Protein AF-0000000078270809 (afdb_homodimer)

p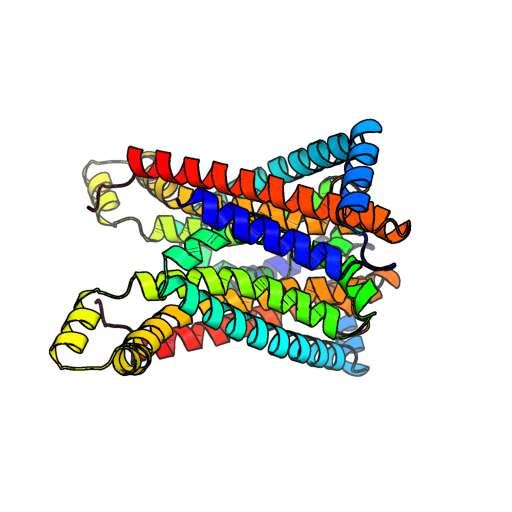LDDT: mean 90.3, std 10.28, range [32.72, 98.69]

InterPro domains:
  IPR000515 ABC transporter type 1, transmembrane domain MetI-like [PF00528] (62-239)
  IPR000515 ABC transporter type 1, transmembrane domain MetI-like [PS50928] (48-228)
  IPR000515 ABC transporter type 1, transmembrane domain MetI-like [cd06261] (48-205)
  IPR035906 MetI-like superfamily [G3DSA:1.10.3720.10] (43-238)
  IPR035906 MetI-like superfamily [SSF161098] (43-226)

Structure (mmCIF, N/CA/C/O backbone):
data_AF-0000000078270809-model_v1
#
loop_
_entity.id
_entity.type
_entity.pdbx_description
1 polymer 'Nitrate/sulfonate/bicarbonate ABC transporter, permease protein'
#
loop_
_atom_site.group_PDB
_atom_site.id
_atom_site.type_symbol
_atom_site.label_atom_id
_atom_site.label_alt_id
_atom_site.label_comp_id
_atom_site.label_asym_id
_atom_site.label_entity_id
_atom_site.label_seq_id
_atom_site.pdbx_PDB_ins_code
_atom_site.Cartn_x
_atom_site.Cartn_y
_atom_site.Cartn_z
_atom_site.occupancy
_atom_site.B_iso_or_equiv
_atom_site.auth_seq_id
_atom_site.auth_comp_id
_atom_site.auth_asym_id
_atom_site.auth_atom_id
_atom_site.pdbx_PDB_model_num
ATOM 1 N N . MET A 1 1 ? 19.297 25 -16.047 1 67 1 MET A N 1
ATOM 2 C CA . MET A 1 1 ? 20.281 24.375 -15.156 1 67 1 MET A CA 1
ATOM 3 C C . MET A 1 1 ? 19.656 23.188 -14.422 1 67 1 MET A C 1
ATOM 5 O O . MET A 1 1 ? 20.25 22.109 -14.375 1 67 1 MET A O 1
ATOM 9 N N . LYS A 1 2 ? 18.453 23.297 -14.055 1 79.31 2 LYS A N 1
ATOM 10 C CA . LYS A 1 2 ? 17.734 22.219 -13.359 1 79.31 2 LYS A CA 1
ATOM 11 C C . LYS A 1 2 ? 17.594 21 -14.25 1 79.31 2 LYS A C 1
ATOM 13 O O . LYS A 1 2 ? 17.875 19.875 -13.82 1 79.31 2 LYS A O 1
ATOM 18 N N . TYR A 1 3 ? 17.516 21.141 -15.5 1 86.69 3 TYR A N 1
ATOM 19 C CA . TYR A 1 3 ? 17.25 20.062 -16.438 1 86.69 3 TYR A CA 1
ATOM 20 C C . TYR A 1 3 ? 18.531 19.328 -16.797 1 86.69 3 TYR A C 1
ATOM 22 O O . TYR A 1 3 ? 18.516 18.125 -17.094 1 86.69 3 TYR A O 1
ATOM 30 N N . ILE A 1 4 ? 19.594 20.031 -16.641 1 88.12 4 ILE A N 1
ATOM 31 C CA . ILE A 1 4 ? 20.875 19.406 -16.969 1 88.12 4 ILE A CA 1
ATOM 32 C C . ILE A 1 4 ? 21.219 18.375 -15.898 1 88.12 4 ILE A C 1
ATOM 34 O O . ILE A 1 4 ? 21.625 17.266 -16.219 1 88.12 4 ILE A O 1
ATOM 38 N N . TYR A 1 5 ? 21.047 18.75 -14.672 1 89.56 5 TYR A N 1
ATOM 39 C CA . TYR A 1 5 ? 21.375 17.828 -13.586 1 89.56 5 TYR A CA 1
ATOM 40 C C . TYR A 1 5 ? 20.438 16.625 -13.594 1 89.56 5 TYR A C 1
ATOM 42 O O . TYR A 1 5 ? 20.875 15.5 -13.312 1 89.56 5 TYR A O 1
ATOM 50 N N . GLN A 1 6 ? 19.266 16.812 -13.914 1 91.69 6 GLN A N 1
ATOM 51 C CA . GLN A 1 6 ? 18.297 15.727 -14 1 91.69 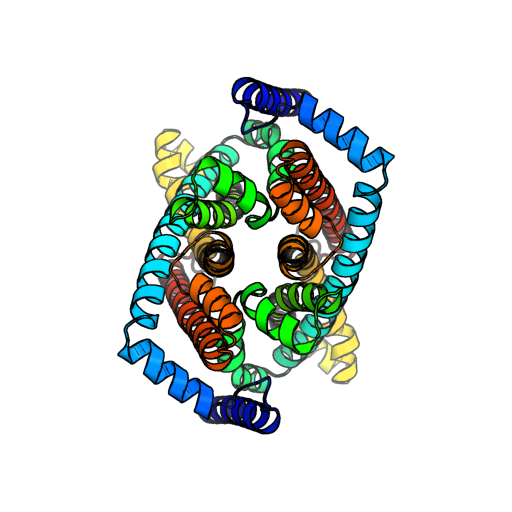6 GLN A CA 1
ATOM 52 C C . GLN A 1 6 ? 18.656 14.758 -15.117 1 91.69 6 GLN A C 1
ATOM 54 O O . GLN A 1 6 ? 18.562 13.539 -14.945 1 91.69 6 GLN A O 1
ATOM 59 N N . SER A 1 7 ? 19.109 15.359 -16.219 1 92.81 7 SER A N 1
ATOM 60 C CA . SER A 1 7 ? 19.516 14.531 -17.344 1 92.81 7 SER A CA 1
ATOM 61 C C . SER A 1 7 ? 20.766 13.727 -17.016 1 92.81 7 SER A C 1
ATOM 63 O O . SER A 1 7 ? 20.906 12.578 -17.438 1 92.81 7 SER A O 1
ATOM 65 N N . ILE A 1 8 ? 21.609 14.281 -16.25 1 91.88 8 ILE A N 1
ATOM 66 C CA . ILE A 1 8 ? 22.844 13.609 -15.867 1 91.88 8 ILE A CA 1
ATOM 67 C C . ILE A 1 8 ? 22.531 12.414 -14.969 1 91.88 8 ILE A C 1
ATOM 69 O O . ILE A 1 8 ? 23.094 11.336 -15.141 1 91.88 8 ILE A O 1
ATOM 73 N N . VAL A 1 9 ? 21.609 12.609 -14.047 1 92 9 VAL A N 1
ATOM 74 C CA . VAL A 1 9 ? 21.25 11.539 -13.125 1 92 9 VAL A CA 1
ATOM 75 C C . VAL A 1 9 ? 20.609 10.383 -13.898 1 92 9 VAL A C 1
ATOM 77 O O . VAL A 1 9 ? 20.938 9.219 -13.664 1 92 9 VAL A O 1
ATOM 80 N N . LEU A 1 10 ? 19.766 10.688 -14.789 1 92.31 10 LEU A N 1
ATOM 81 C CA . LEU A 1 10 ? 19.109 9.656 -15.594 1 92.31 10 LEU A CA 1
ATOM 82 C C . LEU A 1 10 ? 20.125 8.93 -16.469 1 92.31 10 LEU A C 1
ATOM 84 O O . LEU A 1 10 ? 20.062 7.703 -16.594 1 92.31 10 LEU A O 1
ATOM 88 N N . ALA A 1 11 ? 21.031 9.711 -17.047 1 92.81 11 ALA A N 1
ATOM 89 C CA . ALA A 1 11 ? 22.078 9.117 -17.875 1 92.81 11 ALA A CA 1
ATOM 90 C C . ALA A 1 11 ? 22.969 8.195 -17.047 1 92.81 11 ALA A C 1
ATOM 92 O O . ALA A 1 11 ? 23.359 7.117 -17.516 1 92.81 11 ALA A O 1
ATOM 93 N N . PHE A 1 12 ? 23.234 8.648 -15.906 1 92.94 12 PHE A N 1
ATOM 94 C CA . PHE A 1 12 ? 24.062 7.84 -15.016 1 92.94 12 PHE A CA 1
ATOM 95 C C . PHE A 1 12 ? 23.344 6.555 -14.625 1 92.94 12 PHE A C 1
ATOM 97 O O . PHE A 1 12 ? 23.953 5.492 -14.555 1 92.94 12 PHE A O 1
ATOM 104 N N . ALA A 1 13 ? 22.094 6.648 -14.367 1 92.19 13 ALA A N 1
ATOM 105 C CA . ALA A 1 13 ? 21.297 5.473 -14.016 1 92.19 13 ALA A CA 1
ATOM 106 C C . ALA A 1 13 ? 21.266 4.469 -15.164 1 92.19 13 ALA A C 1
ATOM 108 O O . ALA A 1 13 ? 21.406 3.264 -14.945 1 92.19 13 ALA A O 1
ATOM 109 N N . ILE A 1 14 ? 21.172 4.949 -16.344 1 92.31 14 ILE A N 1
ATOM 110 C CA . ILE A 1 14 ? 21.141 4.094 -17.531 1 92.31 14 ILE A CA 1
ATOM 111 C C . ILE A 1 14 ? 22.516 3.461 -17.75 1 92.31 14 ILE A C 1
ATOM 113 O O . ILE A 1 14 ? 22.609 2.289 -18.109 1 92.31 14 ILE A O 1
ATOM 117 N N . LEU A 1 15 ? 23.547 4.258 -17.5 1 92.81 15 LEU A N 1
ATOM 118 C CA . LEU A 1 15 ? 24.906 3.75 -17.641 1 92.81 15 LEU A CA 1
ATOM 119 C C . LEU A 1 15 ? 25.188 2.643 -16.625 1 92.81 15 LEU A C 1
ATOM 121 O O . LEU A 1 15 ? 25.781 1.618 -16.969 1 92.81 15 LEU A O 1
ATOM 125 N N . ILE A 1 16 ? 24.734 2.867 -15.461 1 92.81 16 ILE A N 1
ATOM 126 C CA . ILE A 1 16 ? 24.906 1.854 -14.43 1 92.81 16 ILE A CA 1
ATOM 127 C C . ILE A 1 16 ? 24.141 0.591 -14.805 1 92.81 16 ILE A C 1
ATOM 129 O O . ILE A 1 16 ? 24.641 -0.522 -14.648 1 92.81 16 ILE A O 1
ATOM 133 N N . TRP A 1 17 ? 22.953 0.775 -15.312 1 91.94 17 TRP A N 1
ATOM 134 C CA . TRP A 1 17 ? 22.125 -0.334 -15.781 1 91.94 17 TRP A CA 1
ATOM 135 C C . TRP A 1 17 ? 22.844 -1.102 -16.891 1 91.94 17 TRP A C 1
ATOM 137 O O . TRP A 1 17 ? 22.891 -2.334 -16.875 1 91.94 17 TRP A O 1
ATOM 147 N N . HIS A 1 18 ? 23.469 -0.4 -17.75 1 92.12 18 HIS A N 1
ATOM 148 C CA . HIS A 1 18 ? 24.172 -1.021 -18.875 1 92.12 18 HIS A CA 1
ATOM 149 C C . HIS A 1 18 ? 25.375 -1.825 -18.391 1 92.12 18 HIS A C 1
ATOM 151 O O . HIS A 1 18 ? 25.609 -2.934 -18.875 1 92.12 18 HIS A O 1
ATOM 157 N N . ILE A 1 19 ? 26.047 -1.328 -17.422 1 92.12 19 ILE A N 1
ATOM 158 C CA . ILE A 1 19 ? 27.266 -1.957 -16.906 1 92.12 19 ILE A CA 1
ATOM 159 C C . ILE A 1 19 ? 26.906 -3.236 -16.156 1 92.12 19 ILE A C 1
ATOM 161 O O . ILE A 1 19 ? 27.625 -4.23 -16.219 1 92.12 19 ILE A O 1
ATOM 165 N N . PHE A 1 20 ? 25.766 -3.242 -15.508 1 89.56 20 PHE A N 1
ATOM 166 C CA . PHE A 1 20 ? 25.406 -4.379 -14.672 1 89.56 20 PHE A CA 1
ATOM 167 C C . PHE A 1 20 ? 24.516 -5.348 -15.445 1 89.56 20 PHE A C 1
ATOM 169 O O . PHE A 1 20 ? 24.016 -6.32 -14.883 1 89.56 20 PHE A O 1
ATOM 176 N N . SER A 1 21 ? 24.359 -5.043 -16.703 1 90 21 SER A N 1
ATOM 177 C CA . SER A 1 21 ? 23.562 -5.953 -17.531 1 90 21 SER A CA 1
ATOM 178 C C . SER A 1 21 ? 24.266 -7.297 -17.688 1 90 21 SER A C 1
ATOM 180 O O . SER A 1 21 ? 25.5 -7.371 -17.641 1 90 21 SER A O 1
ATOM 182 N N . SER A 1 22 ? 23.438 -8.359 -17.609 1 90.19 22 SER A N 1
ATOM 183 C CA . SER A 1 22 ? 23.891 -9.742 -17.75 1 90.19 22 SER A CA 1
ATOM 184 C C . SER A 1 22 ? 22.844 -10.602 -18.453 1 90.19 22 SER A C 1
ATOM 186 O O . SER A 1 22 ? 21.922 -10.078 -19.078 1 90.19 22 SER A O 1
ATOM 188 N N . GLU A 1 23 ? 23.094 -11.812 -18.344 1 83.75 23 GLU A N 1
ATOM 189 C CA . GLU A 1 23 ? 22.125 -12.742 -18.922 1 83.75 23 GLU A CA 1
ATOM 190 C C . GLU A 1 23 ? 20.797 -12.703 -18.141 1 83.75 23 GLU A C 1
ATOM 192 O O . GLU A 1 23 ? 19.734 -12.898 -18.719 1 83.75 23 GLU A O 1
ATOM 197 N N . LEU A 1 24 ? 20.953 -12.328 -16.953 1 86.38 24 LEU A N 1
ATOM 198 C CA . LEU A 1 24 ? 19.766 -12.305 -16.094 1 86.38 24 LEU A CA 1
ATOM 199 C C . LEU A 1 24 ? 19.094 -10.938 -16.141 1 86.38 24 LEU A C 1
ATOM 201 O O . LEU A 1 24 ? 17.875 -10.844 -15.953 1 86.38 24 LEU A O 1
ATOM 205 N N . ILE A 1 25 ? 19.922 -9.938 -16.406 1 91.19 25 ILE A N 1
ATOM 206 C CA . ILE A 1 25 ? 19.406 -8.578 -16.469 1 91.19 25 ILE A CA 1
ATOM 207 C C . ILE A 1 25 ? 19.625 -8.008 -17.875 1 91.19 25 ILE A C 1
ATOM 209 O O . ILE A 1 25 ? 20.734 -7.578 -18.203 1 91.19 25 ILE A O 1
ATOM 213 N N . PRO A 1 26 ? 18.562 -7.922 -18.578 1 94.88 26 PRO A N 1
ATOM 214 C CA . PRO A 1 26 ? 18.703 -7.426 -19.953 1 94.88 26 PRO A CA 1
ATOM 215 C C . PRO A 1 26 ? 19.234 -5.996 -20.016 1 94.88 26 PRO A C 1
ATOM 217 O O . PRO A 1 26 ? 18.984 -5.207 -19.094 1 94.88 26 PRO A O 1
ATOM 220 N N . SER A 1 27 ? 19.922 -5.727 -21.062 1 95.38 27 SER A N 1
ATOM 221 C CA . SER A 1 27 ? 20.469 -4.395 -21.281 1 95.38 27 SER A CA 1
ATOM 222 C C . SER A 1 27 ? 19.375 -3.398 -21.656 1 95.38 27 SER A C 1
ATOM 224 O O . SER A 1 27 ? 18.266 -3.795 -22.016 1 95.38 27 SER A O 1
ATOM 226 N N . PRO A 1 28 ? 19.75 -2.135 -21.484 1 96.12 28 PRO A N 1
ATOM 227 C CA . PRO A 1 28 ? 18.781 -1.116 -21.891 1 96.12 28 PRO A CA 1
ATOM 228 C C . PRO A 1 28 ? 18.328 -1.267 -23.344 1 96.12 28 PRO A C 1
ATOM 230 O O . PRO A 1 28 ? 17.172 -1.05 -23.672 1 96.12 28 PRO A O 1
ATOM 233 N N . MET A 1 29 ? 19.203 -1.693 -24.156 1 95.19 29 MET A N 1
ATOM 234 C CA . MET A 1 29 ? 18.875 -1.858 -25.562 1 95.19 29 MET A CA 1
ATOM 235 C C . MET A 1 29 ? 17.922 -3.025 -25.766 1 95.19 29 MET A C 1
ATOM 237 O O . MET A 1 29 ? 17 -2.943 -26.594 1 95.19 29 MET A O 1
ATOM 241 N N . GLN A 1 30 ? 18.156 -4.07 -25.078 1 96.56 30 GLN A N 1
ATOM 242 C CA . GLN A 1 30 ? 17.25 -5.211 -25.141 1 96.56 30 GLN A CA 1
ATOM 243 C C . GLN A 1 30 ? 15.844 -4.832 -24.656 1 96.56 30 GLN A C 1
ATOM 245 O O . GLN A 1 30 ? 14.844 -5.301 -25.203 1 96.56 30 GLN A O 1
ATOM 250 N N . VAL A 1 31 ? 15.797 -4.039 -23.672 1 97.44 31 VAL A N 1
ATOM 251 C CA . VAL A 1 31 ? 14.516 -3.586 -23.141 1 97.44 31 VAL A CA 1
ATOM 252 C C . VAL A 1 31 ? 13.836 -2.662 -24.141 1 97.44 31 VAL A C 1
ATOM 254 O O . VAL A 1 31 ? 12.617 -2.715 -24.312 1 97.44 31 VAL A O 1
ATOM 257 N N . LEU A 1 32 ? 14.617 -1.832 -24.797 1 96.88 32 LEU A N 1
ATOM 258 C CA . LEU A 1 32 ? 14.062 -0.958 -25.828 1 96.88 32 LEU A CA 1
ATOM 259 C C . LEU A 1 32 ? 13.477 -1.771 -26.984 1 96.88 32 LEU A C 1
ATOM 261 O O . LEU A 1 32 ? 12.414 -1.428 -27.516 1 96.88 32 LEU A O 1
ATOM 265 N N . ASN A 1 33 ? 14.148 -2.799 -27.344 1 97.44 33 ASN A N 1
ATOM 266 C CA . ASN A 1 33 ? 13.641 -3.689 -28.375 1 97.44 33 ASN A CA 1
ATOM 267 C C . ASN A 1 33 ? 12.375 -4.406 -27.922 1 97.44 33 ASN A C 1
ATOM 269 O O . ASN A 1 33 ? 11.461 -4.621 -28.734 1 97.44 33 ASN A O 1
ATOM 273 N N . ALA A 1 34 ? 12.383 -4.766 -26.688 1 97.81 34 ALA A N 1
ATOM 274 C CA . ALA A 1 34 ? 11.188 -5.391 -26.125 1 97.81 34 ALA A CA 1
ATOM 275 C C . ALA A 1 34 ? 10 -4.43 -26.156 1 97.81 34 ALA A C 1
ATOM 277 O O . ALA A 1 34 ? 8.867 -4.84 -26.422 1 97.81 34 ALA A O 1
ATOM 278 N N . PHE A 1 35 ? 10.297 -3.213 -25.938 1 97.94 35 PHE A N 1
ATOM 279 C CA . PHE A 1 35 ? 9.266 -2.189 -26.031 1 97.94 35 PHE A CA 1
ATOM 280 C C . PHE A 1 35 ? 8.672 -2.15 -27.438 1 97.94 35 PHE A C 1
ATOM 282 O O . PHE A 1 35 ? 7.453 -2.129 -27.609 1 97.94 35 PHE A O 1
ATOM 289 N N . ARG A 1 36 ? 9.531 -2.119 -28.328 1 97.62 36 ARG A N 1
ATOM 290 C CA . ARG A 1 36 ? 9.086 -2.08 -29.719 1 97.62 36 ARG A CA 1
ATOM 291 C C . ARG A 1 36 ? 8.227 -3.293 -30.062 1 97.62 36 ARG A C 1
ATOM 293 O O . ARG A 1 36 ? 7.191 -3.166 -30.719 1 97.62 36 ARG A O 1
ATOM 300 N N . LEU A 1 37 ? 8.633 -4.367 -29.578 1 97.69 37 LEU A N 1
ATOM 301 C CA . LEU A 1 37 ? 7.918 -5.613 -29.844 1 97.69 37 LEU A CA 1
ATOM 302 C C . LEU A 1 37 ? 6.512 -5.57 -29.25 1 97.69 37 LEU A C 1
ATOM 304 O O . LEU A 1 37 ? 5.535 -5.859 -29.938 1 97.69 37 LEU A O 1
ATOM 308 N N . ILE A 1 38 ? 6.375 -5.156 -27.984 1 97.75 38 ILE A N 1
ATOM 309 C CA . ILE A 1 38 ? 5.086 -5.246 -27.297 1 97.75 38 ILE A CA 1
ATOM 310 C C . ILE A 1 38 ? 4.191 -4.09 -27.734 1 97.75 38 ILE A C 1
ATOM 312 O O . ILE A 1 38 ? 2.969 -4.156 -27.609 1 97.75 38 ILE A O 1
ATOM 316 N N . ILE A 1 39 ? 4.754 -3.033 -28.297 1 97.88 39 ILE A N 1
ATOM 317 C CA . ILE A 1 39 ? 3.967 -1.96 -28.891 1 97.88 39 ILE A CA 1
ATOM 318 C C . ILE A 1 39 ? 3.434 -2.408 -30.25 1 97.88 39 ILE A C 1
ATOM 320 O O . ILE A 1 39 ? 2.254 -2.217 -30.547 1 97.88 39 ILE A O 1
ATOM 324 N N . ASP A 1 40 ? 4.289 -3.049 -31.016 1 97.69 40 ASP A N 1
ATOM 325 C CA . ASP A 1 40 ? 3.947 -3.479 -32.375 1 97.69 40 ASP A CA 1
ATOM 326 C C . ASP A 1 40 ? 2.861 -4.551 -32.344 1 97.69 40 ASP A C 1
ATOM 328 O O . ASP A 1 40 ? 1.98 -4.57 -33.219 1 97.69 40 ASP A O 1
ATOM 332 N N . ASN A 1 41 ? 2.9 -5.438 -31.422 1 97.31 41 ASN A N 1
ATOM 333 C CA . ASN A 1 41 ? 1.909 -6.504 -31.375 1 97.31 41 ASN A CA 1
ATOM 334 C C . ASN A 1 41 ? 0.694 -6.113 -30.531 1 97.31 41 ASN A C 1
ATOM 336 O O . ASN A 1 41 ? -0.16 -6.949 -30.25 1 97.31 41 ASN A O 1
ATOM 340 N N . ASN A 1 42 ? 0.649 -4.871 -29.984 1 97.56 42 ASN A N 1
ATOM 341 C CA . ASN A 1 42 ? -0.478 -4.238 -29.312 1 97.56 42 ASN A CA 1
ATOM 342 C C . ASN A 1 42 ? -0.673 -4.793 -27.906 1 97.56 42 ASN A C 1
ATOM 344 O O . ASN A 1 42 ? -1.646 -4.453 -27.234 1 97.56 42 ASN A O 1
ATOM 348 N N . SER A 1 43 ? 0.237 -5.609 -27.438 1 97.56 43 SER A N 1
ATOM 349 C CA . SER A 1 43 ? 0.103 -6.184 -26.109 1 97.56 43 SER A CA 1
ATOM 350 C C . SER A 1 43 ? 0.217 -5.109 -25.031 1 97.56 43 SER A C 1
ATOM 352 O O . SER A 1 43 ? -0.503 -5.148 -24.031 1 97.56 43 SER A O 1
ATOM 354 N N . LEU A 1 44 ? 1.086 -4.188 -25.25 1 98.31 44 LEU A N 1
ATOM 355 C CA . LEU A 1 44 ? 1.262 -3.115 -24.281 1 98.31 44 LEU A CA 1
ATOM 356 C C . LEU A 1 44 ? 0.015 -2.24 -24.203 1 98.31 44 LEU A C 1
ATOM 358 O O . LEU A 1 44 ? -0.457 -1.917 -23.109 1 98.31 44 LEU A O 1
ATOM 362 N N . GLN A 1 45 ? -0.532 -1.875 -25.328 1 98.19 45 GLN A N 1
ATOM 363 C CA . GLN A 1 45 ? -1.71 -1.018 -25.406 1 98.19 45 GLN A CA 1
ATOM 364 C C . GLN A 1 45 ? -2.91 -1.676 -24.734 1 98.19 45 GLN A C 1
ATOM 366 O O . GLN A 1 45 ? -3.629 -1.031 -23.969 1 98.19 45 GLN A O 1
ATOM 371 N N . ILE A 1 46 ? -3.057 -2.908 -25.031 1 97.69 46 ILE A N 1
ATOM 372 C CA . ILE A 1 46 ? -4.152 -3.66 -24.422 1 97.69 46 ILE A CA 1
ATOM 373 C C . ILE A 1 46 ? -3.963 -3.719 -22.906 1 97.69 46 ILE A C 1
ATOM 375 O O . ILE A 1 46 ? -4.91 -3.494 -22.156 1 97.69 46 ILE A O 1
ATOM 379 N N . GLY A 1 47 ? -2.719 -3.984 -22.469 1 98.25 47 GLY A N 1
ATOM 380 C CA . GLY A 1 47 ? -2.41 -4.008 -21.047 1 98.25 47 GLY A CA 1
ATOM 381 C C . GLY A 1 47 ? -2.699 -2.689 -20.344 1 98.25 47 GLY A C 1
ATOM 382 O O . GLY A 1 47 ? -3.281 -2.67 -19.266 1 98.25 47 GLY A O 1
ATOM 383 N N . ILE A 1 48 ? -2.363 -1.634 -21.016 1 98.56 48 ILE A N 1
ATOM 384 C CA . ILE A 1 48 ? -2.555 -0.303 -20.453 1 98.56 48 ILE A CA 1
ATOM 385 C C . ILE A 1 48 ? -4.047 0.001 -20.344 1 98.56 48 ILE A C 1
ATOM 387 O O . ILE A 1 48 ? -4.52 0.455 -19.297 1 98.56 48 ILE A O 1
ATOM 391 N N . ILE A 1 49 ? -4.781 -0.253 -21.344 1 98.38 49 ILE A N 1
ATOM 392 C CA . ILE A 1 49 ? -6.207 0.052 -21.391 1 98.38 49 ILE A CA 1
ATOM 393 C C . ILE A 1 49 ? -6.945 -0.752 -20.328 1 98.38 49 ILE A C 1
ATOM 395 O O . ILE A 1 49 ? -7.758 -0.204 -19.578 1 98.38 49 ILE A O 1
ATOM 399 N N . ASP A 1 50 ? -6.637 -2.029 -20.25 1 98.38 50 ASP A N 1
ATOM 400 C CA . ASP A 1 50 ? -7.293 -2.895 -19.281 1 98.38 50 ASP A CA 1
ATOM 401 C C . ASP A 1 50 ? -6.949 -2.471 -17.859 1 98.38 50 ASP A C 1
ATOM 403 O O . ASP A 1 50 ? -7.82 -2.459 -16.984 1 98.38 50 ASP A O 1
ATOM 407 N N . SER A 1 51 ? -5.684 -2.178 -17.625 1 98.62 51 SER A N 1
ATOM 408 C CA . SER A 1 51 ? -5.25 -1.717 -16.297 1 98.62 51 SER A CA 1
ATOM 409 C C . SER A 1 51 ? -5.953 -0.419 -15.914 1 98.62 51 SER A C 1
ATOM 411 O O . SER A 1 51 ? -6.441 -0.285 -14.789 1 98.62 51 SER A O 1
ATOM 413 N N . LEU A 1 52 ? -6.039 0.539 -16.875 1 98.69 52 LEU A N 1
ATOM 414 C CA . LEU A 1 52 ? -6.652 1.83 -16.578 1 98.69 52 LEU A CA 1
ATOM 415 C C . LEU A 1 52 ? -8.148 1.678 -16.344 1 98.69 52 LEU A C 1
ATOM 417 O O . LEU A 1 52 ? -8.727 2.404 -15.523 1 98.69 52 LEU A O 1
ATOM 421 N N . TYR A 1 53 ? -8.758 0.791 -17.016 1 98.38 53 TYR A N 1
ATOM 422 C CA . TYR A 1 53 ? -10.172 0.5 -16.812 1 98.38 53 TYR A CA 1
ATOM 423 C C . TYR A 1 53 ? -10.43 0.009 -15.391 1 98.38 53 TYR A C 1
ATOM 425 O O . TYR A 1 53 ? -11.281 0.558 -14.68 1 98.38 53 TYR A O 1
ATOM 433 N N . ARG A 1 54 ? -9.734 -0.991 -14.984 1 98.5 54 ARG A N 1
ATOM 434 C CA . ARG A 1 54 ? -9.875 -1.546 -13.641 1 98.5 54 ARG A CA 1
ATOM 435 C C . ARG A 1 54 ? -9.5 -0.518 -12.578 1 98.5 54 ARG A C 1
ATOM 437 O O . ARG A 1 54 ? -10.172 -0.404 -11.555 1 98.5 54 ARG A O 1
ATOM 444 N N . TYR A 1 55 ? -8.391 0.194 -12.875 1 98.5 55 TYR A N 1
ATOM 445 C CA . TYR A 1 55 ? -7.93 1.254 -11.984 1 98.5 55 TYR A CA 1
ATOM 446 C C . TYR A 1 55 ? -9.023 2.283 -11.742 1 98.5 55 TYR A C 1
ATOM 448 O O . TYR A 1 55 ? -9.312 2.629 -10.594 1 98.5 55 TYR A O 1
ATOM 456 N N . GLY A 1 56 ? -9.602 2.742 -12.828 1 98.56 56 GLY A N 1
ATOM 457 C CA . GLY A 1 56 ? -10.641 3.754 -12.727 1 98.56 56 GLY A CA 1
ATOM 458 C C . GLY A 1 56 ? -11.844 3.295 -11.93 1 98.56 56 GLY A C 1
ATOM 459 O O . GLY A 1 56 ? -12.297 4 -11.031 1 98.56 56 GLY A O 1
ATOM 460 N N . ILE A 1 57 ? -12.344 2.156 -12.195 1 98.5 57 ILE A N 1
ATOM 461 C CA . ILE A 1 57 ? -13.531 1.63 -11.531 1 98.5 57 ILE A CA 1
ATOM 462 C C . ILE A 1 57 ? -13.234 1.388 -10.055 1 98.5 57 ILE A C 1
ATOM 464 O O . ILE A 1 57 ? -14.016 1.775 -9.18 1 98.5 57 ILE A O 1
ATOM 468 N N . GLY A 1 58 ? -12.117 0.747 -9.789 1 98.5 58 GLY A N 1
ATOM 469 C CA . GLY A 1 58 ? -11.734 0.483 -8.406 1 98.5 58 GLY A CA 1
ATOM 470 C C . GLY A 1 58 ? -11.555 1.746 -7.59 1 98.5 58 GLY A C 1
ATOM 471 O O . GLY A 1 58 ? -12 1.817 -6.441 1 98.5 58 GLY A O 1
ATOM 472 N N . LEU A 1 59 ? -10.875 2.695 -8.219 1 98.5 59 LEU A N 1
ATOM 473 C CA . LEU A 1 59 ? -10.656 3.973 -7.551 1 98.5 59 LEU A CA 1
ATOM 474 C C . LEU A 1 59 ? -11.984 4.652 -7.234 1 98.5 59 LEU A C 1
ATOM 476 O O . LEU A 1 59 ? -12.211 5.086 -6.105 1 98.5 59 LEU A O 1
ATOM 480 N N . ILE A 1 60 ? -12.867 4.703 -8.188 1 98.19 60 ILE A N 1
ATOM 481 C CA . ILE A 1 60 ? -14.148 5.379 -8.039 1 98.19 60 ILE A CA 1
ATOM 482 C C . ILE A 1 60 ? -14.977 4.688 -6.957 1 98.19 60 ILE A C 1
ATOM 484 O O . ILE A 1 60 ? -15.516 5.344 -6.066 1 98.19 60 ILE A O 1
ATOM 488 N N . LEU A 1 61 ? -15.047 3.402 -6.969 1 98.38 61 LEU A N 1
ATOM 489 C CA . LEU A 1 61 ? -15.82 2.656 -5.984 1 98.38 61 LEU A CA 1
ATOM 490 C C . LEU A 1 61 ? -15.234 2.826 -4.586 1 98.38 61 LEU A C 1
ATOM 492 O O . LEU A 1 61 ? -15.977 3.057 -3.623 1 98.38 61 LEU A O 1
ATOM 496 N N . GLY A 1 62 ? -13.922 2.68 -4.484 1 98.31 62 GLY A N 1
ATOM 497 C CA . GLY A 1 62 ? -13.273 2.861 -3.193 1 98.31 62 GLY A CA 1
ATOM 498 C C . GLY A 1 62 ? -13.508 4.238 -2.598 1 98.31 62 GLY A C 1
ATOM 499 O O . GLY A 1 62 ? -13.781 4.363 -1.402 1 98.31 62 GLY A O 1
ATOM 500 N N . VAL A 1 63 ? -13.414 5.207 -3.459 1 96.88 63 VAL A N 1
ATOM 501 C CA . VAL A 1 63 ? -13.586 6.586 -3.012 1 96.88 63 VAL A CA 1
ATOM 502 C C . VAL A 1 63 ? -15.039 6.824 -2.617 1 96.88 63 VAL A C 1
ATOM 504 O O . VAL A 1 63 ? -15.32 7.355 -1.538 1 96.88 63 VAL A O 1
ATOM 507 N N . ILE A 1 64 ? -15.977 6.41 -3.414 1 96.75 64 ILE A N 1
ATOM 508 C CA . ILE A 1 64 ? -17.391 6.66 -3.176 1 96.75 64 ILE A CA 1
ATOM 509 C C . ILE A 1 64 ? -17.828 5.977 -1.88 1 96.75 64 ILE A C 1
ATOM 511 O O . ILE A 1 64 ? -18.375 6.621 -0.987 1 96.75 64 ILE A O 1
ATOM 515 N N . PHE A 1 65 ? -17.547 4.727 -1.721 1 97.62 65 PHE A N 1
ATOM 516 C CA . PHE A 1 65 ? -17.969 4 -0.527 1 97.62 65 PHE A CA 1
ATOM 517 C C . PHE A 1 65 ? -17.203 4.484 0.697 1 97.62 65 PHE A C 1
ATOM 519 O O . PHE A 1 65 ? -17.75 4.574 1.792 1 97.62 65 PHE A O 1
ATOM 526 N N . GLY A 1 66 ? -15.898 4.785 0.55 1 96.88 66 GLY A N 1
ATOM 527 C CA . GLY A 1 66 ? -15.109 5.316 1.649 1 96.88 66 GLY A CA 1
ATOM 528 C C . GLY A 1 66 ? -15.617 6.648 2.162 1 96.88 66 GLY A C 1
ATOM 529 O O . GLY A 1 66 ? -15.727 6.855 3.373 1 96.88 66 GLY A O 1
ATOM 530 N N . VAL A 1 67 ? -15.961 7.492 1.242 1 93.5 67 VAL A N 1
ATOM 531 C CA . VAL A 1 67 ? -16.453 8.82 1.598 1 93.5 67 VAL A CA 1
ATOM 532 C C . VAL A 1 67 ? -17.828 8.711 2.252 1 93.5 67 VAL A C 1
ATOM 534 O O . VAL A 1 67 ? -18.094 9.359 3.271 1 93.5 67 VAL A O 1
ATOM 537 N N . ILE A 1 68 ? -18.703 7.891 1.717 1 94 68 ILE A N 1
ATOM 538 C CA . ILE A 1 68 ? -20.047 7.715 2.266 1 94 68 ILE A CA 1
ATOM 539 C C . ILE A 1 68 ? -19.953 7.219 3.707 1 94 68 ILE A C 1
ATOM 541 O O . ILE A 1 68 ? -20.547 7.812 4.613 1 94 68 ILE A O 1
ATOM 545 N N . ILE A 1 69 ? -19.188 6.203 3.979 1 96 69 ILE A N 1
ATOM 546 C CA . ILE A 1 69 ? -19.062 5.633 5.316 1 96 69 ILE A CA 1
ATOM 547 C C . ILE A 1 69 ? -18.328 6.617 6.227 1 96 69 ILE A C 1
ATOM 549 O O . ILE A 1 69 ? -18.688 6.777 7.395 1 96 69 ILE A O 1
ATOM 553 N N . GLY A 1 70 ? -17.297 7.25 5.68 1 93.81 70 GLY A N 1
ATOM 554 C CA . GLY A 1 70 ? -16.578 8.258 6.449 1 93.81 70 GLY A CA 1
ATOM 555 C C . GLY A 1 70 ? -17.469 9.391 6.914 1 93.81 70 GLY A C 1
ATOM 556 O O . GLY A 1 70 ? -17.359 9.859 8.055 1 93.81 70 GLY A O 1
ATOM 557 N N . PHE A 1 71 ? -18.312 9.773 6.07 1 89.31 71 PHE A N 1
ATOM 558 C CA . PHE A 1 71 ? -19.25 10.836 6.426 1 89.31 71 PHE A CA 1
ATOM 559 C C . PHE A 1 71 ? -20.234 10.359 7.496 1 89.31 71 PHE A C 1
ATOM 561 O O . PHE A 1 71 ? -20.531 11.094 8.438 1 89.31 71 PHE A O 1
ATOM 568 N N . ILE A 1 72 ? -20.719 9.18 7.34 1 91.81 72 ILE A N 1
ATOM 569 C CA . ILE A 1 72 ? -21.609 8.609 8.336 1 91.81 72 ILE A CA 1
ATOM 570 C C . ILE A 1 72 ? -20.906 8.547 9.688 1 91.81 72 ILE A C 1
ATOM 572 O O . ILE A 1 72 ? -21.484 8.93 10.711 1 91.81 72 ILE A O 1
ATOM 576 N N . PHE A 1 73 ? -19.703 8.125 9.734 1 92.75 73 PHE A N 1
ATOM 577 C CA . PHE A 1 73 ? -18.922 8.008 10.961 1 92.75 73 PHE A CA 1
ATOM 578 C C . PHE A 1 73 ? -18.625 9.391 11.539 1 92.75 73 PHE A C 1
ATOM 580 O O . PHE A 1 73 ? -18.656 9.578 12.758 1 92.75 73 PHE A O 1
ATOM 587 N N . GLY A 1 74 ? -18.297 10.305 10.68 1 87.62 74 GLY A N 1
ATOM 588 C CA . GLY A 1 74 ? -18.016 11.656 11.141 1 87.62 74 GLY A CA 1
ATOM 589 C C . GLY A 1 74 ? -19.219 12.336 11.766 1 87.62 74 GLY A C 1
ATOM 590 O O . GLY A 1 74 ? -19.078 13.062 12.75 1 87.62 74 GLY A O 1
ATOM 591 N N . TYR A 1 75 ? -20.328 12.102 11.273 1 84.88 75 TYR A N 1
ATOM 592 C CA . TYR A 1 75 ? -21.547 12.734 11.75 1 84.88 75 TYR A CA 1
ATOM 593 C C . TYR A 1 75 ? -22.078 12.023 12.992 1 84.88 75 TYR A C 1
ATOM 595 O O . TYR A 1 75 ? -22.828 12.617 13.781 1 84.88 75 TYR A O 1
ATOM 603 N N . ASN A 1 76 ? -21.766 10.805 13.133 1 89.12 76 ASN A N 1
ATOM 604 C CA . ASN A 1 76 ? -22.234 10.008 14.266 1 89.12 76 ASN A CA 1
ATOM 605 C C . ASN A 1 76 ? -21.078 9.328 14.992 1 89.12 76 ASN A C 1
ATOM 607 O O . ASN A 1 76 ? -20.875 8.125 14.852 1 89.12 76 ASN A O 1
ATOM 611 N N . PRO A 1 77 ? -20.484 9.984 15.891 1 87.94 77 PRO A N 1
ATOM 612 C CA . PRO A 1 77 ? -19.297 9.445 16.562 1 87.94 77 PRO A CA 1
ATOM 613 C C . PRO A 1 77 ? -19.594 8.18 17.359 1 87.94 77 PRO A C 1
ATOM 615 O O . PRO A 1 77 ? -18.75 7.301 17.469 1 87.94 77 PRO A O 1
ATOM 618 N N . LYS A 1 78 ? -20.766 8.062 17.906 1 89.5 78 LYS A N 1
ATOM 619 C CA . LYS A 1 78 ? -21.125 6.867 18.672 1 89.5 78 LYS A CA 1
ATOM 620 C C . LYS A 1 78 ? -21.203 5.648 17.75 1 89.5 78 LYS A C 1
ATOM 622 O O . LYS A 1 78 ? -20.75 4.562 18.109 1 89.5 78 LYS A O 1
ATOM 627 N N . PHE A 1 79 ? -21.797 5.898 16.641 1 90.62 79 PHE A N 1
ATOM 628 C CA . PHE A 1 79 ? -21.891 4.836 15.641 1 90.62 79 PHE A CA 1
ATOM 629 C C . PHE A 1 79 ? -20.5 4.426 15.156 1 90.62 79 PHE A C 1
ATOM 631 O O . PHE A 1 79 ? -20.219 3.232 15.023 1 90.62 79 PHE A O 1
ATOM 638 N N . ALA A 1 80 ? -19.719 5.41 14.969 1 91.88 80 ALA A N 1
ATOM 639 C CA . ALA A 1 80 ? -18.344 5.156 14.539 1 91.88 80 ALA A CA 1
ATOM 640 C C . ALA A 1 80 ? -17.594 4.316 15.562 1 91.88 80 ALA A C 1
ATOM 642 O O . ALA A 1 80 ? -16.875 3.385 15.211 1 91.88 80 ALA A O 1
ATOM 643 N N . GLN A 1 81 ? -17.797 4.598 16.766 1 92.38 81 GLN A N 1
ATOM 644 C CA . GLN A 1 81 ? -17.109 3.9 17.859 1 92.38 81 GLN A CA 1
ATOM 645 C C . GLN A 1 81 ? -17.531 2.438 17.922 1 92.38 81 GLN A C 1
ATOM 647 O O . GLN A 1 81 ? -16.734 1.567 18.266 1 92.38 81 GLN A O 1
ATOM 652 N N . ALA A 1 82 ? -18.766 2.229 17.641 1 92.81 82 ALA A N 1
ATOM 653 C CA . ALA A 1 82 ? -19.281 0.862 17.656 1 92.81 82 ALA A CA 1
ATOM 654 C C . ALA A 1 82 ? -18.578 -0.005 16.625 1 92.81 82 ALA A C 1
ATOM 656 O O . ALA A 1 82 ? -18.391 -1.208 16.828 1 92.81 82 ALA A O 1
ATOM 657 N N . PHE A 1 83 ? -18.094 0.578 15.547 1 94.69 83 PHE A N 1
ATOM 658 C CA . PHE A 1 83 ? -17.484 -0.163 14.445 1 94.69 83 PHE A CA 1
ATOM 659 C C . PHE A 1 83 ? -15.969 -0.175 14.562 1 94.69 83 PHE A C 1
ATOM 661 O O . PHE A 1 83 ? -15.289 -0.824 13.766 1 94.69 83 PHE A O 1
ATOM 668 N N . ASP A 1 84 ? -15.406 0.418 15.508 1 92.88 84 ASP A N 1
ATOM 669 C CA . ASP A 1 84 ? -13.961 0.59 15.664 1 92.88 84 ASP A CA 1
ATOM 670 C C . ASP A 1 84 ? -13.25 -0.759 15.688 1 92.88 84 ASP A C 1
ATOM 672 O O . ASP A 1 84 ? -12.258 -0.952 14.977 1 92.88 84 ASP A O 1
ATOM 676 N N . PRO A 1 85 ? -13.758 -1.686 16.438 1 92.06 85 PRO A N 1
ATOM 677 C CA . PRO A 1 85 ? -13.039 -2.959 16.484 1 92.06 85 PRO A CA 1
ATOM 678 C C . PRO A 1 85 ? -12.984 -3.658 15.125 1 92.06 85 PRO A C 1
ATOM 680 O O . PRO A 1 85 ? -11.961 -4.238 14.758 1 92.06 85 PRO A O 1
ATOM 683 N N . LEU A 1 86 ? -14.086 -3.633 14.461 1 93.56 86 LEU A N 1
ATOM 684 C CA . LEU A 1 86 ? -14.148 -4.254 13.141 1 93.56 86 LEU A CA 1
ATOM 685 C C . LEU A 1 86 ? -13.195 -3.562 12.172 1 93.56 86 LEU A C 1
ATOM 687 O O . LEU A 1 86 ? -12.461 -4.223 11.438 1 93.56 86 LEU A O 1
ATOM 691 N N . PHE A 1 87 ? -13.172 -2.268 12.188 1 94 87 PHE A N 1
ATOM 692 C CA . PHE A 1 87 ? -12.297 -1.485 11.32 1 94 87 PHE A CA 1
ATOM 693 C C . PHE A 1 87 ? -10.836 -1.711 11.68 1 94 87 PHE A C 1
ATOM 695 O O . PHE A 1 87 ? -9.984 -1.805 10.789 1 94 87 PHE A O 1
ATOM 702 N N . ASN A 1 88 ? -10.586 -1.848 12.93 1 92.94 88 ASN A N 1
ATOM 703 C CA . ASN A 1 88 ? -9.219 -1.991 13.398 1 92.94 88 ASN A CA 1
ATOM 704 C C . ASN A 1 88 ? -8.633 -3.352 13.023 1 92.94 88 ASN A C 1
ATOM 706 O O . ASN A 1 88 ? -7.422 -3.488 12.859 1 92.94 88 ASN A O 1
ATOM 710 N N . IL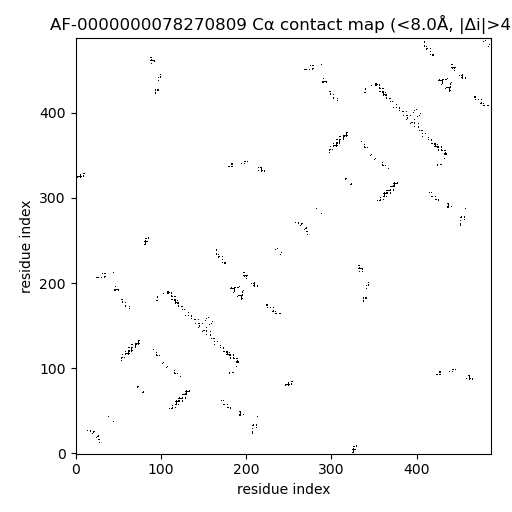E A 1 89 ? -9.461 -4.293 12.844 1 93.69 89 ILE A N 1
ATOM 711 C CA . ILE A 1 89 ? -8.984 -5.621 12.477 1 93.69 89 ILE A CA 1
ATOM 712 C C . ILE A 1 89 ? -8.883 -5.727 10.953 1 93.69 89 ILE A C 1
ATOM 714 O O . ILE A 1 89 ? -7.953 -6.348 10.43 1 93.69 89 ILE A O 1
ATOM 718 N N . LEU A 1 90 ? -9.789 -5.141 10.242 1 95.25 90 LEU A N 1
ATOM 719 C CA . LEU A 1 90 ? -9.883 -5.305 8.797 1 95.25 90 LEU A CA 1
ATOM 720 C C . LEU A 1 90 ? -8.867 -4.418 8.086 1 95.25 90 LEU A C 1
ATOM 722 O O . LEU A 1 90 ? -8.281 -4.824 7.078 1 95.25 90 LEU A O 1
ATOM 726 N N . ARG A 1 91 ? -8.641 -3.285 8.609 1 94.12 91 ARG A N 1
ATOM 727 C CA . ARG A 1 91 ? -7.836 -2.262 7.949 1 94.12 91 ARG A CA 1
ATOM 728 C C . ARG A 1 91 ? -6.402 -2.738 7.742 1 94.12 91 ARG A C 1
ATOM 730 O O . ARG A 1 91 ? -5.82 -2.52 6.68 1 94.12 91 ARG A O 1
ATOM 737 N N . PRO A 1 92 ? -5.871 -3.428 8.719 1 94.94 92 PRO A N 1
ATOM 738 C CA . PRO A 1 92 ? -4.473 -3.83 8.555 1 94.94 92 PRO A CA 1
ATOM 739 C C . PRO A 1 92 ? -4.309 -5.043 7.645 1 94.94 92 PRO A C 1
ATOM 741 O O . PRO A 1 92 ? -3.191 -5.371 7.242 1 94.94 92 PRO A O 1
ATOM 744 N N . ILE A 1 93 ? -5.34 -5.691 7.34 1 96.44 93 ILE A N 1
ATOM 745 C CA . ILE A 1 93 ? -5.254 -6.836 6.438 1 96.44 93 ILE A CA 1
ATOM 746 C C . ILE A 1 93 ? -4.898 -6.359 5.031 1 96.44 93 ILE A C 1
ATOM 748 O O . ILE A 1 93 ? -5.598 -5.523 4.457 1 96.44 93 ILE A O 1
ATOM 752 N N . SER A 1 94 ? -3.832 -6.859 4.582 1 95.38 94 SER A N 1
ATOM 753 C CA . SER A 1 94 ? -3.418 -6.535 3.221 1 95.38 94 SER A CA 1
ATOM 754 C C . SER A 1 94 ? -4.527 -6.832 2.219 1 95.38 94 SER A C 1
ATOM 756 O O . SER A 1 94 ? -5.152 -7.895 2.275 1 95.38 94 SER A O 1
ATOM 758 N N . PRO A 1 95 ? -4.746 -5.918 1.287 1 94.62 95 PRO A N 1
ATOM 759 C CA . PRO A 1 95 ? -5.762 -6.188 0.266 1 94.62 95 PRO A CA 1
ATOM 760 C C . PRO A 1 95 ? -5.496 -7.477 -0.508 1 94.62 95 PRO A C 1
ATOM 762 O O . PRO A 1 95 ? -6.434 -8.203 -0.84 1 94.62 95 PRO A O 1
ATOM 765 N N . ILE A 1 96 ? -4.352 -7.781 -0.698 1 92.62 96 ILE A N 1
ATOM 766 C CA . ILE A 1 96 ? -3.994 -8.922 -1.534 1 92.62 96 ILE A CA 1
ATOM 767 C C . ILE A 1 96 ? -4.309 -10.219 -0.795 1 92.62 96 ILE A C 1
ATOM 769 O O . ILE A 1 96 ? -4.477 -11.273 -1.418 1 92.62 96 ILE A O 1
ATOM 773 N N . ALA A 1 97 ? -4.289 -10.203 0.502 1 95.06 97 ALA A N 1
ATOM 774 C CA . ALA A 1 97 ? -4.582 -11.398 1.292 1 95.06 97 ALA A CA 1
ATOM 775 C C . ALA A 1 97 ? -5.965 -11.945 0.962 1 95.06 97 ALA A C 1
ATOM 777 O O . ALA A 1 97 ? -6.23 -13.133 1.155 1 95.06 97 ALA A O 1
ATOM 778 N N . TRP A 1 98 ? -6.793 -11.109 0.403 1 94.81 98 TRP A N 1
ATOM 779 C CA . TRP A 1 98 ? -8.172 -11.484 0.096 1 94.81 98 TRP A CA 1
ATOM 780 C C . TRP A 1 98 ? -8.266 -12.125 -1.284 1 94.81 98 TRP A C 1
ATOM 782 O O . TRP A 1 98 ? -9.289 -12.727 -1.628 1 94.81 98 TRP A O 1
ATOM 792 N N . VAL A 1 99 ? -7.25 -12.086 -2.072 1 92.19 99 VAL A N 1
ATOM 793 C CA . VAL A 1 99 ? -7.297 -12.438 -3.488 1 92.19 99 VAL A CA 1
ATOM 794 C C . VAL A 1 99 ? -7.73 -13.891 -3.65 1 92.19 99 VAL A C 1
ATOM 796 O O . VAL A 1 99 ? -8.625 -14.188 -4.441 1 92.19 99 VAL A O 1
ATOM 799 N N . PRO A 1 100 ? -7.145 -14.773 -2.896 1 93.25 100 PRO A N 1
ATOM 800 C CA . PRO A 1 100 ? -7.539 -16.172 -3.096 1 93.25 100 PRO A CA 1
ATOM 801 C C . PRO A 1 100 ? -9.031 -16.406 -2.854 1 93.25 100 PRO A C 1
ATOM 803 O O . PRO A 1 100 ? -9.68 -17.125 -3.619 1 93.25 100 PRO A O 1
ATOM 806 N N . ILE A 1 101 ? -9.539 -15.766 -1.825 1 92.75 101 ILE A N 1
ATOM 807 C CA . ILE A 1 101 ? -10.953 -15.93 -1.507 1 92.75 101 ILE A CA 1
ATOM 808 C C . ILE A 1 101 ? -11.805 -15.297 -2.602 1 92.75 101 ILE A C 1
ATOM 810 O O . ILE A 1 101 ? -12.797 -15.883 -3.039 1 92.75 101 ILE A O 1
ATOM 814 N N . ILE A 1 102 ? -11.43 -14.164 -3.049 1 93.38 102 ILE A N 1
ATOM 815 C CA . ILE A 1 102 ? -12.188 -13.445 -4.062 1 93.38 102 ILE A CA 1
ATOM 816 C C . ILE A 1 102 ? -12.156 -14.211 -5.383 1 93.38 102 ILE A C 1
ATOM 818 O O . ILE A 1 102 ? -13.148 -14.25 -6.117 1 93.38 102 ILE A O 1
ATOM 822 N N . LEU A 1 103 ? -11.047 -14.805 -5.602 1 92.5 103 LEU A N 1
ATOM 823 C CA . LEU A 1 103 ? -10.914 -15.609 -6.812 1 92.5 103 LEU A CA 1
ATOM 824 C C . LEU A 1 103 ? -11.812 -16.844 -6.746 1 92.5 103 LEU A C 1
ATOM 826 O O . LEU A 1 103 ? -12.367 -17.266 -7.762 1 92.5 103 LEU A O 1
ATOM 830 N N . ILE A 1 104 ? -11.883 -17.359 -5.613 1 88.19 104 ILE A N 1
ATOM 831 C CA . ILE A 1 104 ? -12.719 -18.531 -5.422 1 88.19 104 ILE A CA 1
ATOM 832 C C . ILE A 1 104 ? -14.188 -18.156 -5.605 1 88.19 104 ILE A C 1
ATOM 834 O O . ILE A 1 104 ? -14.953 -18.906 -6.219 1 88.19 104 ILE A O 1
ATOM 838 N N . ILE A 1 105 ? -14.594 -16.969 -5.188 1 87.69 105 ILE A N 1
ATOM 839 C CA . ILE A 1 105 ? -15.984 -16.531 -5.219 1 87.69 105 ILE A CA 1
ATOM 840 C C . ILE A 1 105 ? -16.344 -16.031 -6.613 1 87.69 105 ILE A C 1
ATOM 842 O O . ILE A 1 105 ? -17.375 -16.406 -7.172 1 87.69 105 ILE A O 1
ATOM 846 N N . PHE A 1 106 ? -15.453 -15.266 -7.27 1 91.12 106 PHE A N 1
ATOM 847 C CA . PHE A 1 106 ? -15.828 -14.539 -8.477 1 91.12 106 PHE A CA 1
ATOM 848 C C . PHE A 1 106 ? -15.102 -15.102 -9.695 1 91.12 106 PHE A C 1
ATOM 850 O O . PHE A 1 106 ? -15.461 -14.805 -10.836 1 91.12 106 PHE A O 1
ATOM 857 N N . GLY A 1 107 ? -14.117 -15.961 -9.461 1 90.38 107 GLY A N 1
ATOM 858 C CA . GLY A 1 107 ? -13.305 -16.453 -10.562 1 90.38 107 GLY A CA 1
ATOM 859 C C . GLY A 1 107 ? -12.297 -15.43 -11.055 1 90.38 107 GLY A C 1
ATOM 860 O O . GLY A 1 107 ? -12.234 -14.312 -10.539 1 90.38 107 GLY A O 1
ATOM 861 N N . ILE A 1 108 ? -11.539 -15.797 -11.984 1 90.69 108 ILE A N 1
ATOM 862 C CA . ILE A 1 108 ? -10.523 -14.953 -12.594 1 90.69 108 ILE A CA 1
ATOM 863 C C . ILE A 1 108 ? -11.188 -13.891 -13.469 1 90.69 108 ILE A C 1
ATOM 865 O O . ILE A 1 108 ? -12.203 -14.164 -14.117 1 90.69 108 ILE A O 1
ATOM 869 N N . GLY A 1 109 ? -10.734 -12.664 -13.453 1 90.75 109 GLY A N 1
ATOM 870 C CA . GLY A 1 109 ? -11.312 -11.617 -14.273 1 90.75 109 GLY A CA 1
ATOM 871 C C . GLY A 1 109 ? -11.125 -10.227 -13.688 1 90.75 109 GLY A C 1
ATOM 872 O O . GLY A 1 109 ? -10.164 -9.984 -12.953 1 90.75 109 GLY A O 1
ATOM 873 N N . ASP A 1 110 ? -12.016 -9.328 -14.008 1 94.81 110 ASP A N 1
ATOM 874 C CA . ASP A 1 110 ? -11.914 -7.926 -13.617 1 94.81 110 ASP A CA 1
ATOM 875 C C . ASP A 1 110 ? -12.273 -7.742 -12.148 1 94.81 110 ASP A C 1
ATOM 877 O O . ASP A 1 110 ? -11.664 -6.93 -11.445 1 94.81 110 ASP A O 1
ATOM 881 N N . LEU A 1 111 ? -13.141 -8.531 -11.695 1 94.75 111 LEU A N 1
ATOM 882 C CA . LEU A 1 111 ? -13.805 -8.273 -10.422 1 94.75 111 LEU A CA 1
ATOM 883 C C . LEU A 1 111 ? -12.82 -8.406 -9.258 1 94.75 111 LEU A C 1
ATOM 885 O O . LEU A 1 111 ? -12.781 -7.555 -8.375 1 94.75 111 LEU A O 1
ATOM 889 N N . PRO A 1 112 ? -11.984 -9.469 -9.25 1 94.94 112 PRO A N 1
ATOM 890 C CA . PRO A 1 112 ? -11.047 -9.57 -8.133 1 94.94 112 PRO A CA 1
ATOM 891 C C . PRO A 1 112 ? -10.109 -8.367 -8.039 1 94.94 112 PRO A C 1
ATOM 893 O O . PRO A 1 112 ? -9.891 -7.832 -6.949 1 94.94 112 PRO A O 1
ATOM 896 N N . THR A 1 113 ? -9.609 -7.93 -9.188 1 96.62 113 THR A N 1
ATOM 897 C CA . THR A 1 113 ? -8.695 -6.797 -9.211 1 96.62 113 THR A CA 1
ATOM 898 C C . THR A 1 113 ? -9.406 -5.516 -8.789 1 96.62 113 THR A C 1
ATOM 900 O O . THR A 1 113 ? -8.875 -4.734 -7.992 1 96.62 113 THR A O 1
ATOM 903 N N . ILE A 1 114 ? -10.578 -5.316 -9.25 1 97.75 114 ILE A N 1
ATOM 904 C CA . ILE A 1 114 ? -11.359 -4.133 -8.906 1 97.75 114 ILE A CA 1
ATOM 905 C C . ILE A 1 114 ? -11.648 -4.121 -7.406 1 97.75 114 ILE A C 1
ATOM 907 O O . ILE A 1 114 ? -11.555 -3.078 -6.758 1 97.75 114 ILE A O 1
ATOM 911 N N . PHE A 1 115 ? -11.969 -5.246 -6.875 1 96.81 115 PHE A N 1
ATOM 912 C CA . PHE A 1 115 ? -12.227 -5.367 -5.445 1 96.81 115 PHE A CA 1
ATOM 913 C C . PHE A 1 115 ? -11 -4.961 -4.637 1 96.81 115 PHE A C 1
ATOM 915 O O . PHE A 1 115 ? -11.109 -4.195 -3.676 1 96.81 115 PHE A O 1
ATOM 922 N N . ILE A 1 116 ? -9.859 -5.477 -4.984 1 95.62 116 ILE A N 1
ATOM 923 C CA . ILE A 1 116 ? -8.617 -5.23 -4.262 1 95.62 116 ILE A CA 1
ATOM 924 C C . ILE A 1 116 ? -8.289 -3.738 -4.293 1 95.62 116 ILE A C 1
ATOM 926 O O . ILE A 1 116 ? -7.895 -3.16 -3.277 1 95.62 116 ILE A O 1
ATOM 930 N N . ILE A 1 117 ? -8.445 -3.145 -5.461 1 97.88 117 ILE A N 1
ATOM 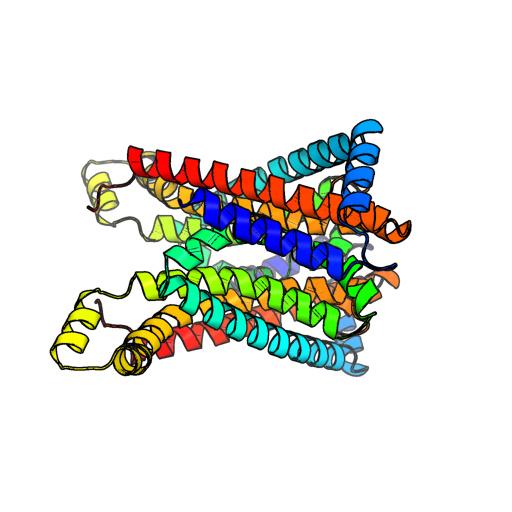931 C CA . ILE A 1 117 ? -8.203 -1.714 -5.605 1 97.88 117 ILE A CA 1
ATOM 932 C C . ILE A 1 117 ? -9.164 -0.934 -4.711 1 97.88 117 ILE A C 1
ATOM 934 O O . ILE A 1 117 ? -8.734 -0.072 -3.936 1 97.88 117 ILE A O 1
ATOM 938 N N . ALA A 1 118 ? -10.445 -1.264 -4.801 1 98.12 118 ALA A N 1
ATOM 939 C CA . ALA A 1 118 ? -11.461 -0.561 -4.02 1 98.12 118 ALA A CA 1
ATOM 940 C C . ALA A 1 118 ? -11.203 -0.715 -2.521 1 98.12 118 ALA A C 1
ATOM 942 O O . ALA A 1 118 ? -11.328 0.248 -1.763 1 98.12 118 ALA A O 1
ATOM 943 N N . TYR A 1 119 ? -10.844 -1.894 -2.135 1 97.44 119 TYR A N 1
ATOM 944 C CA . TYR A 1 119 ? -10.547 -2.188 -0.737 1 97.44 119 TYR A CA 1
ATOM 945 C C . TYR A 1 119 ? -9.391 -1.329 -0.23 1 97.44 119 TYR A C 1
ATOM 947 O O . TYR A 1 119 ? -9.453 -0.79 0.878 1 97.44 119 TYR A O 1
ATOM 955 N N . SER A 1 120 ? -8.383 -1.232 -1.002 1 96.56 120 SER A N 1
ATOM 956 C CA . SER A 1 120 ? -7.172 -0.511 -0.607 1 96.56 120 SER A CA 1
ATOM 957 C C . SER A 1 120 ? -7.453 0.979 -0.438 1 96.56 120 SER A C 1
ATOM 959 O O . SER A 1 120 ? -6.812 1.646 0.379 1 96.56 120 SER A O 1
ATOM 961 N N . VAL A 1 121 ? -8.375 1.475 -1.175 1 97.5 121 VAL A N 1
ATOM 962 C CA . VAL A 1 121 ? -8.719 2.893 -1.171 1 97.5 121 VAL A CA 1
ATOM 963 C C . VAL A 1 121 ? -9.781 3.164 -0.111 1 97.5 121 VAL A C 1
ATOM 965 O O . VAL A 1 121 ? -9.797 4.234 0.5 1 97.5 121 VAL A O 1
ATOM 968 N N . PHE A 1 122 ? -10.617 2.219 0.201 1 98 122 PHE A N 1
ATOM 969 C CA . PHE A 1 122 ? -11.789 2.344 1.058 1 98 122 PHE A CA 1
ATOM 970 C C . PHE A 1 122 ? -11.398 2.795 2.457 1 98 122 PHE A C 1
ATOM 972 O O . PHE A 1 122 ? -11.898 3.805 2.955 1 98 122 PHE A O 1
ATOM 979 N N . PHE A 1 123 ? -10.508 2.203 3.062 1 96.06 123 PHE A N 1
ATOM 980 C CA . PHE A 1 123 ? -10.234 2.426 4.477 1 96.06 123 PHE A CA 1
ATOM 981 C C . PHE A 1 123 ? -9.578 3.783 4.695 1 96.06 123 PHE A C 1
ATOM 983 O O . PHE A 1 123 ? -10.016 4.566 5.539 1 96.06 123 PHE A O 1
ATOM 990 N N . PRO A 1 124 ? -8.555 4.094 3.908 1 94.31 124 PRO A N 1
ATOM 991 C CA . PRO A 1 124 ? -8.008 5.445 4.051 1 94.31 124 PRO A CA 1
ATOM 992 C C . PRO A 1 124 ? -9.047 6.531 3.785 1 94.31 124 PRO A C 1
ATOM 994 O O . PRO A 1 124 ? -9.062 7.555 4.473 1 94.31 124 PRO A O 1
ATOM 997 N N . MET A 1 125 ? -9.859 6.277 2.846 1 95.69 125 MET A N 1
ATOM 998 C CA . MET A 1 125 ? -10.867 7.277 2.523 1 95.69 125 MET A CA 1
ATOM 999 C C . MET A 1 125 ? -11.883 7.406 3.654 1 95.69 125 MET A C 1
ATOM 1001 O O . MET A 1 125 ? -12.398 8.5 3.912 1 95.69 125 MET A O 1
ATOM 1005 N N . VAL A 1 126 ? -12.242 6.328 4.309 1 95.81 126 VAL A N 1
ATOM 1006 C CA . VAL A 1 126 ? -13.125 6.391 5.469 1 95.81 126 VAL A CA 1
ATOM 1007 C C . VAL A 1 126 ? -12.484 7.246 6.562 1 95.81 126 VAL A C 1
ATOM 1009 O O . VAL A 1 126 ? -13.125 8.148 7.109 1 95.81 126 VAL A O 1
ATOM 1012 N N . LEU A 1 127 ? -11.242 6.984 6.812 1 92.75 127 LEU A N 1
ATOM 1013 C CA . LEU A 1 127 ? -10.539 7.66 7.891 1 92.75 127 LEU A CA 1
ATOM 1014 C C . LEU A 1 127 ? -10.398 9.148 7.602 1 92.75 127 LEU A C 1
ATOM 1016 O O . LEU A 1 127 ? -10.68 9.984 8.461 1 92.75 127 LEU A O 1
ATOM 1020 N N . LEU A 1 128 ? -10.039 9.453 6.418 1 91.62 128 LEU A N 1
ATOM 1021 C CA . LEU A 1 128 ? -9.789 10.844 6.062 1 91.62 128 LEU A CA 1
ATOM 1022 C C . LEU A 1 128 ? -11.094 11.617 5.949 1 91.62 128 LEU A C 1
ATOM 1024 O O . LEU A 1 128 ? -11.156 12.797 6.309 1 91.62 128 LEU A O 1
ATOM 1028 N N . SER A 1 129 ? -12.086 10.969 5.473 1 92.12 129 SER A N 1
ATOM 1029 C CA . SER A 1 129 ? -13.398 11.609 5.395 1 92.12 129 SER A CA 1
ATOM 1030 C C . SER A 1 129 ? -13.984 11.844 6.785 1 92.12 129 SER A C 1
ATOM 1032 O O . SER A 1 129 ? -14.578 12.891 7.043 1 92.12 129 SER A O 1
ATOM 1034 N N . THR A 1 130 ? -13.859 10.875 7.645 1 92.25 130 THR A N 1
ATOM 1035 C CA . THR A 1 130 ? -14.32 11.031 9.023 1 92.25 130 THR A CA 1
ATOM 1036 C C . THR A 1 130 ? -13.617 12.203 9.703 1 92.25 130 THR A C 1
ATOM 1038 O O . THR A 1 130 ? -14.266 13.023 10.352 1 92.25 130 THR A O 1
ATOM 1041 N N . LYS A 1 131 ? -12.352 12.266 9.5 1 89 131 LYS A N 1
ATOM 1042 C CA . LYS A 1 131 ? -11.562 13.344 10.094 1 89 131 LYS A CA 1
ATOM 1043 C C . LYS A 1 131 ? -11.969 14.695 9.516 1 89 131 LYS A C 1
ATOM 1045 O O . LYS A 1 131 ? -12.016 15.695 10.242 1 89 131 LYS A O 1
ATOM 1050 N N . ALA A 1 132 ? -12.203 14.75 8.234 1 85.94 132 ALA A N 1
ATOM 1051 C CA . ALA A 1 132 ? -12.586 15.992 7.57 1 85.94 132 ALA A CA 1
ATOM 1052 C C . ALA A 1 132 ? -13.875 16.562 8.164 1 85.94 132 ALA A C 1
ATOM 1054 O O . ALA A 1 132 ? -14.008 17.781 8.32 1 85.94 132 ALA A O 1
ATOM 1055 N N . ILE A 1 133 ? -14.727 15.742 8.547 1 84.31 133 ILE A N 1
ATOM 1056 C CA . ILE A 1 133 ? -15.992 16.172 9.133 1 84.31 133 ILE A CA 1
ATOM 1057 C C . ILE A 1 133 ? -15.773 16.609 10.578 1 84.31 133 ILE A C 1
ATOM 1059 O O . ILE A 1 133 ? -16.297 17.641 11.008 1 84.31 133 ILE A O 1
ATOM 1063 N N . LYS A 1 134 ? -14.992 15.891 11.211 1 84.44 134 LYS A N 1
ATOM 1064 C CA . LYS A 1 134 ? -14.75 16.172 12.625 1 84.44 134 LYS A CA 1
ATOM 1065 C C . LYS A 1 134 ? -13.977 17.484 12.797 1 84.44 134 LYS A C 1
ATOM 1067 O O . LYS A 1 134 ? -14.125 18.172 13.812 1 84.44 134 LYS A O 1
ATOM 1072 N N . ASP A 1 135 ? -13.234 17.781 11.867 1 81.5 135 ASP A N 1
ATOM 1073 C CA . ASP A 1 135 ? -12.383 18.969 11.953 1 81.5 135 ASP A CA 1
ATOM 1074 C C . ASP A 1 135 ? -13.141 20.219 11.547 1 81.5 135 ASP A C 1
ATOM 1076 O O . ASP A 1 135 ? -12.625 21.344 11.672 1 81.5 135 ASP A O 1
ATOM 1080 N N . LEU A 1 136 ? -14.242 20.062 11.055 1 76.88 136 LEU A N 1
ATOM 1081 C CA . LEU A 1 136 ? -15.023 21.234 10.695 1 76.88 136 LEU A CA 1
ATOM 1082 C C . LEU A 1 136 ? -15.312 22.094 11.922 1 76.88 136 LEU A C 1
ATOM 1084 O O . LEU A 1 136 ? -15.672 21.578 12.977 1 76.88 136 LEU A O 1
ATOM 1088 N N . PRO A 1 137 ? -14.922 23.359 11.75 1 70.94 137 PRO A N 1
ATOM 1089 C CA . PRO A 1 137 ? -15.164 24.266 12.875 1 70.94 137 PRO A CA 1
ATOM 1090 C C . PRO A 1 137 ? -16.625 24.266 13.336 1 70.94 137 PRO A C 1
ATOM 1092 O O . PRO A 1 137 ? -17.531 24.344 12.508 1 70.94 137 PRO A O 1
ATOM 1095 N N . SER A 1 138 ? -16.703 24.016 14.547 1 71.06 138 SER A N 1
ATOM 1096 C CA . SER A 1 138 ? -18.031 24.016 15.18 1 71.06 138 SER A CA 1
ATOM 1097 C C . SER A 1 138 ? -18.75 25.328 14.93 1 71.06 138 SER A C 1
ATOM 1099 O O . SER A 1 138 ? -19.984 25.359 14.891 1 71.06 138 SER A O 1
ATOM 1101 N N . GLN A 1 139 ? -17.875 26.234 14.633 1 71.12 139 GLN A N 1
ATOM 1102 C CA . GLN A 1 139 ? -18.438 27.562 14.445 1 71.12 139 GLN A CA 1
ATOM 1103 C C . GLN A 1 139 ? -19.297 27.625 13.188 1 71.12 139 GLN A C 1
ATOM 1105 O O . GLN A 1 139 ? -20.344 28.297 13.172 1 71.12 139 GLN A O 1
ATOM 1110 N N . LEU A 1 140 ? -18.859 26.984 12.18 1 69.25 140 LEU A N 1
ATOM 1111 C CA . LEU A 1 140 ? -19.625 26.984 10.93 1 69.25 140 LEU A CA 1
ATOM 1112 C C . LEU A 1 140 ? -20.984 26.328 11.117 1 69.25 140 LEU A C 1
ATOM 1114 O O . LEU A 1 140 ? -21.984 26.797 10.57 1 69.25 140 LEU A O 1
ATOM 1118 N N . ILE A 1 141 ? -20.969 25.438 12 1 72.19 141 ILE A N 1
ATOM 1119 C CA . ILE A 1 141 ? -22.203 24.703 12.266 1 72.19 141 ILE A CA 1
ATOM 1120 C C . ILE A 1 141 ? -23.125 25.547 13.141 1 72.19 141 ILE A C 1
ATOM 1122 O O . ILE A 1 141 ? -24.328 25.625 12.891 1 72.19 141 ILE A O 1
ATOM 1126 N N . VAL A 1 142 ? -22.469 26.172 14 1 73.81 142 VAL A N 1
ATOM 1127 C CA . VAL A 1 142 ? -23.219 27.016 14.914 1 73.81 142 VAL A CA 1
ATOM 1128 C C . VAL A 1 142 ? -23.844 28.172 14.148 1 73.81 142 VAL A C 1
ATOM 1130 O O . VAL A 1 142 ? -25.016 28.5 14.352 1 73.81 142 VAL A O 1
ATOM 1133 N N . VAL A 1 143 ? -23.047 28.688 13.289 1 72.19 143 VAL A N 1
ATOM 1134 C CA . VAL A 1 143 ? -23.531 29.828 12.508 1 72.19 143 VAL A CA 1
ATOM 1135 C C . VAL A 1 143 ? -24.688 29.391 11.609 1 72.19 143 VAL A C 1
ATOM 1137 O O . VAL A 1 143 ? -25.703 30.094 11.516 1 72.19 143 VAL A O 1
ATOM 1140 N N . ALA A 1 144 ? -24.578 28.297 11.062 1 73.06 144 ALA A N 1
ATOM 1141 C CA . ALA A 1 144 ? -25.609 27.797 10.172 1 73.06 144 ALA A CA 1
ATOM 1142 C C . ALA A 1 144 ? -26.906 27.5 10.938 1 73.06 144 ALA A C 1
ATOM 1144 O O . ALA A 1 144 ? -28 27.812 10.461 1 73.06 144 ALA A O 1
ATOM 1145 N N . LYS A 1 145 ? -26.672 27 12.117 1 75.44 145 LYS A N 1
ATOM 1146 C CA . LYS A 1 145 ? -27.828 26.719 12.969 1 75.44 145 LYS A CA 1
ATOM 1147 C C . LYS A 1 145 ? -28.516 28.016 13.398 1 75.44 145 LYS A C 1
ATOM 1149 O O . LYS A 1 145 ? -29.75 28.078 13.453 1 75.44 145 LYS A O 1
ATOM 1154 N N . ASN A 1 146 ? -27.672 28.953 13.586 1 80.75 146 ASN A N 1
ATOM 1155 C CA . ASN A 1 146 ? -28.219 30.234 14.031 1 80.75 146 ASN A CA 1
ATOM 1156 C C . ASN A 1 146 ? -28.984 30.922 12.914 1 80.75 146 ASN A C 1
ATOM 1158 O O . ASN A 1 146 ? -29.891 31.719 13.18 1 80.75 146 ASN A O 1
ATOM 1162 N N . PHE A 1 147 ? -28.625 30.625 11.727 1 82.88 147 PHE A N 1
ATOM 1163 C CA . PHE A 1 147 ? -29.328 31.219 10.586 1 82.88 147 PHE A CA 1
ATOM 1164 C C . PHE A 1 147 ? -30.547 30.391 10.211 1 82.88 147 PHE A C 1
ATOM 1166 O O . PHE A 1 147 ? -31.188 30.641 9.188 1 82.88 147 PHE A O 1
ATOM 1173 N N . GLY A 1 148 ? -30.797 29.406 11.031 1 80 148 GLY A N 1
ATOM 1174 C CA . GLY A 1 148 ? -32.031 28.625 10.867 1 80 148 GLY A CA 1
ATOM 1175 C C . GLY A 1 148 ? -31.859 27.469 9.898 1 80 148 GLY A C 1
ATOM 1176 O O . GLY A 1 1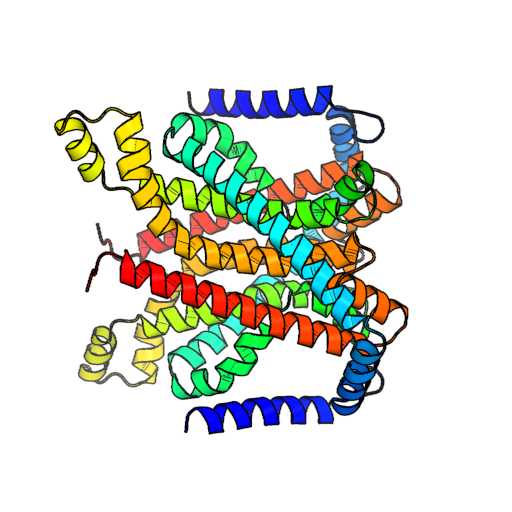48 ? -32.844 26.938 9.391 1 80 148 GLY A O 1
ATOM 1177 N N . ALA A 1 149 ? -30.734 27.219 9.516 1 77.69 149 ALA A N 1
ATOM 1178 C CA . ALA A 1 149 ? -30.516 26.125 8.57 1 77.69 149 ALA A CA 1
ATOM 1179 C C . ALA A 1 149 ? -30.859 24.766 9.203 1 77.69 149 ALA A C 1
ATOM 1181 O O . ALA A 1 149 ? -30.609 24.562 10.391 1 77.69 149 ALA A O 1
ATOM 1182 N N . SER A 1 150 ? -31.594 24.047 8.352 1 82.56 150 SER A N 1
ATOM 1183 C CA . SER A 1 150 ? -31.891 22.703 8.805 1 82.56 150 SER A CA 1
ATOM 1184 C C . SER A 1 150 ? -30.641 21.828 8.828 1 82.56 150 SER A C 1
ATOM 1186 O O . SER A 1 150 ? -29.609 22.203 8.281 1 82.56 150 SER A O 1
ATOM 1188 N N . LYS A 1 151 ? -30.656 20.719 9.547 1 78.69 151 LYS A N 1
ATOM 1189 C CA . LYS A 1 151 ? -29.531 19.781 9.633 1 78.69 151 LYS A CA 1
ATOM 1190 C C . LYS A 1 151 ? -29.078 19.359 8.242 1 78.69 151 LYS A C 1
ATOM 1192 O O . LYS A 1 151 ? -27.875 19.25 7.98 1 78.69 151 LYS A O 1
ATOM 1197 N N . LEU A 1 152 ? -30.062 19.172 7.41 1 80.69 152 LEU A N 1
ATOM 1198 C CA . LEU A 1 152 ? -29.766 18.75 6.051 1 80.69 152 LEU A CA 1
ATOM 1199 C C . LEU A 1 152 ? -29.109 19.875 5.258 1 80.69 152 LEU A C 1
ATOM 1201 O O . LEU A 1 152 ? -28.203 19.641 4.461 1 80.69 152 LEU A O 1
ATOM 1205 N N . GLN A 1 153 ? -29.594 21.078 5.512 1 79.56 153 GLN A N 1
ATOM 1206 C CA . GLN A 1 153 ? -29.016 22.234 4.836 1 79.56 153 GLN A CA 1
ATOM 1207 C C . GLN A 1 153 ? -27.578 22.469 5.27 1 79.56 153 GLN A C 1
ATOM 1209 O O . GLN A 1 153 ? -26.719 22.797 4.445 1 79.56 153 GLN A O 1
ATOM 1214 N N . ILE A 1 154 ? -27.391 22.297 6.504 1 77.56 154 ILE A N 1
ATOM 1215 C CA . ILE A 1 154 ? -26.047 22.453 7.031 1 77.56 154 ILE A CA 1
ATOM 1216 C C . ILE A 1 154 ? -25.141 21.375 6.465 1 77.56 154 ILE A C 1
ATOM 1218 O O . ILE A 1 154 ? -24.016 21.656 6.043 1 77.56 154 ILE A O 1
ATOM 1222 N N . PHE A 1 155 ? -25.703 20.234 6.387 1 75.69 155 PHE A N 1
ATOM 1223 C CA . PHE A 1 155 ? -24.938 19.078 5.906 1 75.69 155 PHE A CA 1
ATOM 1224 C C . PHE A 1 155 ? -24.562 19.25 4.438 1 75.69 155 PHE A C 1
ATOM 1226 O O . PHE A 1 155 ? -23.391 19.125 4.066 1 75.69 155 PHE A O 1
ATOM 1233 N N . THR A 1 156 ? -25.438 19.547 3.645 1 78.06 156 THR A N 1
ATOM 1234 C CA . THR A 1 156 ? -25.219 19.609 2.201 1 78.06 156 THR A CA 1
ATOM 1235 C C . THR A 1 156 ? -24.594 20.938 1.799 1 78.06 156 THR A C 1
ATOM 1237 O O . THR A 1 156 ? -23.875 21.016 0.805 1 78.06 156 THR A O 1
ATOM 1240 N N . GLY A 1 157 ? -24.891 21.938 2.646 1 75.19 157 GLY A N 1
ATOM 1241 C CA . GLY A 1 157 ? -24.453 23.266 2.26 1 75.19 157 GLY A CA 1
ATOM 1242 C C . GLY A 1 157 ? -23.141 23.672 2.881 1 75.19 157 GLY A C 1
ATOM 1243 O O . GLY A 1 157 ? -22.438 24.547 2.359 1 75.19 157 GLY A O 1
ATOM 1244 N N . VAL A 1 158 ? -22.875 23.141 3.961 1 73.62 158 VAL A N 1
ATOM 1245 C CA . VAL A 1 158 ? -21.688 23.609 4.664 1 73.62 158 VAL A CA 1
ATOM 1246 C C . VAL A 1 158 ? -20.703 22.453 4.836 1 73.62 158 VAL A C 1
ATOM 1248 O O . VAL A 1 158 ? -19.578 22.516 4.344 1 73.62 158 VAL A O 1
ATOM 1251 N N . ILE A 1 159 ? -21.219 21.438 5.332 1 74.44 159 ILE A N 1
ATOM 1252 C CA . ILE A 1 159 ? -20.328 20.359 5.758 1 74.44 159 ILE A CA 1
ATOM 1253 C C . ILE A 1 159 ? -19.734 19.656 4.531 1 74.44 159 ILE A C 1
ATOM 1255 O O . ILE A 1 159 ? -18.516 19.531 4.414 1 74.44 159 ILE A O 1
ATOM 1259 N N . ILE A 1 160 ? -20.594 19.375 3.596 1 74.62 160 ILE A N 1
ATOM 1260 C CA . ILE A 1 160 ? -20.156 18.609 2.43 1 74.62 160 ILE A CA 1
ATOM 1261 C C . ILE A 1 160 ? -19.188 19.453 1.599 1 74.62 160 ILE A C 1
ATOM 1263 O O . ILE A 1 160 ? -18.078 19.016 1.301 1 74.62 160 ILE A O 1
ATOM 1267 N N . PRO A 1 161 ? -19.547 20.641 1.36 1 75.06 161 PRO A N 1
ATOM 1268 C CA . PRO A 1 161 ? -18.625 21.438 0.55 1 75.06 161 PRO A CA 1
ATOM 1269 C C . PRO A 1 161 ? -17.281 21.688 1.251 1 75.06 161 PRO A C 1
ATOM 1271 O O . PRO A 1 161 ? -16.234 21.641 0.613 1 75.06 161 PRO A O 1
ATOM 1274 N N . SER A 1 162 ? -17.344 21.906 2.529 1 74.62 162 SER A N 1
ATOM 1275 C CA . SER A 1 162 ? -16.125 22.172 3.275 1 74.62 162 SER A CA 1
ATOM 1276 C C . SER A 1 162 ? -15.273 20.922 3.418 1 74.62 162 SER A C 1
ATOM 1278 O O . SER A 1 162 ? -14.047 20.969 3.322 1 74.62 162 SER A O 1
ATOM 1280 N N . SER A 1 163 ? -15.945 19.875 3.574 1 76.88 163 SER A N 1
ATOM 1281 C CA . SER A 1 163 ? -15.234 18.594 3.73 1 76.88 163 SER A CA 1
ATOM 1282 C C . SER A 1 163 ? -14.656 18.125 2.404 1 76.88 163 SER A C 1
ATOM 1284 O O . SER A 1 163 ? -13.578 17.516 2.373 1 76.88 163 SER A O 1
ATOM 1286 N N . PHE A 1 164 ? -15.32 18.484 1.362 1 75.62 164 PHE A N 1
ATOM 1287 C CA . PHE A 1 164 ? -14.875 18.062 0.042 1 75.62 164 PHE A CA 1
ATOM 1288 C C . PHE A 1 164 ? -13.539 18.703 -0.313 1 75.62 164 PHE A C 1
ATOM 1290 O O . PHE A 1 164 ? -12.672 18.047 -0.909 1 75.62 164 PHE A O 1
ATOM 1297 N N . LEU A 1 165 ? -13.383 19.938 0.099 1 75 165 LEU A N 1
ATOM 1298 C CA . LEU A 1 165 ? -12.141 20.641 -0.185 1 75 165 LEU A CA 1
ATOM 1299 C C . LEU A 1 165 ? -10.969 20 0.564 1 75 165 LEU A C 1
ATOM 1301 O O . LEU A 1 165 ? -9.883 19.859 0.012 1 75 165 LEU A O 1
ATOM 1305 N N . SER A 1 166 ? -11.383 19.562 1.755 1 76.75 166 SER A N 1
ATOM 1306 C CA . SER A 1 166 ? -10.344 18.906 2.553 1 76.75 166 SER A CA 1
ATOM 1307 C C . SER A 1 166 ? -10.039 17.516 2.027 1 76.75 166 SER A C 1
ATOM 1309 O O . SER A 1 166 ? -8.914 17.016 2.178 1 76.75 166 SER A O 1
ATOM 1311 N N . LEU A 1 167 ? -10.93 16.969 1.334 1 85.69 167 LEU A N 1
ATOM 1312 C CA . LEU A 1 167 ? -10.805 15.586 0.877 1 85.69 167 LEU A CA 1
ATOM 1313 C C . LEU A 1 167 ? -10.016 15.508 -0.425 1 85.69 167 LEU A C 1
ATOM 1315 O O . LEU A 1 167 ? -9.555 14.438 -0.815 1 85.69 167 LEU A O 1
ATOM 1319 N N . ILE A 1 168 ? -9.727 16.594 -1.051 1 83.62 168 ILE A N 1
ATOM 1320 C CA . ILE A 1 168 ? -9.039 16.609 -2.336 1 83.62 168 ILE A CA 1
ATOM 1321 C C . ILE A 1 168 ? -7.617 16.062 -2.162 1 83.62 168 ILE A C 1
ATOM 1323 O O . ILE A 1 168 ? -7.109 15.352 -3.029 1 83.62 168 ILE A O 1
ATOM 1327 N N . SER A 1 169 ? -6.941 16.453 -1.063 1 82.06 169 SER A N 1
ATOM 1328 C CA . SER A 1 169 ? -5.609 15.914 -0.79 1 82.06 169 SER A CA 1
ATOM 1329 C C . SER A 1 169 ? -5.652 14.406 -0.56 1 82.06 169 SER A C 1
ATOM 1331 O O . SER A 1 169 ? -4.684 13.703 -0.848 1 82.06 169 SER A O 1
ATOM 1333 N N . SER A 1 170 ? -6.828 13.961 -0.132 1 89.44 170 SER A N 1
ATOM 1334 C CA . SER A 1 170 ? -6.996 12.531 0.113 1 89.44 170 SER A CA 1
ATOM 1335 C C . SER A 1 170 ? -7.113 11.758 -1.195 1 89.44 170 SER A C 1
ATOM 1337 O O . SER A 1 170 ? -6.812 10.562 -1.244 1 89.44 170 SER A O 1
ATOM 1339 N N . LEU A 1 171 ? -7.492 12.508 -2.221 1 92.38 171 LEU A N 1
ATOM 1340 C CA . LEU A 1 171 ? -7.672 11.852 -3.514 1 92.38 171 LEU A CA 1
ATOM 1341 C C . LEU A 1 171 ? -6.324 11.484 -4.125 1 92.38 171 LEU A C 1
ATOM 1343 O O . LEU A 1 171 ? -6.207 10.469 -4.812 1 92.38 171 LEU A O 1
ATOM 1347 N N . LYS A 1 172 ? -5.375 12.312 -3.895 1 92.94 172 LYS A N 1
ATOM 1348 C CA . LYS A 1 172 ? -4.035 12 -4.379 1 92.94 172 LYS A CA 1
ATOM 1349 C C . LYS A 1 172 ? -3.508 10.711 -3.752 1 92.94 172 LYS A C 1
ATOM 1351 O O . LYS A 1 172 ? -2.963 9.852 -4.449 1 92.94 172 LYS A O 1
ATOM 1356 N N . LEU A 1 173 ? -3.711 10.594 -2.492 1 92 173 LEU A N 1
ATOM 1357 C CA . LEU A 1 173 ? -3.316 9.383 -1.789 1 92 173 LEU A CA 1
ATOM 1358 C C . LEU A 1 173 ? -4.09 8.172 -2.312 1 92 173 LEU A C 1
ATOM 1360 O O . LEU A 1 173 ? -3.506 7.117 -2.564 1 92 173 LEU A O 1
ATOM 1364 N N . ALA A 1 174 ? -5.375 8.383 -2.48 1 96.69 174 ALA A N 1
ATOM 1365 C CA . ALA A 1 174 ? -6.23 7.309 -2.982 1 96.69 174 ALA A CA 1
ATOM 1366 C C . ALA A 1 174 ? -5.773 6.84 -4.363 1 96.69 174 ALA A C 1
ATOM 1368 O O . ALA A 1 174 ? -5.73 5.641 -4.633 1 96.69 174 ALA A O 1
ATOM 1369 N N . ALA A 1 175 ? -5.457 7.816 -5.152 1 97.31 175 ALA A N 1
ATOM 1370 C CA . ALA A 1 175 ? -5.016 7.512 -6.512 1 97.31 175 ALA A CA 1
ATOM 1371 C C . ALA A 1 175 ? -3.73 6.691 -6.504 1 97.31 175 ALA A C 1
ATOM 1373 O O . ALA A 1 175 ? -3.59 5.738 -7.27 1 97.31 175 ALA A O 1
ATOM 1374 N N . ALA A 1 176 ? -2.83 7.051 -5.676 1 95.62 176 ALA A N 1
ATOM 1375 C CA . ALA A 1 176 ? -1.558 6.344 -5.574 1 95.62 176 ALA A CA 1
ATOM 1376 C C . ALA A 1 176 ? -1.761 4.922 -5.055 1 95.62 176 ALA A C 1
ATOM 1378 O O . ALA A 1 176 ? -1.195 3.969 -5.594 1 95.62 176 ALA A O 1
ATOM 1379 N N . LEU A 1 177 ? -2.572 4.758 -4.051 1 95.5 177 LEU A N 1
ATOM 1380 C CA . LEU A 1 177 ? -2.855 3.445 -3.477 1 95.5 177 LEU A CA 1
ATOM 1381 C C . LEU A 1 177 ? -3.525 2.537 -4.5 1 95.5 177 LEU A C 1
ATOM 1383 O O . LEU A 1 177 ? -3.188 1.355 -4.605 1 95.5 177 LEU A O 1
ATOM 1387 N N . ALA A 1 178 ? -4.438 3.154 -5.195 1 98.19 178 ALA A N 1
ATOM 1388 C CA . ALA A 1 178 ? -5.152 2.398 -6.223 1 98.19 178 ALA A CA 1
ATOM 1389 C C . ALA A 1 178 ? -4.188 1.858 -7.273 1 98.19 178 ALA A C 1
ATOM 1391 O O . ALA A 1 178 ? -4.285 0.695 -7.672 1 98.19 178 ALA A O 1
ATOM 1392 N N . TRP A 1 179 ? -3.289 2.658 -7.723 1 98.06 179 TRP A N 1
ATOM 1393 C CA . TRP A 1 179 ? -2.354 2.268 -8.773 1 98.06 179 TRP A CA 1
ATOM 1394 C C . TRP A 1 179 ? -1.427 1.157 -8.289 1 98.06 179 TRP A C 1
ATOM 1396 O O . TRP A 1 179 ? -1.218 0.165 -8.992 1 98.06 179 TRP A O 1
ATOM 1406 N N . ILE A 1 180 ? -0.949 1.304 -7.086 1 96.06 180 ILE A N 1
ATOM 1407 C CA . ILE A 1 180 ? -0.022 0.333 -6.516 1 96.06 180 ILE A CA 1
ATOM 1408 C C . ILE A 1 180 ? -0.721 -1.015 -6.352 1 96.06 180 ILE A C 1
ATOM 1410 O O . ILE A 1 180 ? -0.168 -2.055 -6.715 1 96.06 180 ILE A O 1
ATOM 1414 N N . ASN A 1 181 ? -1.95 -1.027 -5.891 1 95.75 181 ASN A N 1
ATOM 1415 C CA . ASN A 1 181 ? -2.664 -2.271 -5.621 1 95.75 181 ASN A CA 1
ATOM 1416 C C . ASN A 1 181 ? -3.244 -2.871 -6.898 1 95.75 181 ASN A C 1
ATOM 1418 O O . ASN A 1 181 ? -3.518 -4.07 -6.957 1 95.75 181 ASN A O 1
ATOM 1422 N N . LEU A 1 182 ? -3.439 -2.029 -7.934 1 97.25 182 LEU A N 1
ATOM 1423 C CA . LEU A 1 182 ? -3.842 -2.545 -9.234 1 97.25 182 LEU A CA 1
ATOM 1424 C C . LEU A 1 182 ? -2.84 -3.574 -9.75 1 97.25 182 LEU A C 1
ATOM 1426 O O . LEU A 1 182 ? -3.23 -4.641 -10.227 1 97.25 182 LEU A O 1
ATOM 1430 N N . VAL A 1 183 ? -1.612 -3.215 -9.656 1 95.94 183 VAL A N 1
ATOM 1431 C CA . VAL A 1 183 ? -0.559 -4.078 -10.18 1 95.94 183 VAL A CA 1
ATOM 1432 C C . VAL A 1 183 ? -0.58 -5.418 -9.445 1 95.94 183 VAL A C 1
ATOM 1434 O O . VAL A 1 183 ? -0.51 -6.477 -10.078 1 95.94 183 VAL A O 1
ATOM 1437 N N . VAL A 1 184 ? -0.781 -5.34 -8.219 1 91 184 VAL A N 1
ATOM 1438 C CA . VAL A 1 184 ? -0.803 -6.539 -7.387 1 91 184 VAL A CA 1
ATOM 1439 C C . VAL A 1 184 ? -2 -7.406 -7.766 1 91 184 VAL A C 1
ATOM 1441 O O . VAL A 1 184 ? -1.862 -8.617 -7.941 1 91 184 VAL A O 1
ATOM 1444 N N . GLY A 1 185 ? -3.131 -6.824 -7.879 1 93.19 185 GLY A N 1
ATOM 1445 C CA . GLY A 1 185 ? -4.344 -7.547 -8.227 1 93.19 185 GLY A CA 1
ATOM 1446 C C . GLY A 1 185 ? -4.258 -8.234 -9.578 1 93.19 185 GLY A C 1
ATOM 1447 O O . GLY A 1 185 ? -4.75 -9.352 -9.75 1 93.19 185 GLY A O 1
ATOM 1448 N N . GLU A 1 186 ? -3.627 -7.578 -10.508 1 95.94 186 GLU A N 1
ATOM 1449 C CA . GLU A 1 186 ? -3.535 -8.125 -11.867 1 95.94 186 GLU A CA 1
ATOM 1450 C C . GLU A 1 186 ? -2.529 -9.266 -11.93 1 95.94 186 GLU A C 1
ATOM 1452 O O . GLU A 1 186 ? -2.658 -10.164 -12.773 1 95.94 186 GLU A O 1
ATOM 1457 N N . MET A 1 187 ? -1.542 -9.234 -11.086 1 92.88 187 MET A N 1
ATOM 1458 C CA . MET A 1 187 ? -0.525 -10.281 -11.078 1 92.88 187 MET A CA 1
ATOM 1459 C C . MET A 1 187 ? -1.114 -11.609 -10.609 1 92.88 187 MET A C 1
ATOM 1461 O O . MET A 1 187 ? -0.675 -12.68 -11.047 1 92.88 187 MET A O 1
ATOM 1465 N N . LEU A 1 188 ? -2.109 -11.508 -9.805 1 88.88 188 LEU A N 1
ATOM 1466 C CA . LEU A 1 188 ? -2.594 -12.727 -9.172 1 88.88 188 LEU A CA 1
ATOM 1467 C C . LEU A 1 188 ? -3.959 -13.125 -9.727 1 88.88 188 LEU A C 1
ATOM 1469 O O . LEU A 1 188 ? -4.352 -14.289 -9.656 1 88.88 188 LEU A O 1
ATOM 1473 N N . GLY A 1 189 ? -4.672 -12.141 -10.25 1 86.94 189 GLY A N 1
ATOM 1474 C CA . GLY A 1 189 ? -6.07 -12.469 -10.477 1 86.94 189 GLY A CA 1
ATOM 1475 C C . GLY A 1 189 ? -6.562 -12.07 -11.852 1 86.94 189 GLY A C 1
ATOM 1476 O O . GLY A 1 189 ? -7.77 -12.023 -12.094 1 86.94 189 GLY A O 1
ATOM 1477 N N . ALA A 1 190 ? -5.688 -11.711 -12.742 1 92.56 190 ALA A N 1
ATOM 1478 C CA . ALA A 1 190 ? -6.133 -11.273 -14.062 1 92.56 190 ALA A CA 1
ATOM 1479 C C . ALA A 1 190 ? -5.375 -12.008 -15.164 1 92.56 190 ALA A C 1
ATOM 1481 O O . ALA A 1 190 ? -4.395 -12.703 -14.898 1 92.56 190 ALA A O 1
ATOM 1482 N N . GLN A 1 191 ? -5.973 -11.859 -16.328 1 94.62 191 GLN A N 1
ATOM 1483 C CA . GLN A 1 191 ? -5.328 -12.477 -17.469 1 94.62 191 GLN A CA 1
ATOM 1484 C C . GLN A 1 191 ? -4.93 -11.43 -18.516 1 94.62 191 GLN A C 1
ATOM 1486 O O . GLN A 1 191 ? -4.586 -11.773 -19.641 1 94.62 191 GLN A O 1
ATOM 1491 N N . THR A 1 192 ? -5.168 -10.25 -18.188 1 96.38 192 THR A N 1
ATOM 1492 C CA . THR A 1 192 ? -4.715 -9.102 -18.969 1 96.38 192 THR A CA 1
ATOM 1493 C C . THR A 1 192 ? -4.281 -7.969 -18.031 1 96.38 192 THR A C 1
ATOM 1495 O O . THR A 1 192 ? -4.434 -8.07 -16.812 1 96.38 192 THR A O 1
ATOM 1498 N N . GLY A 1 193 ? -3.662 -6.918 -18.672 1 98.12 193 GLY A N 1
ATOM 1499 C CA . GLY A 1 193 ? -3.199 -5.797 -17.859 1 98.12 193 GLY A CA 1
ATOM 1500 C C . GLY A 1 193 ? -1.696 -5.789 -17.656 1 98.12 193 GLY A C 1
ATOM 1501 O O . GLY A 1 193 ? -1.021 -6.781 -17.938 1 98.12 193 GLY A O 1
ATOM 1502 N N . LEU A 1 194 ? -1.211 -4.727 -17.188 1 98.56 194 LEU A N 1
ATOM 1503 C CA . LEU A 1 194 ? 0.224 -4.555 -16.984 1 98.56 194 LEU A CA 1
ATOM 1504 C C . LEU A 1 194 ? 0.745 -5.516 -15.922 1 98.56 194 LEU A C 1
ATOM 1506 O O . LEU A 1 194 ? 1.822 -6.094 -16.078 1 98.56 194 LEU A O 1
ATOM 1510 N N . GLY A 1 195 ? -0.01 -5.641 -14.844 1 97.56 195 GLY A N 1
ATOM 1511 C CA . GLY A 1 195 ? 0.386 -6.602 -13.828 1 97.56 195 GLY A CA 1
ATOM 1512 C C . GLY A 1 195 ? 0.461 -8.023 -14.344 1 97.56 195 GLY A C 1
ATOM 1513 O O . GLY A 1 195 ? 1.392 -8.766 -14.016 1 97.56 195 GLY A O 1
ATOM 1514 N N . TYR A 1 196 ? -0.472 -8.398 -15.117 1 97.31 196 TYR A N 1
ATOM 1515 C CA . TYR A 1 196 ? -0.465 -9.711 -15.742 1 97.31 196 TYR A CA 1
ATOM 1516 C C . TYR A 1 196 ? 0.745 -9.875 -16.656 1 97.31 196 TYR A C 1
ATOM 1518 O O . TYR A 1 196 ? 1.368 -10.938 -16.688 1 97.31 196 TYR A O 1
ATOM 1526 N N . MET A 1 197 ? 1.014 -8.852 -17.375 1 98 197 MET A N 1
ATOM 1527 C CA . MET A 1 197 ? 2.146 -8.898 -18.297 1 98 197 MET A CA 1
ATOM 1528 C C . MET A 1 197 ? 3.443 -9.188 -17.547 1 98 197 MET A C 1
ATOM 1530 O O . MET A 1 197 ? 4.336 -9.852 -18.078 1 98 197 MET A O 1
ATOM 1534 N N . ILE A 1 198 ? 3.547 -8.734 -16.328 1 97.5 198 ILE A N 1
ATOM 1535 C CA . ILE A 1 198 ? 4.73 -8.984 -15.516 1 97.5 198 ILE A CA 1
ATOM 1536 C C . ILE A 1 198 ? 4.859 -10.484 -15.25 1 97.5 198 ILE A C 1
ATOM 1538 O O . ILE A 1 198 ? 5.914 -11.078 -15.492 1 97.5 198 ILE A O 1
ATOM 1542 N N . ILE A 1 199 ? 3.82 -11.094 -14.859 1 94.44 199 ILE A N 1
ATOM 1543 C CA . ILE A 1 199 ? 3.838 -12.516 -14.516 1 94.44 199 ILE A CA 1
ATOM 1544 C C . ILE A 1 199 ? 4.031 -13.352 -15.781 1 94.44 199 ILE A C 1
ATOM 1546 O O . ILE A 1 199 ? 4.809 -14.305 -15.781 1 94.44 199 ILE A O 1
ATOM 1550 N N . ASP A 1 200 ? 3.334 -12.977 -16.797 1 96 200 ASP A N 1
ATOM 1551 C CA . ASP A 1 200 ? 3.426 -13.703 -18.062 1 96 200 ASP A CA 1
ATOM 1552 C C . ASP A 1 200 ? 4.844 -13.641 -18.625 1 96 200 ASP A C 1
ATOM 1554 O O . ASP A 1 200 ? 5.367 -14.648 -19.109 1 96 200 ASP A O 1
ATOM 1558 N N . SER A 1 201 ? 5.434 -12.484 -18.594 1 96.81 201 SER A N 1
ATOM 1559 C CA . SER A 1 201 ? 6.801 -12.328 -19.078 1 96.81 201 SER A CA 1
ATOM 1560 C C . SER A 1 201 ? 7.789 -13.117 -18.234 1 96.81 201 SER A C 1
ATOM 1562 O O . SER A 1 201 ? 8.75 -13.68 -18.75 1 96.81 201 SER A O 1
ATOM 1564 N N . ARG A 1 202 ? 7.574 -13.117 -16.953 1 93.88 202 ARG A N 1
ATOM 1565 C CA . ARG A 1 202 ? 8.398 -13.93 -16.062 1 93.88 202 ARG A CA 1
ATOM 1566 C C . ARG A 1 202 ? 8.305 -15.406 -16.438 1 93.88 202 ARG A C 1
ATOM 1568 O O . ARG A 1 202 ? 9.32 -16.094 -16.531 1 93.88 202 ARG A O 1
ATOM 1575 N N . ASN A 1 203 ? 7.09 -15.875 -16.641 1 94.06 203 ASN A N 1
ATOM 1576 C CA . ASN A 1 203 ? 6.855 -17.281 -16.984 1 94.06 203 ASN A CA 1
ATOM 1577 C C . ASN A 1 203 ? 7.5 -17.656 -18.312 1 94.06 203 ASN A C 1
ATOM 1579 O O . ASN A 1 203 ? 7.902 -18.797 -18.5 1 94.06 203 ASN A O 1
ATOM 1583 N N . GLN A 1 204 ? 7.582 -16.734 -19.172 1 95.12 204 GLN A N 1
ATOM 1584 C CA . GLN A 1 204 ? 8.188 -16.953 -20.469 1 95.12 204 GLN A CA 1
ATOM 1585 C C . GLN A 1 204 ? 9.68 -16.641 -20.453 1 95.12 204 GLN A C 1
ATOM 1587 O O . GLN A 1 204 ? 10.359 -16.734 -21.484 1 95.12 204 GLN A O 1
ATOM 1592 N N . LEU A 1 205 ? 10.148 -16.125 -19.328 1 93.94 205 LEU A N 1
ATOM 1593 C CA . LEU A 1 205 ? 11.547 -15.773 -19.109 1 93.94 205 LEU A CA 1
ATOM 1594 C C . LEU A 1 205 ? 11.969 -14.617 -20.016 1 93.94 205 LEU A C 1
ATOM 1596 O O . LEU A 1 205 ? 13.094 -14.594 -20.516 1 93.94 205 LEU A O 1
ATOM 1600 N N . ARG A 1 206 ? 11.016 -13.828 -20.328 1 96.19 206 ARG A N 1
ATOM 1601 C CA . ARG A 1 206 ? 11.289 -12.602 -21.062 1 96.19 206 ARG A CA 1
ATOM 1602 C C . ARG A 1 206 ? 11.469 -11.422 -20.109 1 96.19 206 ARG A C 1
ATOM 1604 O O . ARG A 1 206 ? 10.625 -10.523 -20.062 1 96.19 206 ARG A O 1
ATOM 1611 N N . ILE A 1 207 ? 12.656 -11.398 -19.609 1 96.25 207 ILE A N 1
ATOM 1612 C CA . ILE A 1 207 ? 12.969 -10.406 -18.578 1 96.25 207 ILE A CA 1
ATOM 1613 C C . ILE A 1 207 ? 13.023 -9.016 -19.219 1 96.25 207 ILE A C 1
ATOM 1615 O O . ILE A 1 207 ? 12.734 -8.016 -18.547 1 96.25 207 ILE A 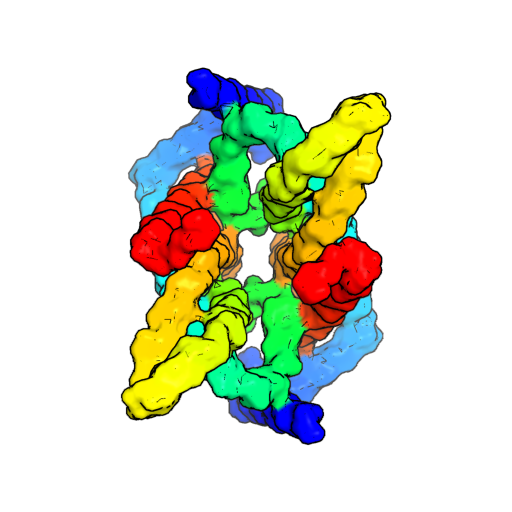O 1
ATOM 1619 N N . ASP A 1 208 ? 13.328 -8.969 -20.484 1 97.19 208 ASP A N 1
ATOM 1620 C CA . ASP A 1 208 ? 13.336 -7.703 -21.203 1 97.19 208 ASP A CA 1
ATOM 1621 C C . ASP A 1 208 ? 11.938 -7.086 -21.25 1 97.19 208 ASP A C 1
ATOM 1623 O O . ASP A 1 208 ? 11.766 -5.906 -20.938 1 97.19 208 ASP A O 1
ATOM 1627 N N . ILE A 1 209 ? 10.938 -7.93 -21.516 1 97.88 209 ILE A N 1
ATOM 1628 C CA . ILE A 1 209 ? 9.555 -7.461 -21.547 1 97.88 209 ILE A CA 1
ATOM 1629 C C . ILE A 1 209 ? 9.094 -7.125 -20.125 1 97.88 209 ILE A C 1
ATOM 1631 O O . ILE A 1 209 ? 8.352 -6.16 -19.922 1 97.88 209 ILE A O 1
ATOM 1635 N N . LEU A 1 210 ? 9.523 -7.914 -19.203 1 97.75 210 LEU A N 1
ATOM 1636 C CA . LEU A 1 210 ? 9.195 -7.68 -17.797 1 97.75 210 LEU A CA 1
ATOM 1637 C C . LEU A 1 210 ? 9.656 -6.289 -17.359 1 97.75 210 LEU A C 1
ATOM 1639 O O . LEU A 1 210 ? 8.867 -5.523 -16.812 1 97.75 210 LEU A O 1
ATOM 1643 N N . ILE A 1 211 ? 10.867 -5.926 -17.656 1 97.19 211 ILE A N 1
ATOM 1644 C CA . ILE A 1 211 ? 11.422 -4.637 -17.266 1 97.19 211 ILE A CA 1
ATOM 1645 C C . ILE A 1 211 ? 10.727 -3.518 -18.047 1 97.19 211 ILE A C 1
ATOM 1647 O O . ILE A 1 211 ? 10.414 -2.467 -17.469 1 97.19 211 ILE A O 1
ATOM 1651 N N . ALA A 1 212 ? 10.484 -3.754 -19.297 1 98.06 212 ALA A N 1
ATOM 1652 C CA . ALA A 1 212 ? 9.75 -2.775 -20.094 1 98.06 212 ALA A CA 1
ATOM 1653 C C . ALA A 1 212 ? 8.391 -2.475 -19.469 1 98.06 212 ALA A C 1
ATOM 1655 O O . ALA A 1 212 ? 7.965 -1.318 -19.422 1 98.06 212 ALA A O 1
ATOM 1656 N N . THR A 1 213 ? 7.742 -3.514 -19 1 98.44 213 THR A N 1
ATOM 1657 C CA . THR A 1 213 ? 6.43 -3.375 -18.375 1 98.44 213 THR A CA 1
ATOM 1658 C C . THR A 1 213 ? 6.531 -2.604 -17.062 1 98.44 213 THR A C 1
ATOM 1660 O O . THR A 1 213 ? 5.699 -1.738 -16.781 1 98.44 213 THR A O 1
ATOM 1663 N N . ILE A 1 214 ? 7.539 -2.838 -16.281 1 97.94 214 ILE A N 1
ATOM 1664 C CA . ILE A 1 214 ? 7.77 -2.145 -15.008 1 97.94 214 ILE A CA 1
ATOM 1665 C C . ILE A 1 214 ? 7.988 -0.657 -15.273 1 97.94 214 ILE A C 1
ATOM 1667 O O . ILE A 1 214 ? 7.438 0.192 -14.57 1 97.94 214 ILE A O 1
ATOM 1671 N N . ILE A 1 215 ? 8.781 -0.352 -16.266 1 97.44 215 ILE A N 1
ATOM 1672 C CA . ILE A 1 215 ? 9.047 1.035 -16.625 1 97.44 215 ILE A CA 1
ATOM 1673 C C . ILE A 1 215 ? 7.746 1.724 -17.031 1 97.44 215 ILE A C 1
ATOM 1675 O O . ILE A 1 215 ? 7.492 2.863 -16.641 1 97.44 215 ILE A O 1
ATOM 1679 N N . THR A 1 216 ? 6.918 1.01 -17.797 1 98.44 216 THR A N 1
ATOM 1680 C CA . THR A 1 216 ? 5.617 1.536 -18.203 1 98.44 216 THR A CA 1
ATOM 1681 C C . THR A 1 216 ? 4.762 1.844 -16.969 1 98.44 216 THR A C 1
ATOM 1683 O O . THR A 1 216 ? 4.133 2.902 -16.891 1 98.44 216 THR A O 1
ATOM 1686 N N . ILE A 1 217 ? 4.758 0.946 -16.016 1 98.5 217 ILE A N 1
ATOM 1687 C CA . ILE A 1 217 ? 4.012 1.12 -14.773 1 98.5 217 ILE A CA 1
ATOM 1688 C C . ILE A 1 217 ? 4.5 2.371 -14.047 1 98.5 217 ILE A C 1
ATOM 1690 O O . ILE A 1 217 ? 3.695 3.164 -13.555 1 98.5 217 ILE A O 1
ATOM 1694 N N . GLY A 1 218 ? 5.793 2.539 -14 1 98.06 218 GLY A N 1
ATOM 1695 C CA . GLY A 1 218 ? 6.371 3.717 -13.375 1 98.06 218 GLY A CA 1
ATOM 1696 C C . GLY A 1 218 ? 5.977 5.012 -14.055 1 98.06 218 GLY A C 1
ATOM 1697 O O . GLY A 1 218 ? 5.598 5.98 -13.398 1 98.06 218 GLY A O 1
ATOM 1698 N N . ILE A 1 219 ? 6.008 5.043 -15.352 1 97.88 219 ILE A N 1
ATOM 1699 C CA . ILE A 1 219 ? 5.703 6.234 -16.141 1 97.88 219 ILE A CA 1
ATOM 1700 C C . ILE A 1 219 ? 4.234 6.605 -15.961 1 97.88 219 ILE A C 1
ATOM 1702 O O . ILE A 1 219 ? 3.904 7.766 -15.703 1 97.88 219 ILE A O 1
ATOM 1706 N N . ILE A 1 220 ? 3.348 5.652 -16.078 1 98.38 220 ILE A N 1
ATOM 1707 C CA . ILE A 1 220 ? 1.923 5.926 -15.93 1 98.38 220 ILE A CA 1
ATOM 1708 C C . ILE A 1 220 ? 1.628 6.367 -14.5 1 98.38 220 ILE A C 1
ATOM 1710 O O . ILE A 1 220 ? 0.849 7.297 -14.281 1 98.38 220 ILE A O 1
ATOM 1714 N N . GLY A 1 221 ? 2.268 5.648 -13.562 1 97.75 221 GLY A N 1
ATOM 1715 C CA . GLY A 1 221 ? 2.121 6.07 -12.18 1 97.75 221 GLY A CA 1
ATOM 1716 C C . GLY A 1 221 ? 2.555 7.504 -11.945 1 97.75 221 GLY A C 1
ATOM 1717 O O . GLY A 1 221 ? 1.898 8.242 -11.203 1 97.75 221 GLY A O 1
ATOM 1718 N N . MET A 1 222 ? 3.623 7.895 -12.531 1 96.88 222 MET A N 1
ATOM 1719 C CA . MET A 1 222 ? 4.105 9.273 -12.438 1 96.88 222 MET A CA 1
ATOM 1720 C C . MET A 1 222 ? 3.096 10.242 -13.047 1 96.88 222 MET A C 1
ATOM 1722 O O . MET A 1 222 ? 2.848 11.312 -12.492 1 96.88 222 MET A O 1
ATOM 1726 N N . ILE A 1 223 ? 2.553 9.891 -14.109 1 97.88 223 ILE A N 1
ATOM 1727 C CA . ILE A 1 223 ? 1.557 10.727 -14.773 1 97.88 223 ILE A CA 1
ATOM 1728 C C . ILE A 1 223 ? 0.327 10.875 -13.883 1 97.88 223 ILE A C 1
ATOM 1730 O O . ILE A 1 223 ? -0.197 11.977 -13.711 1 97.88 223 ILE A O 1
ATOM 1734 N N . ILE A 1 224 ? -0.12 9.812 -13.328 1 97.5 224 ILE A N 1
ATOM 1735 C CA . ILE A 1 224 ? -1.267 9.828 -12.422 1 97.5 224 ILE A CA 1
ATOM 1736 C C . ILE A 1 224 ? -0.986 10.758 -11.25 1 97.5 224 ILE A C 1
ATOM 1738 O O . ILE A 1 224 ? -1.816 11.602 -10.898 1 97.5 224 ILE A O 1
ATOM 1742 N N . ASN A 1 225 ? 0.174 10.586 -10.695 1 94.38 225 ASN A N 1
ATOM 1743 C CA . ASN A 1 225 ? 0.552 11.43 -9.562 1 94.38 225 ASN A CA 1
ATOM 1744 C C . ASN A 1 225 ? 0.574 12.906 -9.953 1 94.38 225 ASN A C 1
ATOM 1746 O O . ASN A 1 225 ? 0.163 13.766 -9.164 1 94.38 225 ASN A O 1
ATOM 1750 N N . THR A 1 226 ? 1.077 13.211 -11.109 1 94.81 226 THR A N 1
ATOM 1751 C CA . THR A 1 226 ? 1.136 14.586 -11.594 1 94.81 226 THR A CA 1
ATOM 1752 C C . THR A 1 226 ? -0.268 15.141 -11.812 1 94.81 226 THR A C 1
ATOM 1754 O O . THR A 1 226 ? -0.55 16.281 -11.453 1 94.81 226 THR A O 1
ATOM 1757 N N . ILE A 1 227 ? -1.107 14.344 -12.359 1 96.38 227 ILE A N 1
ATOM 1758 C CA . ILE A 1 227 ? -2.477 14.766 -12.633 1 96.38 227 ILE A CA 1
ATOM 1759 C C . ILE A 1 227 ? -3.193 15.07 -11.32 1 96.38 227 ILE A C 1
ATOM 1761 O O . ILE A 1 227 ? -3.785 16.141 -11.172 1 96.38 227 ILE A O 1
ATOM 1765 N N . PHE A 1 228 ? -3.111 14.203 -10.398 1 94.75 228 PHE A N 1
ATOM 1766 C CA . PHE A 1 228 ? -3.816 14.398 -9.133 1 94.75 228 PHE A CA 1
ATOM 1767 C C . PHE A 1 228 ? -3.15 15.484 -8.305 1 94.75 228 PHE A C 1
ATOM 1769 O O . PHE A 1 228 ? -3.812 16.172 -7.52 1 94.75 228 PHE A O 1
ATOM 1776 N N . GLY A 1 229 ? -1.83 15.625 -8.477 1 90.81 229 GLY A N 1
ATOM 1777 C CA . GLY A 1 229 ? -1.169 16.781 -7.879 1 90.81 229 GLY A CA 1
ATOM 1778 C C . GLY A 1 229 ? -1.671 18.094 -8.422 1 90.81 229 GLY A C 1
ATOM 1779 O O . GLY A 1 229 ? -1.858 19.062 -7.668 1 90.81 229 GLY A O 1
ATOM 1780 N N . TYR A 1 230 ? -1.863 18.094 -9.656 1 91.62 230 TYR A N 1
ATOM 1781 C CA . TYR A 1 230 ? -2.383 19.297 -10.312 1 91.62 230 TYR A CA 1
ATOM 1782 C C . TYR A 1 230 ? -3.811 19.578 -9.867 1 91.62 230 TYR A C 1
ATOM 1784 O O . TYR A 1 230 ? -4.164 20.734 -9.602 1 91.62 230 TYR A O 1
ATOM 1792 N N . ILE A 1 231 ? -4.613 18.609 -9.773 1 90.62 231 ILE A N 1
ATOM 1793 C CA . ILE A 1 231 ? -5.984 18.75 -9.297 1 90.62 231 ILE A CA 1
ATOM 1794 C C . ILE A 1 231 ? -5.988 19.328 -7.887 1 90.62 231 ILE A C 1
ATOM 1796 O O . ILE A 1 231 ? -6.754 20.25 -7.582 1 90.62 231 ILE A O 1
ATOM 1800 N N . GLU A 1 232 ? -5.199 18.781 -7.102 1 87.38 232 GLU A N 1
ATOM 1801 C CA . GLU A 1 232 ? -5.082 19.266 -5.727 1 87.38 232 GLU A CA 1
ATOM 1802 C C . GLU A 1 232 ? -4.711 20.75 -5.695 1 87.38 232 GLU A C 1
ATOM 1804 O O . GLU A 1 232 ? -5.309 21.531 -4.953 1 87.38 232 GLU A O 1
ATOM 1809 N N . LYS A 1 233 ? -3.795 21.172 -6.512 1 87.44 233 LYS A N 1
ATOM 1810 C CA . LYS A 1 233 ? -3.328 22.547 -6.555 1 87.44 233 LYS A CA 1
ATOM 1811 C C . LYS A 1 233 ? -4.426 23.484 -7.051 1 87.44 233 LYS A C 1
ATOM 1813 O O . LYS A 1 233 ? -4.641 24.562 -6.48 1 87.44 233 LYS A O 1
ATOM 1818 N N . VAL A 1 234 ? -5.066 23.094 -8.031 1 86.88 234 VAL A N 1
ATOM 1819 C CA . VAL A 1 234 ? -6.098 23.922 -8.641 1 86.88 234 VAL A CA 1
ATOM 1820 C C . VAL A 1 234 ? -7.258 24.109 -7.668 1 86.88 234 VAL A C 1
ATOM 1822 O O . VAL A 1 234 ? -7.746 25.219 -7.484 1 86.88 234 VAL A O 1
ATOM 1825 N N . VAL A 1 235 ? -7.637 23.062 -7.027 1 82.69 235 VAL A N 1
ATOM 1826 C CA . VAL A 1 235 ? -8.758 23.125 -6.102 1 82.69 235 VAL A CA 1
ATOM 1827 C C . VAL A 1 235 ? -8.359 23.922 -4.859 1 82.69 235 VAL A C 1
ATOM 1829 O O . VAL A 1 235 ? -9.148 24.734 -4.352 1 82.69 235 VAL A O 1
ATOM 1832 N N . SER A 1 236 ? -7.145 23.656 -4.391 1 78.38 236 SER A N 1
ATOM 1833 C CA . SER A 1 236 ? -6.66 24.391 -3.227 1 78.38 236 SER A CA 1
ATOM 1834 C C . SER A 1 236 ? -6.57 25.891 -3.516 1 78.38 236 SER A C 1
ATOM 1836 O O . SER A 1 236 ? -6.875 26.719 -2.65 1 78.38 236 SER A O 1
ATOM 1838 N N . ARG A 1 237 ? -6.145 26.234 -4.637 1 79.5 237 ARG A N 1
ATOM 1839 C CA . ARG A 1 237 ? -6.035 27.641 -5.02 1 79.5 237 ARG A CA 1
ATOM 1840 C C . ARG A 1 237 ? -7.414 28.266 -5.164 1 79.5 237 ARG A C 1
ATOM 1842 O O . ARG A 1 237 ? -7.617 29.422 -4.758 1 79.5 237 ARG A O 1
ATOM 1849 N N . ARG A 1 238 ? -8.234 27.516 -5.703 1 72.94 238 ARG A N 1
ATOM 1850 C CA . ARG A 1 238 ? -9.562 28.062 -5.988 1 72.94 238 ARG A CA 1
ATOM 1851 C C . ARG A 1 238 ? -10.406 28.125 -4.723 1 72.94 238 ARG A C 1
ATOM 1853 O O . ARG A 1 238 ? -11.156 29.094 -4.527 1 72.94 238 ARG A O 1
ATOM 1860 N N . TYR A 1 239 ? -10.266 27.031 -3.957 1 63.25 239 TYR A N 1
ATOM 1861 C CA . TYR A 1 239 ? -11.18 26.969 -2.816 1 63.25 239 TYR A CA 1
ATOM 1862 C C . TYR A 1 239 ? -10.406 27.047 -1.503 1 63.25 239 TYR A C 1
ATOM 1864 O O . TYR A 1 239 ? -11.008 27.141 -0.431 1 63.25 239 TYR A O 1
ATOM 1872 N N . GLY A 1 240 ? -9.094 26.641 -1.531 1 58.25 240 GLY A N 1
ATOM 1873 C CA . GLY A 1 240 ? -8.273 26.609 -0.33 1 58.25 240 GLY A CA 1
ATOM 1874 C C . GLY A 1 240 ? -8.141 27.984 0.325 1 58.25 240 GLY A C 1
ATOM 1875 O O . GLY A 1 240 ? -8.156 29 -0.358 1 58.25 240 GLY A O 1
ATOM 1876 N N . TYR A 1 241 ? -8.758 28.234 1.581 1 48.69 241 TYR A N 1
ATOM 1877 C CA . TYR A 1 241 ? -8.586 29.422 2.41 1 48.69 241 TYR A CA 1
ATOM 1878 C C . TYR A 1 241 ? -7.133 29.906 2.389 1 48.69 241 TYR A C 1
ATOM 1880 O O . TYR A 1 241 ? -6.211 29.094 2.488 1 48.69 241 TYR A O 1
ATOM 1888 N N . ASP A 1 242 ? -6.809 30.859 1.678 1 41.03 242 ASP A N 1
ATOM 1889 C CA . ASP A 1 242 ? -5.59 31.656 1.753 1 41.03 242 ASP A CA 1
ATOM 1890 C C . ASP A 1 242 ? -5.039 31.672 3.178 1 41.03 242 ASP A C 1
ATOM 1892 O O . ASP A 1 242 ? -5.512 32.438 4.016 1 41.03 242 ASP A O 1
ATOM 1896 N N . ARG A 1 243 ? -4.719 30.688 3.906 1 39.56 243 ARG A N 1
ATOM 1897 C CA . ARG A 1 243 ? -4.043 30.938 5.172 1 39.56 243 ARG A CA 1
ATOM 1898 C C . ARG A 1 243 ? -2.803 31.812 4.969 1 39.56 243 ARG A C 1
ATOM 1900 O O . ARG A 1 243 ? -2.018 32 5.895 1 39.56 243 ARG A O 1
ATOM 1907 N N . ASN A 1 244 ? -2.162 31.828 3.773 1 32.84 244 ASN A N 1
ATOM 1908 C CA . ASN A 1 244 ? -1.144 32.875 3.859 1 32.84 244 ASN A CA 1
ATOM 1909 C C . ASN A 1 244 ? -1.77 34.25 3.943 1 32.84 244 ASN A C 1
ATOM 1911 O O . ASN A 1 244 ? -2.752 34.531 3.258 1 32.84 244 ASN A O 1
ATOM 1915 N N . MET B 1 1 ? -20.656 1.271 28.297 1 66.69 1 MET B N 1
ATOM 1916 C CA . MET B 1 1 ? -21.609 1.44 27.188 1 66.69 1 MET B CA 1
ATOM 1917 C C . MET B 1 1 ? -20.891 1.324 25.844 1 66.69 1 MET B C 1
ATOM 1919 O O . MET B 1 1 ? -21.344 0.605 24.953 1 66.69 1 MET B O 1
ATOM 1923 N N . LYS B 1 2 ? -19.703 1.814 25.797 1 79.19 2 LYS B N 1
ATOM 1924 C CA . LYS B 1 2 ? -18.906 1.76 24.562 1 79.19 2 LYS B CA 1
ATOM 1925 C C . LYS B 1 2 ? -18.578 0.318 24.188 1 79.19 2 LYS B C 1
ATOM 1927 O O . LYS B 1 2 ? -18.75 -0.079 23.031 1 79.19 2 LYS B O 1
ATOM 1932 N N . TYR B 1 3 ? -18.453 -0.541 25.109 1 86.62 3 TYR B N 1
ATOM 1933 C CA . TYR B 1 3 ? -18.031 -1.917 24.875 1 86.62 3 TYR B CA 1
ATOM 1934 C C . TYR B 1 3 ? -19.203 -2.791 24.469 1 86.62 3 TYR B C 1
ATOM 1936 O O . TYR B 1 3 ? -19.031 -3.773 23.734 1 86.62 3 TYR B O 1
ATOM 1944 N N . ILE B 1 4 ? -20.344 -2.344 24.859 1 88.25 4 ILE B N 1
ATOM 1945 C CA . ILE B 1 4 ? -21.516 -3.121 24.516 1 88.25 4 ILE B CA 1
ATOM 1946 C C . ILE B 1 4 ? -21.812 -2.982 23.016 1 88.25 4 ILE B C 1
ATOM 1948 O O . ILE B 1 4 ? -22.078 -3.975 22.344 1 88.25 4 ILE B O 1
ATOM 1952 N N . TYR B 1 5 ? -21.75 -1.79 22.531 1 89.44 5 TYR B N 1
ATOM 1953 C CA . TYR B 1 5 ? -22.031 -1.562 21.125 1 89.44 5 TYR B CA 1
ATOM 1954 C C . TYR B 1 5 ? -20.969 -2.219 20.25 1 89.44 5 TYR B C 1
ATOM 1956 O O . TYR B 1 5 ? -21.266 -2.75 19.172 1 89.44 5 TYR B O 1
ATOM 1964 N N . GLN B 1 6 ? -19.797 -2.205 20.672 1 91.81 6 GLN B N 1
ATOM 1965 C CA . GLN B 1 6 ? -18.703 -2.848 19.938 1 91.81 6 GLN B CA 1
ATOM 1966 C C . GLN B 1 6 ? -18.906 -4.359 19.875 1 91.81 6 GLN B C 1
ATOM 1968 O O . GLN B 1 6 ? -18.688 -4.977 18.828 1 91.81 6 GLN B O 1
ATOM 1973 N N . SER B 1 7 ? -19.359 -4.875 21.016 1 92.88 7 SER B N 1
ATOM 1974 C CA . SER B 1 7 ? -19.625 -6.312 21.062 1 92.88 7 SER B CA 1
ATOM 1975 C C . SER B 1 7 ? -20.781 -6.699 20.156 1 92.88 7 SER B C 1
ATOM 1977 O O . SER B 1 7 ? -20.766 -7.766 19.547 1 92.88 7 SER B O 1
ATOM 1979 N N . ILE B 1 8 ? -21.719 -5.855 20.062 1 91.94 8 ILE B N 1
ATOM 1980 C CA . ILE B 1 8 ? -22.891 -6.117 19.234 1 91.94 8 ILE B CA 1
ATOM 1981 C C . ILE B 1 8 ? -22.484 -6.137 17.766 1 91.94 8 ILE B C 1
ATOM 1983 O O . ILE B 1 8 ? -22.906 -7.012 17 1 91.94 8 ILE B O 1
ATOM 1987 N N . VAL B 1 9 ? -21.641 -5.207 17.375 1 92 9 VAL B N 1
ATOM 1988 C CA . VAL B 1 9 ? -21.203 -5.129 15.984 1 92 9 VAL B CA 1
ATOM 1989 C C . VAL B 1 9 ? -20.406 -6.375 15.617 1 92 9 VAL B C 1
ATOM 1991 O O . VAL B 1 9 ? -20.609 -6.969 14.562 1 92 9 VAL B O 1
ATOM 1994 N N . LEU B 1 10 ? -19.547 -6.785 16.469 1 92.38 10 LEU B N 1
ATOM 1995 C CA . LEU B 1 10 ? -18.734 -7.973 16.219 1 92.38 10 LEU B CA 1
ATOM 1996 C C . LEU B 1 10 ? -19.609 -9.219 16.156 1 92.38 10 LEU B C 1
ATOM 1998 O O . LEU B 1 10 ? -19.406 -10.086 15.305 1 92.38 10 LEU B O 1
ATOM 2002 N N . ALA B 1 11 ? -20.578 -9.273 17.094 1 92.81 11 ALA B N 1
ATOM 2003 C CA . ALA B 1 11 ? -21.516 -10.398 17.094 1 92.81 11 ALA B CA 1
ATOM 2004 C C . ALA B 1 11 ? -22.344 -10.445 15.82 1 92.81 11 ALA B C 1
ATOM 2006 O O . ALA B 1 11 ? -22.578 -11.516 15.266 1 92.81 11 ALA B O 1
ATOM 2007 N N . PHE B 1 12 ? -22.719 -9.305 15.43 1 92.94 12 PHE B N 1
ATOM 2008 C CA . PHE B 1 12 ? -23.484 -9.219 14.195 1 92.94 12 PHE B CA 1
ATOM 2009 C C . PHE B 1 12 ? -22.656 -9.641 12.992 1 92.94 12 PHE B C 1
ATOM 2011 O O . PHE B 1 12 ? -23.156 -10.328 12.102 1 92.94 12 PHE B O 1
ATOM 2018 N N . ALA B 1 13 ? -21.422 -9.242 12.969 1 92.19 13 ALA B N 1
ATOM 2019 C CA . ALA B 1 13 ? -20.531 -9.625 11.883 1 92.19 13 ALA B CA 1
ATOM 2020 C C . ALA B 1 13 ? -20.328 -11.141 11.844 1 92.19 13 ALA B C 1
ATOM 2022 O O . ALA B 1 13 ? -20.344 -11.75 10.766 1 92.19 13 ALA B O 1
ATOM 2023 N N . ILE B 1 14 ? -20.219 -11.742 12.969 1 92.38 14 ILE B N 1
ATOM 2024 C CA . ILE B 1 14 ? -20.031 -13.188 13.062 1 92.38 14 ILE B CA 1
ATOM 2025 C C . ILE B 1 14 ? -21.312 -13.898 12.641 1 92.38 14 ILE B C 1
ATOM 2027 O O . ILE B 1 14 ? -21.266 -14.93 11.969 1 92.38 14 ILE B O 1
ATOM 2031 N N . LEU B 1 15 ? -22.453 -13.328 13.047 1 92.75 15 LEU B N 1
ATOM 2032 C CA . LEU B 1 15 ? -23.734 -13.906 12.68 1 92.75 15 LEU B CA 1
ATOM 2033 C C . LEU B 1 15 ? -23.938 -13.859 11.164 1 92.75 15 LEU B C 1
ATOM 2035 O O . LEU B 1 15 ? -24.406 -14.828 10.562 1 92.75 15 LEU B O 1
ATOM 2039 N N . ILE B 1 16 ? -23.578 -12.766 10.609 1 92.81 16 ILE B N 1
ATOM 2040 C CA . ILE B 1 16 ? -23.703 -12.625 9.164 1 92.81 16 ILE B CA 1
ATOM 2041 C C . ILE B 1 16 ? -22.766 -13.625 8.477 1 92.81 16 ILE B C 1
ATOM 2043 O O . ILE B 1 16 ? -23.156 -14.258 7.488 1 92.81 16 ILE B O 1
ATOM 2047 N N . TRP B 1 17 ? -21.578 -13.766 9 1 91.94 17 TRP B N 1
ATOM 2048 C CA . TRP B 1 17 ? -20.625 -14.734 8.484 1 91.94 17 TRP B CA 1
ATOM 2049 C C . TRP B 1 17 ? -21.172 -16.156 8.562 1 91.94 17 TRP B C 1
ATOM 2051 O O . TRP B 1 17 ? -21.109 -16.906 7.594 1 91.94 17 TRP B O 1
ATOM 2061 N N . HIS B 1 18 ? -21.828 -16.438 9.625 1 92 18 HIS B N 1
ATOM 2062 C CA . HIS B 1 18 ? -22.406 -17.766 9.812 1 92 18 HIS B CA 1
ATOM 2063 C C . HIS B 1 18 ? -23.531 -18.031 8.828 1 92 18 HIS B C 1
ATOM 2065 O O . HIS B 1 18 ? -23.625 -19.125 8.266 1 92 18 HIS B O 1
ATOM 2071 N N . ILE B 1 19 ? -24.312 -17.047 8.555 1 92 19 ILE B N 1
ATOM 2072 C CA . ILE B 1 19 ? -25.469 -17.172 7.68 1 92 19 ILE B CA 1
ATOM 2073 C C . ILE B 1 19 ? -25.016 -17.359 6.234 1 92 19 ILE B C 1
ATOM 2075 O O . ILE B 1 19 ? -25.625 -18.125 5.477 1 92 19 ILE B O 1
ATOM 2079 N N . PHE B 1 20 ? -23.922 -16.75 5.883 1 89.5 20 PHE B N 1
ATOM 2080 C CA . PHE B 1 20 ? -23.469 -16.781 4.496 1 89.5 20 PHE B CA 1
ATOM 2081 C C . PHE B 1 20 ? -22.438 -17.875 4.289 1 89.5 20 PHE B C 1
ATOM 2083 O O . PHE B 1 20 ? -21.859 -18 3.211 1 89.5 20 PHE B O 1
ATOM 2090 N N . SER B 1 21 ? -22.266 -18.656 5.332 1 89.88 21 SER B N 1
ATOM 2091 C CA . SER B 1 21 ? -21.328 -19.766 5.199 1 89.88 21 SER B CA 1
ATOM 2092 C C . SER B 1 21 ? -21.875 -20.828 4.23 1 89.88 21 SER B C 1
ATOM 2094 O O . SER B 1 21 ? -23.078 -20.969 4.078 1 89.88 21 SER B O 1
ATOM 2096 N N . SER B 1 22 ? -20.922 -21.328 3.4 1 90.19 22 SER B N 1
ATOM 2097 C CA . SER B 1 22 ? -21.219 -22.344 2.402 1 90.19 22 SER B CA 1
ATOM 2098 C C . SER B 1 22 ? -20.047 -23.312 2.24 1 90.19 22 SER B C 1
ATOM 2100 O O . SER B 1 22 ? -19.141 -23.359 3.084 1 90.19 22 SER B O 1
ATOM 2102 N N . GLU B 1 23 ? -20.156 -24.016 1.229 1 83.69 23 GLU B N 1
ATOM 2103 C CA . GLU B 1 23 ? -19.062 -24.938 0.924 1 83.69 23 GLU B CA 1
ATOM 2104 C C . GLU B 1 23 ? -17.797 -24.172 0.526 1 83.69 23 GLU B C 1
ATOM 2106 O O . GLU B 1 23 ? -16.688 -24.609 0.797 1 83.69 23 GLU B O 1
ATOM 2111 N N . LEU B 1 24 ? -18.062 -23.047 0.062 1 86.31 24 LEU B N 1
ATOM 2112 C CA . LEU B 1 24 ? -16.938 -22.234 -0.414 1 86.31 24 LEU B CA 1
ATOM 2113 C C . LEU B 1 24 ? -16.422 -21.328 0.697 1 86.31 24 LEU B C 1
ATOM 2115 O O . LEU B 1 24 ? -15.227 -20.984 0.719 1 86.31 24 LEU B O 1
ATOM 2119 N N . ILE B 1 25 ? -17.328 -21 1.6 1 91.12 25 ILE B N 1
ATOM 2120 C CA . ILE B 1 25 ? -16.953 -20.141 2.721 1 91.12 25 ILE B CA 1
ATOM 2121 C C . ILE B 1 25 ? -17.172 -20.891 4.035 1 91.12 25 ILE B C 1
ATOM 2123 O O . ILE B 1 25 ? -18.312 -20.984 4.52 1 91.12 25 ILE B O 1
ATOM 2127 N N . PRO B 1 26 ? -16.094 -21.266 4.617 1 94.81 26 PRO B N 1
ATOM 2128 C CA . PRO B 1 26 ? -16.219 -22.031 5.863 1 94.81 26 PRO B CA 1
ATOM 2129 C C . PRO B 1 26 ? -16.891 -21.234 6.973 1 94.81 26 PRO B C 1
ATOM 2131 O O . PRO B 1 26 ? -16.781 -20 7.008 1 94.81 26 PRO B O 1
ATOM 2134 N N . SER B 1 27 ? -17.547 -21.938 7.816 1 95.31 27 SER B N 1
ATOM 2135 C CA . SER B 1 27 ? -18.234 -21.328 8.953 1 95.31 27 SER B CA 1
ATOM 2136 C C . SER B 1 27 ? -17.234 -20.875 10.016 1 95.31 27 SER B C 1
ATOM 2138 O O . SER B 1 27 ? -16.062 -21.281 10 1 95.31 27 SER B O 1
ATOM 2140 N N . PRO B 1 28 ? -17.75 -20 10.859 1 96.12 28 PRO B N 1
ATOM 2141 C CA . PRO B 1 28 ? -16.875 -19.562 11.953 1 96.12 28 PRO B CA 1
ATOM 2142 C C . PRO B 1 28 ? -16.359 -20.734 12.789 1 96.12 28 PRO B C 1
ATOM 2144 O O . PRO B 1 28 ? -15.195 -20.719 13.219 1 96.12 28 PRO B O 1
ATOM 2147 N N . MET B 1 29 ? -17.141 -21.719 12.93 1 95.19 29 MET B N 1
ATOM 2148 C CA . MET B 1 29 ? -16.719 -22.875 13.719 1 95.19 29 MET B CA 1
ATOM 2149 C C . MET B 1 29 ? -15.625 -23.656 13 1 95.19 29 MET B C 1
ATOM 2151 O O . MET B 1 29 ? -14.68 -24.141 13.625 1 95.19 29 MET B O 1
ATOM 2155 N N . GLN B 1 30 ? -15.773 -23.797 11.734 1 96.56 30 GLN B N 1
ATOM 2156 C CA . GLN B 1 30 ? -14.742 -24.469 10.945 1 96.56 30 GLN B CA 1
ATOM 2157 C C . GLN B 1 30 ? -13.422 -23.703 11 1 96.56 30 GLN B C 1
ATOM 2159 O O . GLN B 1 30 ? -12.352 -24.312 11.047 1 96.56 30 GLN B O 1
ATOM 2164 N N . VAL B 1 31 ? -13.516 -22.438 10.984 1 97.44 31 VAL B N 1
ATOM 2165 C CA . VAL B 1 31 ? -12.32 -21.609 11.062 1 97.44 31 VAL B CA 1
ATOM 2166 C C . VAL B 1 31 ? -11.695 -21.719 12.445 1 97.44 31 VAL B C 1
ATOM 2168 O O . VAL B 1 31 ? -10.469 -21.766 12.578 1 97.44 31 VAL B O 1
ATOM 2171 N N . LEU B 1 32 ? -12.523 -21.797 13.469 1 96.88 32 LEU B N 1
ATOM 2172 C CA . LEU B 1 32 ? -12.016 -21.984 14.82 1 96.88 32 LEU B CA 1
ATOM 2173 C C . LEU B 1 32 ? -11.289 -23.312 14.961 1 96.88 32 LEU B C 1
ATOM 2175 O O . LEU B 1 32 ? -10.242 -23.391 15.617 1 96.88 32 LEU B O 1
ATOM 2179 N N . ASN B 1 33 ? -11.82 -24.297 14.359 1 97.44 33 ASN B N 1
ATOM 2180 C CA . ASN B 1 33 ? -11.172 -25.609 14.359 1 97.44 33 ASN B CA 1
ATOM 2181 C C . ASN B 1 33 ? -9.852 -25.578 13.594 1 97.44 33 ASN B C 1
ATOM 2183 O O . ASN B 1 33 ? -8.883 -26.219 13.984 1 97.44 33 ASN B O 1
ATOM 2187 N N . ALA B 1 34 ? -9.891 -24.844 12.516 1 97.81 34 ALA B N 1
ATOM 2188 C CA . ALA B 1 34 ? -8.664 -24.672 11.742 1 97.81 34 ALA B CA 1
ATOM 2189 C C . ALA B 1 34 ? -7.59 -23.969 12.57 1 97.81 34 ALA B C 1
ATOM 2191 O O . ALA B 1 34 ? -6.406 -24.297 12.484 1 97.81 34 ALA B O 1
ATOM 2192 N N . PHE B 1 35 ? -8.031 -23.062 13.359 1 97.94 35 PHE B N 1
ATOM 2193 C CA . PHE B 1 35 ? -7.109 -22.375 14.266 1 97.94 35 PHE B CA 1
ATOM 2194 C C . PHE B 1 35 ? -6.453 -23.375 15.211 1 97.94 35 PHE B C 1
ATOM 2196 O O . PHE B 1 35 ? -5.238 -23.359 15.398 1 97.94 35 PHE B O 1
ATOM 2203 N N . ARG B 1 36 ? -7.258 -24.141 15.766 1 97.62 36 ARG B N 1
ATOM 2204 C CA . ARG B 1 36 ? -6.75 -25.125 16.703 1 97.62 36 ARG B CA 1
ATOM 2205 C C . ARG B 1 36 ? -5.742 -26.062 16.016 1 97.62 36 ARG B C 1
ATOM 2207 O O . ARG B 1 36 ? -4.699 -26.375 16.594 1 97.62 36 ARG B O 1
ATOM 2214 N N . LEU B 1 37 ? -6.059 -26.422 14.867 1 97.69 37 LEU B N 1
ATOM 2215 C CA . LEU B 1 37 ? -5.203 -27.328 14.102 1 97.69 37 LEU B CA 1
ATOM 2216 C C . LEU B 1 37 ? -3.842 -26.688 13.836 1 97.69 37 LEU B C 1
ATOM 2218 O O . LEU B 1 37 ? -2.803 -27.297 14.102 1 97.69 37 LEU B O 1
ATOM 2222 N N . ILE B 1 38 ? -3.816 -25.422 13.359 1 97.75 38 ILE B N 1
ATOM 2223 C CA . ILE B 1 38 ? -2.561 -24.828 12.93 1 97.75 38 ILE B CA 1
ATOM 2224 C C . ILE B 1 38 ? -1.777 -24.328 14.148 1 97.75 38 ILE B C 1
ATOM 2226 O O . ILE B 1 38 ? -0.562 -24.141 14.07 1 97.75 38 ILE B O 1
ATOM 2230 N N . ILE B 1 39 ? -2.422 -24.156 15.281 1 97.88 39 ILE B N 1
ATOM 2231 C CA . ILE B 1 39 ? -1.729 -23.859 16.531 1 97.88 39 ILE B CA 1
ATOM 2232 C C . ILE B 1 39 ? -1.081 -25.125 17.078 1 97.88 39 ILE B C 1
ATOM 2234 O O . ILE B 1 39 ? 0.084 -25.109 17.484 1 97.88 39 ILE B O 1
ATOM 2238 N N . ASP B 1 40 ? -1.827 -26.203 17.016 1 97.69 40 ASP B N 1
ATOM 2239 C CA . ASP B 1 40 ? -1.37 -27.484 17.562 1 97.69 40 ASP B CA 1
ATOM 2240 C C . ASP B 1 40 ? -0.176 -28.016 16.781 1 97.69 40 ASP B C 1
ATOM 2242 O O . ASP B 1 40 ? 0.744 -28.609 17.359 1 97.69 40 ASP B O 1
ATOM 2246 N N . ASN B 1 41 ? -0.156 -27.859 15.508 1 97.31 41 ASN B N 1
ATOM 2247 C CA . ASN B 1 41 ? 0.944 -28.391 14.711 1 97.31 41 ASN B CA 1
ATOM 2248 C C . ASN B 1 41 ? 2.062 -27.359 14.547 1 97.31 41 ASN B C 1
ATOM 2250 O O . ASN B 1 41 ? 2.99 -27.562 13.766 1 97.31 41 ASN B O 1
ATOM 2254 N N . ASN B 1 42 ? 1.938 -26.156 15.156 1 97.56 42 ASN B N 1
ATOM 2255 C CA . ASN B 1 42 ? 2.951 -25.109 15.281 1 97.56 42 ASN B CA 1
ATOM 2256 C C . ASN B 1 42 ? 3.133 -24.359 13.969 1 97.56 42 ASN B C 1
ATOM 2258 O O . ASN B 1 42 ? 4.027 -23.516 13.852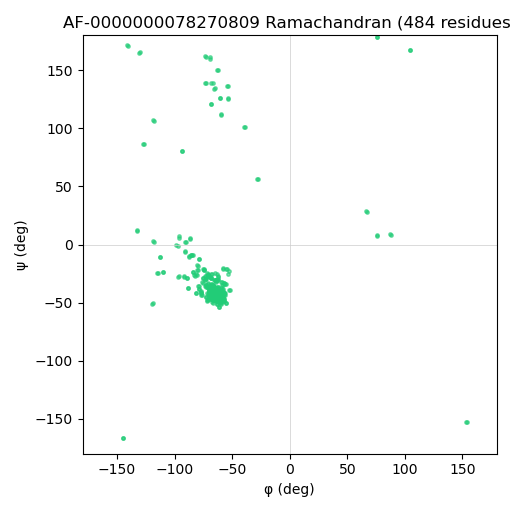 1 97.56 42 ASN B O 1
ATOM 2262 N N . SER B 1 43 ? 2.295 -24.609 13 1 97.56 43 SER B N 1
ATOM 2263 C CA . SER B 1 43 ? 2.424 -23.922 11.719 1 97.56 43 SER B CA 1
ATOM 2264 C C . SER B 1 43 ? 2.135 -22.438 11.852 1 97.56 43 SER B C 1
ATOM 2266 O O . SER B 1 43 ? 2.805 -21.609 11.227 1 97.56 43 SER B O 1
ATOM 2268 N N . LEU B 1 44 ? 1.179 -22.125 12.656 1 98.31 44 LEU B N 1
ATOM 2269 C CA . LEU B 1 44 ? 0.834 -20.719 12.852 1 98.31 44 LEU B CA 1
ATOM 2270 C C . LEU B 1 44 ? 1.971 -19.969 13.547 1 98.31 44 LEU B C 1
ATOM 2272 O O . LEU B 1 44 ? 2.348 -18.875 13.125 1 98.31 44 LEU B O 1
ATOM 2276 N N . GLN B 1 45 ? 2.527 -20.562 14.578 1 98.19 45 GLN B N 1
ATOM 2277 C CA . GLN B 1 45 ? 3.605 -19.938 15.344 1 98.19 45 GLN B CA 1
ATOM 2278 C C . GLN B 1 45 ? 4.836 -19.703 14.477 1 98.19 45 GLN B C 1
ATOM 2280 O O . GLN B 1 45 ? 5.434 -18.625 14.516 1 98.19 45 GLN B O 1
ATOM 2285 N N . ILE B 1 46 ? 5.141 -20.688 13.719 1 97.69 46 ILE B N 1
ATOM 2286 C CA . ILE B 1 46 ? 6.277 -20.578 12.812 1 97.69 46 ILE B CA 1
ATOM 2287 C C . ILE B 1 46 ? 6.02 -19.469 11.797 1 97.69 46 ILE B C 1
ATOM 2289 O O . ILE B 1 46 ? 6.895 -18.641 11.539 1 97.69 46 ILE B O 1
ATOM 2293 N N . GLY B 1 47 ? 4.789 -19.422 11.242 1 98.31 47 GLY B N 1
ATOM 2294 C CA . GLY B 1 47 ? 4.414 -18.375 10.305 1 98.31 47 GLY B CA 1
ATOM 2295 C C . GLY B 1 47 ? 4.52 -16.984 10.891 1 98.31 47 GLY B C 1
ATOM 2296 O O . GLY B 1 47 ? 5.035 -16.062 10.242 1 98.31 47 GLY B O 1
ATOM 2297 N N . ILE B 1 48 ? 4.102 -16.875 12.117 1 98.56 48 ILE B N 1
ATOM 2298 C CA . ILE B 1 48 ? 4.113 -15.586 12.789 1 98.56 48 ILE B CA 1
ATOM 2299 C C . ILE B 1 48 ? 5.555 -15.141 13.031 1 98.56 48 ILE B C 1
ATOM 2301 O O . ILE B 1 48 ? 5.918 -14 12.742 1 98.56 48 ILE B O 1
ATOM 2305 N N . ILE B 1 49 ? 6.367 -16 13.508 1 98.38 49 ILE B N 1
ATOM 2306 C CA . ILE B 1 49 ? 7.75 -15.68 13.852 1 98.38 49 ILE B CA 1
ATOM 2307 C C . ILE B 1 49 ? 8.516 -15.281 12.594 1 98.38 49 ILE B C 1
ATOM 2309 O O . ILE B 1 49 ? 9.227 -14.273 12.578 1 98.38 49 ILE B O 1
ATOM 2313 N N . ASP B 1 50 ? 8.352 -16.062 11.547 1 98.38 50 ASP B N 1
ATOM 2314 C CA . ASP B 1 50 ? 9.047 -15.789 10.297 1 98.38 50 ASP B CA 1
ATOM 2315 C C . ASP B 1 50 ? 8.586 -14.461 9.695 1 98.38 50 ASP B C 1
ATOM 2317 O O . ASP B 1 50 ? 9.406 -13.68 9.195 1 98.38 50 ASP B O 1
ATOM 2321 N N . SER B 1 51 ? 7.281 -14.234 9.703 1 98.62 51 SER B N 1
ATOM 2322 C CA . SER B 1 51 ? 6.734 -12.977 9.195 1 98.62 51 SER B CA 1
ATOM 2323 C C . SER B 1 51 ? 7.266 -11.789 9.984 1 98.62 51 SER B C 1
ATOM 2325 O O . SER B 1 51 ? 7.676 -10.781 9.406 1 98.62 51 SER B O 1
ATOM 2327 N N . LEU B 1 52 ? 7.301 -11.906 11.344 1 98.69 52 LEU B N 1
ATOM 2328 C CA . LEU B 1 52 ? 7.75 -10.805 12.18 1 98.69 52 LEU B CA 1
ATOM 2329 C C . LEU B 1 52 ? 9.242 -10.547 11.992 1 98.69 52 LEU B C 1
ATOM 2331 O O . LEU B 1 52 ? 9.695 -9.406 12.062 1 98.69 52 LEU B O 1
ATOM 2335 N N . TYR B 1 53 ? 9.977 -11.562 11.773 1 98.38 53 TYR B N 1
ATOM 2336 C CA . TYR B 1 53 ? 11.398 -11.438 11.492 1 98.38 53 TYR B CA 1
ATOM 2337 C C . TYR B 1 53 ? 11.641 -10.625 10.227 1 98.38 53 TYR B C 1
ATOM 2339 O O . TYR B 1 53 ? 12.383 -9.641 10.242 1 98.38 53 TYR B O 1
ATOM 2347 N N . ARG B 1 54 ? 11.031 -11.016 9.164 1 98.5 54 ARG B N 1
ATOM 2348 C CA . ARG B 1 54 ? 11.164 -10.312 7.887 1 98.5 54 ARG B CA 1
ATOM 2349 C C . ARG B 1 54 ? 10.625 -8.891 7.98 1 98.5 54 ARG B C 1
ATOM 2351 O O . ARG B 1 54 ? 11.227 -7.957 7.449 1 98.5 54 ARG B O 1
ATOM 2358 N N . TYR B 1 55 ? 9.461 -8.797 8.656 1 98.5 55 TYR B N 1
ATOM 2359 C CA . TYR B 1 55 ? 8.836 -7.496 8.883 1 98.5 55 TYR B CA 1
ATOM 2360 C C . TYR B 1 55 ? 9.797 -6.539 9.578 1 98.5 55 TYR B C 1
ATOM 2362 O O . TYR B 1 55 ? 9.992 -5.406 9.125 1 98.5 55 TYR B O 1
ATOM 2370 N N . GLY B 1 56 ? 10.375 -7.023 10.648 1 98.56 56 GLY B N 1
ATOM 2371 C CA . GLY B 1 56 ? 11.289 -6.195 11.422 1 98.56 56 GLY B CA 1
ATOM 2372 C C . GLY B 1 56 ? 12.492 -5.734 10.625 1 98.56 56 GLY B C 1
ATOM 2373 O O . GLY B 1 56 ? 12.82 -4.547 10.625 1 98.56 56 GLY B O 1
ATOM 2374 N N . ILE B 1 57 ? 13.133 -6.602 9.945 1 98.5 57 ILE B N 1
ATOM 2375 C CA . ILE B 1 57 ? 14.336 -6.289 9.18 1 98.5 57 ILE B CA 1
ATOM 2376 C C . ILE B 1 57 ? 13.984 -5.336 8.039 1 98.5 57 ILE B C 1
ATOM 2378 O O . ILE B 1 57 ? 14.672 -4.336 7.824 1 98.5 57 ILE B O 1
ATOM 2382 N N . GLY B 1 58 ? 12.938 -5.652 7.312 1 98.5 58 GLY B N 1
ATOM 2383 C CA . GLY B 1 58 ? 12.523 -4.801 6.211 1 98.5 58 GLY B CA 1
ATOM 2384 C C . GLY B 1 58 ? 12.164 -3.395 6.652 1 98.5 58 GLY B C 1
ATOM 2385 O O . GLY B 1 58 ? 12.539 -2.416 6 1 98.5 58 GLY B O 1
ATOM 2386 N N . LEU B 1 59 ? 11.406 -3.359 7.75 1 98.5 59 LEU B N 1
ATOM 2387 C CA . LEU B 1 59 ? 11.016 -2.064 8.297 1 98.5 59 LEU B CA 1
ATOM 2388 C C . LEU B 1 59 ? 12.25 -1.25 8.695 1 98.5 59 LEU B C 1
ATOM 2390 O O . LEU B 1 59 ? 12.367 -0.08 8.32 1 98.5 59 LEU B O 1
ATOM 2394 N N . ILE B 1 60 ? 13.156 -1.854 9.383 1 98.19 60 ILE B N 1
ATOM 2395 C CA . ILE B 1 60 ? 14.352 -1.175 9.875 1 98.19 60 ILE B CA 1
ATOM 2396 C C . ILE B 1 60 ? 15.195 -0.685 8.703 1 98.19 60 ILE B C 1
ATOM 2398 O O . ILE B 1 60 ? 15.617 0.473 8.672 1 98.19 60 ILE B O 1
ATOM 2402 N N . LEU B 1 61 ? 15.406 -1.486 7.723 1 98.38 61 LEU B N 1
ATOM 2403 C CA . LEU B 1 61 ? 16.203 -1.112 6.566 1 98.38 61 LEU B CA 1
ATOM 2404 C C . LEU B 1 61 ? 15.539 0.008 5.777 1 98.38 61 LEU B C 1
ATOM 2406 O O . LEU B 1 61 ? 16.188 0.975 5.387 1 98.38 61 LEU B O 1
ATOM 2410 N N . GLY B 1 62 ? 14.242 -0.153 5.523 1 98.31 62 GLY B N 1
ATOM 2411 C CA . GLY B 1 62 ? 13.516 0.883 4.809 1 98.31 62 GLY B CA 1
ATOM 2412 C C . GLY B 1 62 ? 13.562 2.23 5.504 1 98.31 62 GLY B C 1
ATOM 2413 O O . GLY B 1 62 ? 13.766 3.262 4.855 1 98.31 62 GLY B O 1
ATOM 2414 N N . VAL B 1 63 ? 13.406 2.166 6.793 1 96.88 63 VAL B N 1
ATOM 2415 C CA . VAL B 1 63 ? 13.398 3.395 7.578 1 96.88 63 VAL B CA 1
ATOM 2416 C C . VAL B 1 63 ? 14.797 4.012 7.59 1 96.88 63 VAL B C 1
ATOM 2418 O O . VAL B 1 63 ? 14.953 5.207 7.328 1 96.88 63 VAL B O 1
ATOM 2421 N N . ILE B 1 64 ? 15.812 3.232 7.828 1 96.69 64 ILE B N 1
ATOM 2422 C CA . ILE B 1 64 ? 17.172 3.732 7.945 1 96.69 64 ILE B CA 1
ATOM 2423 C C . ILE B 1 64 ? 17.609 4.348 6.617 1 96.69 64 ILE B C 1
ATOM 2425 O O . ILE B 1 64 ? 18.047 5.5 6.574 1 96.69 64 ILE B O 1
ATOM 2429 N N . PHE B 1 65 ? 17.469 3.658 5.543 1 97.62 65 PHE B N 1
ATOM 2430 C CA . PHE B 1 65 ? 17.891 4.164 4.246 1 97.62 65 PHE B CA 1
ATOM 2431 C C . PHE B 1 65 ? 17.016 5.328 3.799 1 97.62 65 PHE B C 1
ATOM 2433 O O . PHE B 1 65 ? 17.5 6.289 3.201 1 97.62 65 PHE B O 1
ATOM 2440 N N . GLY B 1 66 ? 15.703 5.262 4.047 1 96.81 66 GLY B N 1
ATOM 2441 C CA . GLY B 1 66 ? 14.805 6.352 3.715 1 96.81 66 GLY B CA 1
ATOM 2442 C C . GLY B 1 66 ? 15.133 7.641 4.441 1 96.81 66 GLY B C 1
ATOM 2443 O O . GLY B 1 66 ? 15.156 8.719 3.836 1 96.81 66 GLY B O 1
ATOM 2444 N N . VAL B 1 67 ? 15.438 7.5 5.695 1 93.56 67 VAL B N 1
ATOM 2445 C CA . VAL B 1 67 ? 15.758 8.664 6.52 1 93.56 67 VAL B CA 1
ATOM 2446 C C . VAL B 1 67 ? 17.094 9.25 6.086 1 93.56 67 VAL B C 1
ATOM 2448 O O . VAL B 1 67 ? 17.234 10.469 5.953 1 93.56 67 VAL B O 1
ATOM 2451 N N . ILE B 1 68 ? 18.078 8.414 5.836 1 94 68 ILE B N 1
ATOM 2452 C CA . ILE B 1 68 ? 19.406 8.875 5.422 1 94 68 ILE B CA 1
ATOM 2453 C C . ILE B 1 68 ? 19.297 9.664 4.117 1 94 68 ILE B C 1
ATOM 2455 O O . ILE B 1 68 ? 19.766 10.797 4.027 1 94 68 ILE B O 1
ATOM 2459 N N . ILE B 1 69 ? 18.625 9.148 3.131 1 96.06 69 ILE B N 1
ATOM 2460 C CA . ILE B 1 69 ? 18.5 9.805 1.836 1 96.06 69 ILE B CA 1
ATOM 2461 C C . ILE B 1 69 ? 17.609 11.047 1.976 1 96.06 69 ILE B C 1
ATOM 2463 O O . ILE B 1 69 ? 17.906 12.086 1.376 1 96.06 69 ILE B O 1
ATOM 2467 N N . GLY B 1 70 ? 16.547 10.914 2.754 1 93.88 70 GLY B N 1
ATOM 2468 C CA . GLY B 1 70 ? 15.695 12.055 3.008 1 93.88 70 GLY B CA 1
ATOM 2469 C C . GLY B 1 70 ? 16.438 13.227 3.633 1 93.88 70 GLY B C 1
ATOM 2470 O O . GLY B 1 70 ? 16.203 14.383 3.266 1 93.88 70 GLY B O 1
ATOM 2471 N N . PHE B 1 71 ? 17.266 12.906 4.508 1 89.38 71 PHE B N 1
ATOM 2472 C CA . PHE B 1 71 ? 18.062 13.945 5.148 1 89.38 71 PHE B CA 1
ATOM 2473 C C . PHE B 1 71 ? 19.031 14.586 4.156 1 89.38 71 PHE B C 1
ATOM 2475 O O . PHE B 1 71 ? 19.203 15.805 4.145 1 89.38 71 PHE B O 1
ATOM 2482 N N . ILE B 1 72 ? 19.656 13.781 3.371 1 91.94 72 ILE B N 1
ATOM 2483 C CA . ILE B 1 72 ? 20.562 14.289 2.346 1 91.94 72 ILE B CA 1
ATOM 2484 C C . ILE B 1 72 ? 19.797 15.219 1.402 1 91.94 72 ILE B C 1
ATOM 2486 O O . ILE B 1 72 ? 20.266 16.312 1.079 1 91.94 72 ILE B O 1
ATOM 2490 N N . PHE B 1 73 ? 18.625 14.844 0.986 1 92.81 73 PHE B N 1
ATOM 2491 C CA . PHE B 1 73 ? 17.812 15.641 0.08 1 92.81 73 PHE B CA 1
ATOM 2492 C C . PHE B 1 73 ? 17.328 16.922 0.762 1 92.81 73 PHE B C 1
ATOM 2494 O O . PHE B 1 73 ? 17.281 17.984 0.139 1 92.81 73 PHE B O 1
ATOM 2501 N N . GLY B 1 74 ? 16.953 16.797 1.991 1 87.75 74 GLY B N 1
ATOM 2502 C CA . GLY B 1 74 ? 16.5 17.953 2.734 1 87.75 74 GLY B CA 1
ATOM 2503 C C . GLY B 1 74 ? 17.578 19 2.922 1 87.75 74 GLY B C 1
ATOM 2504 O O . GLY B 1 74 ? 17.312 20.203 2.854 1 87.75 74 GLY B O 1
ATOM 2505 N N . TYR B 1 75 ? 18.719 18.609 3.117 1 84.88 75 TYR B N 1
ATOM 2506 C CA . TYR B 1 75 ? 19.844 19.5 3.363 1 84.88 75 TYR B CA 1
ATOM 2507 C C . TYR B 1 75 ? 20.391 20.078 2.057 1 84.88 75 TYR B C 1
ATOM 2509 O O . TYR B 1 75 ? 21.016 21.141 2.049 1 84.88 75 TYR B O 1
ATOM 2517 N N . ASN B 1 76 ? 20.203 19.391 1.01 1 89.06 76 ASN B N 1
ATOM 2518 C CA . ASN B 1 76 ? 20.688 19.812 -0.296 1 89.06 76 ASN B CA 1
ATOM 2519 C C . ASN B 1 76 ? 19.578 19.812 -1.341 1 89.06 76 ASN B C 1
ATOM 2521 O O . ASN B 1 76 ? 19.516 18.922 -2.189 1 89.06 76 ASN B O 1
ATOM 2525 N N . PRO B 1 77 ? 18.875 20.859 -1.441 1 87.94 77 PRO B N 1
ATOM 2526 C CA . PRO B 1 77 ? 17.719 20.906 -2.344 1 87.94 77 PRO B CA 1
ATOM 2527 C C . PRO B 1 77 ? 18.109 20.766 -3.811 1 87.94 77 PRO B C 1
ATOM 2529 O O . PRO B 1 77 ? 17.359 20.203 -4.605 1 87.94 77 PRO B O 1
ATOM 2532 N N . LYS B 1 78 ? 19.266 21.234 -4.176 1 89.56 78 LYS B N 1
ATOM 2533 C CA . LYS B 1 78 ? 19.703 21.109 -5.562 1 89.56 78 LYS B CA 1
ATOM 2534 C C . LYS B 1 78 ? 19.969 19.641 -5.918 1 89.56 78 LYS B C 1
ATOM 2536 O O . LYS B 1 78 ? 19.625 19.188 -7.008 1 89.56 78 LYS B O 1
ATOM 2541 N N . PHE B 1 79 ? 20.594 18.984 -4.984 1 90.69 79 PHE B N 1
ATOM 2542 C CA . PHE B 1 79 ? 20.844 17.562 -5.168 1 90.69 79 PHE B CA 1
ATOM 2543 C C . PHE B 1 79 ? 19.547 16.781 -5.25 1 90.69 79 PHE B C 1
ATOM 2545 O O . PHE B 1 79 ? 19.391 15.898 -6.098 1 90.69 79 PHE B O 1
ATOM 2552 N N . ALA B 1 80 ? 18.656 17.188 -4.414 1 91.81 80 ALA B N 1
ATOM 2553 C CA . ALA B 1 80 ? 17.344 16.547 -4.41 1 91.81 80 ALA B CA 1
ATOM 2554 C C . ALA B 1 80 ? 16.641 16.734 -5.75 1 91.81 80 ALA B C 1
ATOM 2556 O O . ALA B 1 80 ? 16.047 15.789 -6.281 1 91.81 80 ALA B O 1
ATOM 2557 N N . GLN B 1 81 ? 16.75 17.859 -6.285 1 92.38 81 GLN B N 1
ATOM 2558 C CA . GLN B 1 81 ? 16.094 18.188 -7.547 1 92.38 81 GLN B CA 1
ATOM 2559 C C . GLN B 1 81 ? 16.672 17.359 -8.695 1 92.38 81 GLN B C 1
ATOM 2561 O O . GLN B 1 81 ? 15.953 17 -9.625 1 92.38 81 GLN B O 1
ATOM 2566 N N . ALA B 1 82 ? 17.938 17.141 -8.617 1 92.81 82 ALA B N 1
ATOM 2567 C CA . ALA B 1 82 ? 18.594 16.359 -9.656 1 92.81 82 ALA B CA 1
ATOM 2568 C C . ALA B 1 82 ? 18.047 14.938 -9.703 1 92.81 82 ALA B C 1
ATOM 2570 O O . ALA B 1 82 ? 17.984 14.328 -10.773 1 92.81 82 ALA B O 1
ATOM 2571 N N . PHE B 1 83 ? 17.547 14.422 -8.602 1 94.62 83 PHE B N 1
ATOM 2572 C CA . PHE B 1 83 ? 17.094 13.039 -8.508 1 94.62 83 PHE B CA 1
ATOM 2573 C C . PHE B 1 83 ? 15.586 12.953 -8.664 1 94.62 83 PHE B C 1
ATOM 2575 O O . PHE B 1 83 ? 15.023 11.859 -8.703 1 94.62 83 PHE B O 1
ATOM 2582 N N . ASP B 1 84 ? 14.906 13.992 -8.836 1 92.75 84 ASP B N 1
ATOM 2583 C CA . ASP B 1 84 ? 13.445 14.062 -8.875 1 92.75 84 ASP B CA 1
ATOM 2584 C C . ASP B 1 84 ? 12.883 13.156 -9.969 1 92.75 84 ASP B C 1
ATOM 2586 O O . ASP B 1 84 ? 11.961 12.383 -9.719 1 92.75 84 ASP B O 1
ATOM 2590 N N . PRO B 1 85 ? 13.453 13.211 -11.125 1 92 85 PRO B N 1
ATOM 2591 C CA . PRO B 1 85 ? 12.875 12.367 -12.172 1 92 85 PRO B CA 1
ATOM 2592 C C . PRO B 1 85 ? 12.969 10.875 -11.852 1 92 85 PRO B C 1
ATOM 2594 O O . PRO B 1 85 ? 12.031 10.117 -12.125 1 92 85 PRO B O 1
ATOM 2597 N N . LEU B 1 86 ? 14.102 10.5 -11.359 1 93.56 86 LEU B N 1
ATOM 2598 C CA . LEU B 1 86 ? 14.289 9.102 -11 1 93.56 86 LEU B CA 1
ATOM 2599 C C . LEU B 1 86 ? 13.32 8.68 -9.898 1 93.56 86 LEU B C 1
ATOM 2601 O O . LEU B 1 86 ? 12.703 7.621 -9.977 1 93.56 86 LEU B O 1
ATOM 2605 N N . PHE B 1 87 ? 13.164 9.508 -8.922 1 93.94 87 PHE B N 1
ATOM 2606 C CA . PHE B 1 87 ? 12.258 9.242 -7.809 1 93.94 87 PHE B CA 1
ATOM 2607 C C . PHE B 1 87 ? 10.812 9.211 -8.281 1 93.94 87 PHE B C 1
ATOM 2609 O O . PHE B 1 87 ? 10.023 8.383 -7.832 1 93.94 87 PHE B O 1
ATOM 2616 N N . ASN B 1 88 ? 10.516 10.062 -9.195 1 92.88 88 ASN B N 1
ATOM 2617 C CA . ASN B 1 88 ? 9.141 10.18 -9.672 1 92.88 88 ASN B CA 1
ATOM 2618 C C . ASN B 1 88 ? 8.734 8.977 -10.516 1 92.88 88 ASN B C 1
ATOM 2620 O O . ASN B 1 88 ? 7.555 8.625 -10.578 1 92.88 88 ASN B O 1
ATOM 2624 N N . ILE B 1 89 ? 9.672 8.336 -11.078 1 93.69 89 ILE B N 1
ATOM 2625 C CA . ILE B 1 89 ? 9.367 7.16 -11.891 1 93.69 89 ILE B CA 1
ATOM 2626 C C . ILE B 1 89 ? 9.352 5.91 -11.016 1 93.69 89 ILE B C 1
ATOM 2628 O O . ILE B 1 89 ? 8.531 5.016 -11.203 1 93.69 89 ILE B O 1
ATOM 2632 N N . LEU B 1 90 ? 10.227 5.828 -10.07 1 95.31 90 LEU B N 1
ATOM 2633 C CA . LEU B 1 90 ? 10.414 4.625 -9.266 1 95.31 90 LEU B CA 1
ATOM 2634 C C . LEU B 1 90 ? 9.344 4.52 -8.188 1 95.31 90 LEU B C 1
ATOM 2636 O O . LEU B 1 90 ? 8.859 3.428 -7.887 1 95.31 90 LEU B O 1
ATOM 2640 N N . ARG B 1 91 ? 8.961 5.605 -7.66 1 94.06 91 ARG B N 1
ATOM 2641 C CA . ARG B 1 91 ? 8.078 5.656 -6.5 1 94.06 91 ARG B CA 1
ATOM 2642 C C . ARG B 1 91 ? 6.723 5.035 -6.812 1 94.06 91 ARG B C 1
ATOM 2644 O O . ARG B 1 91 ? 6.176 4.293 -5.996 1 94.06 91 ARG B O 1
ATOM 2651 N N . PRO B 1 92 ? 6.219 5.297 -7.988 1 95 92 PRO B N 1
ATOM 2652 C CA . PRO B 1 92 ? 4.887 4.758 -8.266 1 95 92 PRO B CA 1
ATOM 2653 C C . PRO B 1 92 ? 4.914 3.275 -8.625 1 95 92 PRO B C 1
ATOM 2655 O O . PRO B 1 92 ? 3.861 2.631 -8.68 1 95 92 PRO B O 1
ATOM 2658 N N . ILE B 1 93 ? 6.023 2.754 -8.875 1 96.5 93 ILE B N 1
ATOM 2659 C CA . ILE B 1 93 ? 6.117 1.332 -9.188 1 96.5 93 ILE B CA 1
ATOM 2660 C C . ILE B 1 93 ? 5.781 0.509 -7.945 1 96.5 93 ILE B C 1
ATOM 2662 O O . ILE B 1 93 ? 6.414 0.671 -6.898 1 96.5 93 ILE B O 1
ATOM 2666 N N . SER B 1 94 ? 4.801 -0.271 -8.102 1 95.5 94 SER B N 1
ATOM 2667 C CA . SER B 1 94 ? 4.426 -1.161 -7.008 1 95.5 94 SER B CA 1
ATOM 2668 C C . SER B 1 94 ? 5.613 -2 -6.547 1 95.5 94 SER B C 1
ATOM 2670 O O . SER B 1 94 ? 6.344 -2.559 -7.367 1 95.5 94 SER B O 1
ATOM 2672 N N . PRO B 1 95 ? 5.785 -2.119 -5.238 1 94.69 95 PRO B N 1
ATOM 2673 C CA . PRO B 1 95 ? 6.875 -2.963 -4.746 1 94.69 95 PRO B CA 1
ATOM 2674 C C . PRO B 1 95 ? 6.789 -4.398 -5.262 1 94.69 95 PRO B C 1
ATOM 2676 O O . PRO B 1 95 ? 7.816 -5.012 -5.57 1 94.69 95 PRO B O 1
ATOM 2679 N N . ILE B 1 96 ? 5.699 -4.859 -5.438 1 92.62 96 ILE B N 1
ATOM 2680 C CA . ILE B 1 96 ? 5.512 -6.258 -5.805 1 92.62 96 ILE B CA 1
ATOM 2681 C C . ILE B 1 96 ? 5.922 -6.469 -7.258 1 92.62 96 ILE B C 1
ATOM 2683 O O . ILE B 1 96 ? 6.238 -7.59 -7.664 1 92.62 96 ILE B O 1
ATOM 2687 N N . ALA B 1 97 ? 5.836 -5.461 -8.062 1 95.06 97 ALA B N 1
ATOM 2688 C CA . ALA B 1 97 ? 6.215 -5.57 -9.469 1 95.06 97 ALA B CA 1
ATOM 2689 C C . ALA B 1 97 ? 7.664 -6.02 -9.617 1 95.06 97 ALA B C 1
ATOM 2691 O O . ALA B 1 97 ? 8.047 -6.59 -10.641 1 95.06 97 ALA B O 1
ATOM 2692 N N . TRP B 1 98 ? 8.43 -5.832 -8.578 1 94.88 98 TRP B N 1
ATOM 2693 C CA . TRP B 1 98 ? 9.852 -6.156 -8.602 1 94.88 98 TRP B CA 1
ATOM 2694 C C . TRP B 1 98 ? 10.086 -7.613 -8.219 1 94.88 98 TRP B C 1
ATOM 2696 O O . TRP B 1 98 ? 11.188 -8.141 -8.406 1 94.88 98 TRP B O 1
ATOM 2706 N N . VAL B 1 99 ? 9.117 -8.312 -7.734 1 92.25 99 VAL B N 1
ATOM 2707 C CA . VAL B 1 99 ? 9.273 -9.617 -7.098 1 92.25 99 VAL B CA 1
ATOM 2708 C C . VAL B 1 99 ? 9.875 -10.602 -8.094 1 92.25 99 VAL B C 1
ATOM 2710 O O . VAL B 1 99 ? 10.844 -11.305 -7.773 1 92.25 99 VAL B O 1
ATOM 2713 N N . PRO B 1 100 ? 9.344 -10.648 -9.289 1 93.25 100 PRO B N 1
ATOM 2714 C CA . PRO B 1 100 ? 9.906 -11.633 -10.219 1 93.25 100 PRO B CA 1
ATOM 2715 C C . PRO B 1 100 ? 11.398 -11.43 -10.469 1 93.25 100 PRO B C 1
ATOM 2717 O O . PRO B 1 100 ? 12.156 -12.398 -10.5 1 93.25 100 PRO B O 1
ATOM 2720 N N . ILE B 1 101 ? 11.781 -10.18 -10.602 1 92.88 101 ILE B N 1
ATOM 2721 C CA . ILE B 1 101 ? 13.188 -9.891 -10.859 1 92.88 101 ILE B CA 1
ATOM 2722 C C . ILE B 1 101 ? 14.023 -10.242 -9.633 1 92.88 101 ILE B C 1
ATOM 2724 O O . ILE B 1 101 ? 15.094 -10.836 -9.75 1 92.88 101 ILE B O 1
ATOM 2728 N N . ILE B 1 102 ? 13.547 -9.914 -8.492 1 93.44 102 ILE B N 1
ATOM 2729 C CA . ILE B 1 102 ? 14.273 -10.156 -7.25 1 93.44 102 ILE B CA 1
ATOM 2730 C C . ILE B 1 102 ? 14.391 -11.664 -7.012 1 93.44 102 ILE B C 1
ATOM 2732 O O . ILE B 1 102 ? 15.414 -12.141 -6.512 1 93.44 102 ILE B O 1
ATOM 2736 N N . LEU B 1 103 ? 13.367 -12.328 -7.387 1 92.56 103 LEU B N 1
ATOM 2737 C CA . LEU B 1 103 ? 13.391 -13.781 -7.246 1 92.56 103 LEU B CA 1
ATOM 2738 C C . LEU B 1 103 ? 14.414 -14.398 -8.188 1 92.56 103 LEU B C 1
ATOM 2740 O O . LEU B 1 103 ? 15.062 -15.391 -7.84 1 92.56 103 LEU B O 1
ATOM 2744 N N . ILE B 1 104 ? 14.477 -13.836 -9.305 1 88.19 104 ILE B N 1
ATOM 2745 C CA . ILE B 1 104 ? 15.43 -14.336 -10.289 1 88.19 104 ILE B CA 1
ATOM 2746 C C . ILE B 1 104 ? 16.859 -14.094 -9.812 1 88.19 104 ILE B C 1
ATOM 2748 O O . ILE B 1 104 ? 17.719 -14.953 -9.961 1 88.19 104 ILE B O 1
ATOM 2752 N N . ILE B 1 105 ? 17.109 -12.984 -9.141 1 87.69 105 ILE B N 1
ATOM 2753 C CA . ILE B 1 105 ? 18.438 -12.586 -8.711 1 87.69 105 ILE B CA 1
ATOM 2754 C C . ILE B 1 105 ? 18.812 -13.305 -7.418 1 87.69 105 ILE B C 1
ATOM 2756 O O . ILE B 1 105 ? 19.906 -13.852 -7.297 1 87.69 105 ILE B O 1
ATOM 2760 N N . PHE B 1 106 ? 17.891 -13.43 -6.453 1 91.12 106 PHE B N 1
ATOM 2761 C CA . PHE B 1 106 ? 18.234 -13.859 -5.105 1 91.12 106 PHE B CA 1
ATOM 2762 C C . PHE B 1 106 ? 17.641 -15.227 -4.805 1 91.12 106 PHE B C 1
ATOM 2764 O O . PHE B 1 106 ? 18.016 -15.875 -3.826 1 91.12 106 PHE B O 1
ATOM 2771 N N . GLY B 1 107 ? 16.75 -15.703 -5.676 1 90.31 107 GLY B N 1
ATOM 2772 C CA . GLY B 1 107 ? 16.047 -16.953 -5.391 1 90.31 107 GLY B CA 1
ATOM 2773 C C . GLY B 1 107 ? 14.953 -16.781 -4.344 1 90.31 107 GLY B C 1
ATOM 2774 O O . GLY B 1 107 ? 14.75 -15.688 -3.818 1 90.31 107 GLY B O 1
ATOM 2775 N N . ILE B 1 108 ? 14.289 -17.812 -4.074 1 90.69 108 ILE B N 1
ATOM 2776 C CA . ILE B 1 108 ? 13.219 -17.844 -3.086 1 90.69 108 ILE B CA 1
ATOM 2777 C C . ILE B 1 108 ? 13.805 -17.797 -1.68 1 90.69 108 ILE B C 1
ATOM 2779 O O . ILE B 1 108 ? 14.875 -18.359 -1.424 1 90.69 108 ILE B O 1
ATOM 2783 N N . GLY B 1 109 ? 13.219 -17.047 -0.769 1 90.75 109 GLY B N 1
ATOM 2784 C CA . GLY B 1 109 ? 13.727 -16.969 0.591 1 90.75 109 GLY B CA 1
ATOM 2785 C C . GLY B 1 109 ? 13.367 -15.664 1.279 1 90.75 109 GLY B C 1
ATOM 2786 O O . GLY B 1 109 ? 12.352 -15.039 0.957 1 90.75 109 GLY B O 1
ATOM 2787 N N . ASP B 1 110 ? 14.172 -15.258 2.223 1 94.81 110 ASP B N 1
ATOM 2788 C CA . ASP B 1 110 ? 13.906 -14.086 3.053 1 94.81 110 ASP B CA 1
ATOM 2789 C C . ASP B 1 110 ? 14.164 -12.797 2.281 1 94.81 110 ASP B C 1
ATOM 2791 O O . ASP B 1 110 ? 13.438 -11.812 2.434 1 94.81 110 ASP B O 1
ATOM 2795 N N . LEU B 1 111 ? 15.094 -12.852 1.434 1 94.81 111 LEU B N 1
ATOM 2796 C CA . LEU B 1 111 ? 15.648 -11.633 0.858 1 94.81 111 LEU B CA 1
ATOM 2797 C C . LEU B 1 111 ? 14.625 -10.938 -0.033 1 94.81 111 LEU B C 1
ATOM 2799 O O . LEU B 1 111 ? 14.445 -9.719 0.057 1 94.81 111 LEU B O 1
ATOM 2803 N N . PRO B 1 112 ? 13.914 -11.68 -0.902 1 94.94 112 PRO B N 1
ATOM 2804 C CA . PRO B 1 112 ? 12.93 -10.984 -1.737 1 94.94 112 PRO B CA 1
ATOM 2805 C C . PRO B 1 112 ? 11.867 -10.258 -0.917 1 94.94 112 PRO B C 1
ATOM 2807 O O . PRO B 1 112 ? 11.531 -9.109 -1.21 1 94.94 112 PRO B O 1
ATOM 2810 N N . THR B 1 113 ? 11.383 -10.93 0.124 1 96.62 113 THR B N 1
ATOM 2811 C CA . THR B 1 113 ? 10.344 -10.336 0.965 1 96.62 113 THR B CA 1
ATOM 2812 C C . THR B 1 113 ? 10.891 -9.125 1.722 1 96.62 113 THR B C 1
ATOM 2814 O O . THR B 1 113 ? 10.234 -8.086 1.787 1 96.62 113 THR B O 1
ATOM 2817 N N . ILE B 1 114 ? 12.055 -9.227 2.229 1 97.75 114 ILE B N 1
ATOM 2818 C CA . ILE B 1 114 ? 12.672 -8.133 2.965 1 97.75 114 ILE B CA 1
ATOM 2819 C C . ILE B 1 114 ? 12.883 -6.941 2.035 1 97.75 114 ILE B C 1
ATOM 2821 O O . ILE B 1 114 ? 12.641 -5.793 2.422 1 97.75 114 ILE B O 1
ATOM 2825 N N . PHE B 1 115 ? 13.297 -7.207 0.854 1 96.75 115 PHE B N 1
ATOM 2826 C CA . PHE B 1 115 ? 13.492 -6.152 -0.134 1 96.75 115 PHE B CA 1
ATOM 2827 C C . PHE B 1 115 ? 12.195 -5.406 -0.399 1 96.75 115 PHE B C 1
ATOM 2829 O O . PHE B 1 115 ? 12.172 -4.172 -0.413 1 96.75 115 PHE B O 1
ATOM 2836 N N . ILE B 1 116 ? 11.125 -6.121 -0.641 1 95.62 116 ILE B N 1
ATOM 2837 C CA . ILE B 1 116 ? 9.828 -5.543 -0.976 1 95.62 116 ILE B CA 1
ATOM 2838 C C . ILE B 1 116 ? 9.344 -4.668 0.176 1 95.62 116 ILE B C 1
ATOM 2840 O O . ILE B 1 116 ? 8.844 -3.562 -0.046 1 95.62 116 ILE B O 1
ATOM 2844 N N . ILE B 1 117 ? 9.5 -5.176 1.386 1 97.81 117 ILE B N 1
ATOM 2845 C CA . ILE B 1 117 ? 9.117 -4.414 2.566 1 97.81 117 ILE B CA 1
ATOM 2846 C C . ILE B 1 117 ? 9.93 -3.129 2.646 1 97.81 117 ILE B C 1
ATOM 2848 O O . ILE B 1 117 ? 9.375 -2.039 2.795 1 97.81 117 ILE B O 1
ATOM 2852 N N . ALA B 1 118 ? 11.242 -3.262 2.514 1 98.12 118 ALA B N 1
ATOM 2853 C CA . ALA B 1 118 ? 12.133 -2.109 2.609 1 98.12 118 ALA B CA 1
ATOM 2854 C C . ALA B 1 118 ? 11.82 -1.081 1.525 1 98.12 118 ALA B C 1
ATOM 2856 O O . ALA B 1 118 ? 11.797 0.123 1.791 1 98.12 118 ALA B O 1
ATOM 2857 N N . TYR B 1 119 ? 11.562 -1.563 0.356 1 97.38 119 TYR B N 1
ATOM 2858 C CA . TYR B 1 119 ? 11.234 -0.705 -0.775 1 97.38 119 TYR B CA 1
ATOM 2859 C C . TYR B 1 119 ? 9.969 0.098 -0.498 1 97.38 119 TYR B C 1
ATOM 2861 O O . TYR B 1 119 ? 9.914 1.298 -0.78 1 97.38 119 TYR B O 1
ATOM 2869 N N . SER B 1 120 ? 8.984 -0.546 0.015 1 96.56 120 SER B N 1
ATOM 2870 C CA . SER B 1 120 ? 7.691 0.077 0.258 1 96.56 120 SER B CA 1
ATOM 2871 C C . SER B 1 120 ? 7.793 1.175 1.312 1 96.56 120 SER B C 1
ATOM 2873 O O . SER B 1 120 ? 7.043 2.15 1.273 1 96.56 120 SER B O 1
ATOM 2875 N N . VAL B 1 121 ? 8.695 1.017 2.211 1 97.5 121 VAL B N 1
ATOM 2876 C CA . VAL B 1 121 ? 8.875 1.949 3.318 1 97.5 121 VAL B CA 1
ATOM 2877 C C . VAL B 1 121 ? 9.852 3.053 2.91 1 97.5 121 VAL B C 1
ATOM 2879 O O . VAL B 1 121 ? 9.719 4.199 3.348 1 97.5 121 VAL B O 1
ATOM 2882 N N . PHE B 1 122 ? 10.766 2.795 2.027 1 98 122 PHE B N 1
ATOM 2883 C CA . PHE B 1 122 ? 11.867 3.66 1.638 1 98 122 PHE B CA 1
ATOM 2884 C C . PHE B 1 122 ? 11.352 4.98 1.077 1 98 122 PHE B C 1
ATOM 2886 O O . PHE B 1 122 ? 11.711 6.051 1.565 1 98 122 PHE B O 1
ATOM 2893 N N . PHE B 1 123 ? 10.508 4.98 0.189 1 96 123 PHE B N 1
ATOM 2894 C CA . PHE B 1 123 ? 10.141 6.184 -0.549 1 96 123 PHE B CA 1
ATOM 2895 C C . PHE B 1 123 ? 9.328 7.129 0.326 1 96 123 PHE B C 1
ATOM 2897 O O . PHE B 1 123 ? 9.625 8.32 0.416 1 96 123 PHE B O 1
ATOM 2904 N N . PRO B 1 124 ? 8.305 6.605 1.008 1 94.31 124 PRO B N 1
ATOM 2905 C CA . PRO B 1 124 ? 7.609 7.504 1.933 1 94.31 124 PRO B CA 1
ATOM 2906 C C . PRO B 1 124 ? 8.539 8.094 2.992 1 94.31 124 PRO B C 1
ATOM 2908 O O . PRO B 1 124 ? 8.406 9.266 3.346 1 94.31 124 PRO B O 1
ATOM 2911 N N . MET B 1 125 ? 9.422 7.297 3.43 1 95.75 125 MET B N 1
ATOM 2912 C CA . MET B 1 125 ? 10.336 7.789 4.457 1 95.75 125 MET B CA 1
ATOM 2913 C C . MET B 1 125 ? 11.266 8.852 3.891 1 95.75 125 MET B C 1
ATOM 2915 O O . MET B 1 125 ? 11.641 9.797 4.594 1 95.75 125 MET B O 1
ATOM 2919 N N . VAL B 1 126 ? 11.711 8.727 2.668 1 95.81 126 VAL B N 1
ATOM 2920 C CA . VAL B 1 126 ? 12.516 9.758 2.023 1 95.81 126 VAL B CA 1
ATOM 2921 C C . VAL B 1 126 ? 11.727 11.062 1.955 1 95.81 126 VAL B C 1
ATOM 2923 O O . VAL B 1 126 ? 12.234 12.125 2.336 1 95.81 126 VAL B O 1
ATOM 2926 N N . LEU B 1 127 ? 10.508 10.945 1.529 1 92.75 127 LEU B N 1
ATOM 2927 C CA . LEU B 1 127 ? 9.672 12.125 1.331 1 92.75 127 LEU B CA 1
ATOM 2928 C C . LEU B 1 127 ? 9.391 12.82 2.658 1 92.75 127 LEU B C 1
ATOM 2930 O O . LEU B 1 127 ? 9.531 14.039 2.768 1 92.75 127 LEU B O 1
ATOM 2934 N N . LEU B 1 128 ? 9.062 12.062 3.619 1 91.75 128 LEU B N 1
ATOM 2935 C CA . LEU B 1 128 ? 8.688 12.633 4.906 1 91.75 128 LEU B CA 1
ATOM 2936 C C . LEU B 1 128 ? 9.906 13.18 5.641 1 91.75 128 LEU B C 1
ATOM 2938 O O . LEU B 1 128 ? 9.82 14.203 6.32 1 91.75 128 LEU B O 1
ATOM 2942 N N . SER B 1 129 ? 10.992 12.516 5.504 1 92.12 129 SER B N 1
ATOM 2943 C CA . SER B 1 129 ? 12.227 13.008 6.105 1 92.12 129 SER B CA 1
ATOM 2944 C C . SER B 1 129 ? 12.703 14.289 5.434 1 92.12 129 SER B C 1
ATOM 2946 O O . SER B 1 129 ? 13.172 15.211 6.102 1 92.12 129 SER B O 1
ATOM 2948 N N . THR B 1 130 ? 12.648 14.328 4.141 1 92.25 130 THR B N 1
ATOM 2949 C CA . THR B 1 130 ? 13.008 15.531 3.406 1 92.25 130 THR B CA 1
ATOM 2950 C C . THR B 1 130 ? 12.148 16.719 3.844 1 92.25 130 THR B C 1
ATOM 2952 O O . THR B 1 130 ? 12.664 17.797 4.094 1 92.25 130 THR B O 1
ATOM 2955 N N . LYS B 1 131 ? 10.898 16.453 3.949 1 89.06 131 LYS B N 1
ATOM 2956 C CA . LYS B 1 131 ? 9.961 17.5 4.367 1 89.06 131 LYS B CA 1
ATOM 2957 C C . LYS B 1 131 ? 10.25 17.953 5.797 1 89.06 131 LYS B C 1
ATOM 2959 O O . LYS B 1 131 ? 10.148 19.141 6.105 1 89.06 131 LYS B O 1
ATOM 2964 N N . ALA B 1 132 ? 10.531 17.031 6.66 1 86.12 132 ALA B N 1
ATOM 2965 C CA . ALA B 1 132 ? 10.82 17.344 8.062 1 86.12 132 ALA B CA 1
ATOM 2966 C C . ALA B 1 132 ? 12 18.297 8.188 1 86.12 132 ALA B C 1
ATOM 2968 O O . ALA B 1 132 ? 11.992 19.203 9.031 1 86.12 132 ALA B O 1
ATOM 2969 N N . ILE B 1 133 ? 12.922 18.172 7.359 1 84.38 133 ILE B N 1
ATOM 2970 C CA . ILE B 1 133 ? 14.102 19.031 7.375 1 84.38 133 ILE B CA 1
ATOM 2971 C C . ILE B 1 133 ? 13.758 20.391 6.785 1 84.38 133 ILE B C 1
ATOM 2973 O O . ILE B 1 133 ? 14.141 21.422 7.332 1 84.38 133 ILE B O 1
ATOM 2977 N N . LYS B 1 134 ? 13.023 20.344 5.789 1 84.5 134 LYS B N 1
ATOM 2978 C CA . LYS B 1 134 ? 12.68 21.578 5.102 1 84.5 134 LYS B CA 1
ATOM 2979 C C . LYS B 1 134 ? 11.758 22.453 5.961 1 84.5 134 LYS B C 1
ATOM 2981 O O . LYS B 1 134 ? 11.773 23.672 5.852 1 84.5 134 LYS B O 1
ATOM 2986 N N . ASP B 1 135 ? 11.039 21.844 6.754 1 81.62 135 ASP B N 1
ATOM 2987 C CA . ASP B 1 135 ? 10.055 22.562 7.566 1 81.62 135 ASP B CA 1
ATOM 2988 C C . ASP B 1 135 ? 10.695 23.125 8.836 1 81.62 135 ASP B C 1
ATOM 2990 O O . ASP B 1 135 ? 10.055 23.859 9.586 1 81.62 135 ASP B O 1
ATOM 2994 N N . LEU B 1 136 ? 11.836 22.766 9.078 1 77 136 LEU B N 1
ATOM 2995 C CA . LEU B 1 136 ? 12.5 23.312 10.25 1 77 136 LEU B CA 1
ATOM 2996 C C . LEU B 1 136 ? 12.625 24.828 10.148 1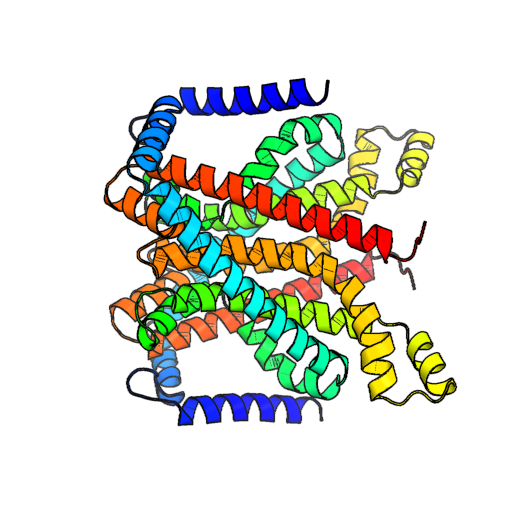 77 136 LEU B C 1
ATOM 2998 O O . LEU B 1 136 ? 12.977 25.359 9.094 1 77 136 LEU B O 1
ATOM 3002 N N . PRO B 1 137 ? 12.109 25.453 11.211 1 71.44 137 PRO B N 1
ATOM 3003 C CA . PRO B 1 137 ? 12.195 26.906 11.211 1 71.44 137 PRO B CA 1
ATOM 3004 C C . PRO B 1 137 ? 13.617 27.422 10.984 1 71.44 137 PRO B C 1
ATOM 3006 O O . PRO B 1 137 ? 14.562 26.922 11.617 1 71.44 137 PRO B O 1
ATOM 3009 N N . SER B 1 138 ? 13.648 28.219 10.039 1 71.44 138 SER B N 1
ATOM 3010 C CA . SER B 1 138 ? 14.922 28.844 9.711 1 71.44 138 SER B CA 1
ATOM 3011 C C . SER B 1 138 ? 15.516 29.562 10.922 1 71.44 138 SER B C 1
ATOM 3013 O O . SER B 1 138 ? 16.734 29.688 11.031 1 71.44 138 SER B O 1
ATOM 3015 N N . GLN B 1 139 ? 14.57 29.797 11.758 1 71.5 139 GLN B N 1
ATOM 3016 C CA . GLN B 1 139 ? 14.992 30.547 12.93 1 71.5 139 GLN B CA 1
ATOM 3017 C C . GLN B 1 139 ? 15.914 29.719 13.82 1 71.5 139 GLN B C 1
ATOM 3019 O O . GLN B 1 139 ? 16.859 30.25 14.406 1 71.5 139 GLN B O 1
ATOM 3024 N N . LEU B 1 140 ? 15.609 28.484 13.953 1 69.81 140 LEU B N 1
ATOM 3025 C CA . LEU B 1 140 ? 16.438 27.609 14.781 1 69.81 140 LEU B CA 1
ATOM 3026 C C . LEU B 1 140 ? 17.844 27.5 14.219 1 69.81 140 LEU B C 1
ATOM 3028 O O . LEU B 1 140 ? 18.812 27.469 14.977 1 69.81 140 LEU B O 1
ATOM 3032 N N . ILE B 1 141 ? 17.875 27.625 12.977 1 72.56 141 ILE B N 1
ATOM 3033 C CA . ILE B 1 141 ? 19.172 27.516 12.305 1 72.56 141 ILE B CA 1
ATOM 3034 C C . ILE B 1 141 ? 19.938 28.812 12.445 1 72.56 141 ILE B C 1
ATOM 3036 O O . ILE B 1 141 ? 21.141 28.812 12.719 1 72.56 141 ILE B O 1
ATOM 3040 N N . VAL B 1 142 ? 19.156 29.797 12.344 1 74.12 142 VAL B N 1
ATOM 3041 C CA . VAL B 1 142 ? 19.766 31.109 12.445 1 74.12 142 VAL B CA 1
ATOM 3042 C C . VAL B 1 142 ? 20.312 31.328 13.859 1 74.12 142 VAL B C 1
ATOM 3044 O O . VAL B 1 142 ? 21.422 31.812 14.047 1 74.12 142 VAL B O 1
ATOM 3047 N N . VAL B 1 143 ? 19.516 30.875 14.766 1 72.94 143 VAL B N 1
ATOM 3048 C CA . VAL B 1 143 ? 19.906 31.031 16.172 1 72.94 143 VAL B CA 1
ATOM 3049 C C . VAL B 1 143 ? 21.156 30.203 16.453 1 72.94 143 VAL B C 1
ATOM 3051 O O . VAL B 1 143 ? 22.078 30.672 17.109 1 72.94 143 VAL B O 1
ATOM 3054 N N . ALA B 1 144 ? 21.203 29.078 15.938 1 73.62 144 ALA B N 1
ATOM 3055 C CA . ALA B 1 144 ? 22.328 28.188 16.172 1 73.62 144 ALA B CA 1
ATOM 3056 C C . ALA B 1 144 ? 23.594 28.734 15.523 1 73.62 144 ALA B C 1
ATOM 3058 O O . ALA B 1 144 ? 24.688 28.688 16.109 1 73.62 144 ALA B O 1
ATOM 3059 N N . LYS B 1 145 ? 23.359 29.312 14.375 1 75.75 145 LYS B N 1
ATOM 3060 C CA . LYS B 1 145 ? 24.484 29.922 13.664 1 75.75 145 LYS B CA 1
ATOM 3061 C C . LYS B 1 145 ? 25.016 31.141 14.422 1 75.75 145 LYS B C 1
ATOM 3063 O O . LYS B 1 145 ? 26.234 31.344 14.5 1 75.75 145 LYS B O 1
ATOM 3068 N N . ASN B 1 146 ? 24.062 31.781 14.992 1 81.06 146 ASN B N 1
ATOM 3069 C CA . ASN B 1 146 ? 24.438 33 15.734 1 81.06 146 ASN B CA 1
ATOM 3070 C C . ASN B 1 146 ? 25.203 32.656 17.016 1 81.06 146 ASN B C 1
ATOM 3072 O O . ASN B 1 146 ? 26 33.438 17.5 1 81.06 146 ASN B O 1
ATOM 3076 N N . PHE B 1 147 ? 24.938 31.5 17.516 1 83.19 147 PHE B N 1
ATOM 3077 C CA . PHE B 1 147 ? 25.625 31.062 18.719 1 83.19 147 PHE B CA 1
ATOM 3078 C C . PHE B 1 147 ? 26.953 30.391 18.375 1 83.19 147 PHE B C 1
ATOM 3080 O O . PHE B 1 147 ? 27.609 29.828 19.25 1 83.19 147 PHE B O 1
ATOM 3087 N N . GLY B 1 148 ? 27.266 30.422 17.125 1 80.38 148 GLY B N 1
ATOM 3088 C CA . GLY B 1 148 ? 28.578 29.938 16.688 1 80.38 148 GLY B CA 1
ATOM 3089 C C . GLY B 1 148 ? 28.594 28.453 16.391 1 80.38 148 GLY B C 1
ATOM 3090 O O . GLY B 1 148 ? 29.672 27.844 16.344 1 80.38 148 GLY B O 1
ATOM 3091 N N . ALA B 1 149 ? 27.516 27.875 16.391 1 78.12 149 ALA B N 1
ATOM 3092 C CA . ALA B 1 149 ? 27.469 26.438 16.125 1 78.12 149 ALA B CA 1
ATOM 3093 C C . ALA B 1 149 ? 27.922 26.125 14.695 1 78.12 149 ALA B C 1
ATOM 3095 O O . ALA B 1 149 ? 27.625 26.891 13.766 1 78.12 149 ALA B O 1
ATOM 3096 N N . SER B 1 150 ? 28.766 25.094 14.688 1 82.88 150 SER B N 1
ATOM 3097 C CA . SER B 1 150 ? 29.188 24.625 13.375 1 82.88 150 SER B CA 1
ATOM 3098 C C . SER B 1 150 ? 28.031 23.953 12.625 1 82.88 150 SER B C 1
ATOM 3100 O O . SER B 1 150 ? 27 23.656 13.219 1 82.88 150 SER B O 1
ATOM 3102 N N . LYS B 1 151 ? 28.125 23.844 11.312 1 79 151 LYS B N 1
ATOM 3103 C CA . LYS B 1 151 ? 27.109 23.188 10.484 1 79 151 LYS B CA 1
ATOM 3104 C C . LYS B 1 151 ? 26.781 21.797 11.008 1 79 151 LYS B C 1
ATOM 3106 O O . LYS B 1 151 ? 25.609 21.391 11.031 1 79 151 LYS B O 1
ATOM 3111 N N . LEU B 1 152 ? 27.828 21.156 11.438 1 80.88 152 LEU B N 1
ATOM 3112 C CA . LEU B 1 152 ? 27.656 19.797 11.953 1 80.88 152 LEU B CA 1
ATOM 3113 C C . LEU B 1 152 ? 26.938 19.812 13.297 1 80.88 152 LEU B C 1
ATOM 3115 O O . LEU B 1 152 ? 26.109 18.953 13.578 1 80.88 152 LEU B O 1
ATOM 3119 N N . GLN B 1 153 ? 27.266 20.812 14.094 1 79.94 153 GLN B N 1
ATOM 3120 C CA . GLN B 1 153 ? 26.625 20.938 15.391 1 79.94 153 GLN B CA 1
ATOM 3121 C C . GLN B 1 153 ? 25.141 21.266 15.234 1 79.94 153 GLN B C 1
ATOM 3123 O O . GLN B 1 153 ? 24.297 20.734 15.969 1 79.94 153 GLN B O 1
ATOM 3128 N N . ILE B 1 154 ? 24.906 22.094 14.312 1 77.88 154 ILE B N 1
ATOM 3129 C CA . ILE B 1 154 ? 23.516 22.453 14.047 1 77.88 154 ILE B CA 1
ATOM 3130 C C . ILE B 1 154 ? 22.766 21.25 13.516 1 77.88 154 ILE B C 1
ATOM 3132 O O . ILE B 1 154 ? 21.641 20.969 13.953 1 77.88 154 ILE B O 1
ATOM 3136 N N . PHE B 1 155 ? 23.438 20.531 12.711 1 75.75 155 PHE B N 1
ATOM 3137 C CA . PHE B 1 155 ? 22.828 19.359 12.086 1 75.75 155 PHE B CA 1
ATOM 3138 C C . PHE B 1 155 ? 22.547 18.281 13.133 1 75.75 155 PHE B C 1
ATOM 3140 O O . PHE B 1 155 ? 21.406 17.797 13.219 1 75.75 155 PHE B O 1
ATOM 3147 N N . THR B 1 156 ? 23.406 17.953 13.898 1 78.31 156 THR B N 1
ATOM 3148 C CA . THR B 1 156 ? 23.281 16.844 14.844 1 78.31 156 THR B CA 1
ATOM 3149 C C . THR B 1 156 ? 22.547 17.297 16.109 1 78.31 156 THR B C 1
ATOM 3151 O O . THR B 1 156 ? 21.875 16.484 16.75 1 78.31 156 THR B O 1
ATOM 3154 N N . GLY B 1 157 ? 22.672 18.609 16.344 1 75.19 157 GLY B N 1
ATOM 3155 C CA . GLY B 1 157 ? 22.141 19.094 17.594 1 75.19 157 GLY B CA 1
ATOM 3156 C C . GLY B 1 157 ? 20.75 19.688 17.469 1 75.19 157 GLY B C 1
ATOM 3157 O O . GLY B 1 157 ? 20 19.75 18.453 1 75.19 157 GLY B O 1
ATOM 3158 N N . VAL B 1 158 ? 20.484 20.172 16.375 1 73.62 158 VAL B N 1
ATOM 3159 C CA . VAL B 1 158 ? 19.203 20.875 16.234 1 73.62 158 VAL B CA 1
ATOM 3160 C C . VAL B 1 158 ? 18.344 20.188 15.195 1 73.62 158 VAL B C 1
ATOM 3162 O O . VAL B 1 158 ? 17.25 19.719 15.492 1 73.62 158 VAL B O 1
ATOM 3165 N N . ILE B 1 159 ? 18.938 19.984 14.109 1 74.56 159 ILE B N 1
ATOM 3166 C CA . ILE B 1 159 ? 18.156 19.547 12.961 1 74.56 159 ILE B CA 1
ATOM 3167 C C . ILE B 1 159 ? 17.703 18.109 13.172 1 74.56 159 ILE B C 1
ATOM 3169 O O . ILE B 1 159 ? 16.516 17.797 13.086 1 74.56 159 ILE B O 1
ATOM 3173 N N . ILE B 1 160 ? 18.625 17.281 13.57 1 74.75 160 ILE B N 1
ATOM 3174 C CA . ILE B 1 160 ? 18.344 15.859 13.695 1 74.75 160 ILE B CA 1
ATOM 3175 C C . ILE B 1 160 ? 17.344 15.633 14.82 1 74.75 160 ILE B C 1
ATOM 3177 O O . ILE B 1 160 ? 16.297 15 14.617 1 74.75 160 ILE B O 1
ATOM 3181 N N . PRO B 1 161 ? 17.594 16.219 15.906 1 75.12 161 PRO B N 1
ATOM 3182 C CA . PRO B 1 161 ? 16.641 15.992 17 1 75.12 161 PRO B CA 1
ATOM 3183 C C . PRO B 1 161 ? 15.25 16.547 16.688 1 75.12 161 PRO B C 1
ATOM 3185 O O . PRO B 1 161 ? 14.242 15.914 17.016 1 75.12 161 PRO B O 1
ATOM 3188 N N . SER B 1 162 ? 15.203 17.688 16.062 1 74.75 162 SER B N 1
ATOM 3189 C CA . SER B 1 162 ? 13.914 18.297 15.742 1 74.75 162 SER B CA 1
ATOM 3190 C C . SER B 1 162 ? 13.195 17.531 14.633 1 74.75 162 SER B C 1
ATOM 3192 O O . SER B 1 162 ? 11.969 17.359 14.688 1 74.75 162 SER B O 1
ATOM 3194 N N . SER B 1 163 ? 13.953 17.078 13.758 1 77.06 163 SER B N 1
ATOM 3195 C CA . SER B 1 163 ? 13.375 16.328 12.648 1 77.06 163 SER B CA 1
ATOM 3196 C C . SER B 1 163 ? 12.922 14.938 13.086 1 77.06 163 SER B C 1
ATOM 3198 O O . SER B 1 163 ? 11.914 14.422 12.586 1 77.06 163 SER B O 1
ATOM 3200 N N . PHE B 1 164 ? 13.609 14.438 14.055 1 75.69 164 PHE B N 1
ATOM 3201 C CA . PHE B 1 164 ? 13.281 13.094 14.531 1 75.69 164 PHE B CA 1
ATOM 3202 C C . PHE B 1 164 ? 11.914 13.078 15.195 1 75.69 164 PHE B C 1
ATOM 3204 O O . PHE B 1 164 ? 11.156 12.117 15.039 1 75.69 164 PHE B O 1
ATOM 3211 N N . LEU B 1 165 ? 11.617 14.148 15.891 1 75.06 165 LEU B N 1
ATOM 3212 C CA . LEU B 1 165 ? 10.32 14.234 16.562 1 75.06 165 LEU B CA 1
ATOM 3213 C C . LEU B 1 165 ? 9.188 14.297 15.547 1 75.06 165 LEU B C 1
ATOM 3215 O O . LEU B 1 165 ? 8.148 13.664 15.734 1 75.06 165 LEU B O 1
ATOM 3219 N N . SER B 1 166 ? 9.555 14.977 14.477 1 76.75 166 SER B N 1
ATOM 3220 C CA . SER B 1 166 ? 8.547 15.078 13.422 1 76.75 166 SER B CA 1
ATOM 3221 C C . SER B 1 166 ? 8.414 13.773 12.656 1 76.75 166 SER B C 1
ATOM 3223 O O . SER B 1 166 ? 7.344 13.461 12.125 1 76.75 166 SER B O 1
ATOM 3225 N N . LEU B 1 167 ? 9.398 12.977 12.711 1 85.56 167 LEU B N 1
ATOM 3226 C CA . LEU B 1 167 ? 9.445 11.75 11.922 1 85.56 167 LEU B CA 1
ATOM 3227 C C . LEU B 1 167 ? 8.742 10.609 12.648 1 85.56 167 LEU B C 1
ATOM 3229 O O . LEU B 1 167 ? 8.43 9.578 12.047 1 85.56 167 LEU B O 1
ATOM 3233 N N . ILE B 1 168 ? 8.367 10.781 13.867 1 83.56 168 ILE B N 1
ATOM 3234 C CA . ILE B 1 168 ? 7.75 9.719 14.656 1 83.56 168 ILE B CA 1
ATOM 3235 C C . ILE B 1 168 ? 6.395 9.344 14.062 1 83.56 168 ILE B C 1
ATOM 3237 O O . ILE B 1 168 ? 6.02 8.172 14.039 1 83.56 168 ILE B O 1
ATOM 3241 N N . SER B 1 169 ? 5.629 10.344 13.617 1 82.12 169 SER B N 1
ATOM 3242 C CA . SER B 1 169 ? 4.352 10.07 12.969 1 82.12 169 SER B CA 1
ATOM 3243 C C . SER B 1 169 ? 4.547 9.312 11.656 1 82.12 169 SER B C 1
ATOM 3245 O O . SER B 1 169 ? 3.674 8.547 11.242 1 82.12 169 SER B O 1
ATOM 3247 N N . SER B 1 170 ? 5.738 9.492 11.102 1 89.44 170 SER B N 1
ATOM 3248 C CA . SER B 1 170 ? 6.051 8.805 9.852 1 89.44 170 SER B CA 1
ATOM 3249 C C . SER B 1 170 ? 6.316 7.32 10.086 1 89.44 170 SER B C 1
ATOM 3251 O O . SER B 1 170 ? 6.148 6.5 9.18 1 89.44 170 SER B O 1
ATOM 3253 N N . LEU B 1 171 ? 6.656 7.035 11.344 1 92.38 171 LEU B N 1
ATOM 3254 C CA . LEU B 1 171 ? 6.969 5.648 11.664 1 92.38 171 LEU B CA 1
ATOM 3255 C C . LEU B 1 171 ? 5.703 4.797 11.695 1 92.38 171 LEU B C 1
ATOM 3257 O O . LEU B 1 171 ? 5.734 3.617 11.336 1 92.38 171 LEU B O 1
ATOM 3261 N N . LYS B 1 172 ? 4.664 5.391 12.141 1 92.94 172 LYS B N 1
ATOM 3262 C CA . LYS B 1 172 ? 3.389 4.676 12.133 1 92.94 172 LYS B CA 1
ATOM 3263 C C . LYS B 1 172 ? 2.977 4.297 10.711 1 92.94 172 LYS B C 1
ATOM 3265 O O . LYS B 1 172 ? 2.564 3.162 10.461 1 92.94 172 LYS B O 1
ATOM 3270 N N . LEU B 1 173 ? 3.123 5.219 9.836 1 92.06 173 LEU B N 1
ATOM 3271 C CA . LEU B 1 173 ? 2.828 4.953 8.43 1 92.06 173 LEU B CA 1
ATOM 3272 C C . LEU B 1 173 ? 3.756 3.881 7.871 1 92.06 173 LEU B C 1
ATOM 3274 O O . LEU B 1 173 ? 3.307 2.961 7.188 1 92.06 173 LEU B O 1
ATOM 3278 N N . ALA B 1 174 ? 5.02 4.016 8.211 1 96.62 174 ALA B N 1
ATOM 3279 C CA . ALA B 1 174 ? 6.012 3.051 7.742 1 96.62 174 ALA B CA 1
ATOM 3280 C C . ALA B 1 174 ? 5.68 1.645 8.234 1 96.62 174 ALA B C 1
ATOM 3282 O O . ALA B 1 174 ? 5.781 0.676 7.477 1 96.62 174 ALA B O 1
ATOM 3283 N N . ALA B 1 175 ? 5.301 1.611 9.469 1 97.31 175 ALA B N 1
ATOM 3284 C CA . ALA B 1 175 ? 4.969 0.323 10.078 1 97.31 175 ALA B CA 1
ATOM 3285 C C . ALA B 1 175 ? 3.781 -0.323 9.367 1 97.31 175 ALA B C 1
ATOM 3287 O O . ALA B 1 175 ? 3.783 -1.53 9.117 1 97.31 175 ALA B O 1
ATOM 3288 N N . ALA B 1 176 ? 2.807 0.446 9.078 1 95.62 176 ALA B N 1
ATOM 3289 C CA . ALA B 1 176 ? 1.615 -0.063 8.406 1 95.62 176 ALA B CA 1
ATOM 3290 C C . ALA B 1 176 ? 1.943 -0.528 6.992 1 95.62 176 ALA B C 1
ATOM 3292 O O . ALA B 1 176 ? 1.514 -1.604 6.57 1 95.62 176 ALA B O 1
ATOM 3293 N N . LEU B 1 177 ? 2.707 0.23 6.266 1 95.5 177 LEU B N 1
ATOM 3294 C CA . LEU B 1 177 ? 3.102 -0.118 4.902 1 95.5 177 LEU B CA 1
ATOM 3295 C C . LEU B 1 177 ? 3.92 -1.404 4.887 1 95.5 177 LEU B C 1
ATOM 3297 O O . LEU B 1 177 ? 3.721 -2.262 4.023 1 95.5 177 LEU B O 1
ATOM 3301 N N . ALA B 1 178 ? 4.801 -1.455 5.852 1 98.19 178 ALA B N 1
ATOM 3302 C CA . ALA B 1 178 ? 5.645 -2.641 5.957 1 98.19 178 ALA B CA 1
ATOM 3303 C C . ALA B 1 178 ? 4.805 -3.898 6.156 1 98.19 178 ALA B C 1
ATOM 3305 O O . ALA B 1 178 ? 5.051 -4.926 5.52 1 98.19 178 ALA B O 1
ATOM 3306 N N . TRP B 1 179 ? 3.848 -3.842 7.016 1 98.06 179 TRP B N 1
ATOM 3307 C CA . TRP B 1 179 ? 3.018 -5 7.332 1 98.06 179 TRP B CA 1
ATOM 3308 C C . TRP B 1 179 ? 2.193 -5.426 6.121 1 98.06 179 TRP B C 1
ATOM 3310 O O . TRP B 1 179 ? 2.131 -6.613 5.793 1 98.06 179 TRP B O 1
ATOM 3320 N N . ILE B 1 180 ? 1.641 -4.457 5.445 1 96.06 180 ILE B N 1
ATOM 3321 C CA . ILE B 1 180 ? 0.799 -4.73 4.285 1 96.06 180 ILE B CA 1
ATOM 3322 C C . ILE B 1 180 ? 1.633 -5.375 3.182 1 96.06 180 ILE B C 1
ATOM 3324 O O . ILE B 1 180 ? 1.218 -6.371 2.582 1 96.06 180 ILE B O 1
ATOM 3328 N N . ASN B 1 181 ? 2.83 -4.887 2.939 1 95.75 181 ASN B N 1
ATOM 3329 C CA . ASN B 1 181 ? 3.664 -5.379 1.85 1 95.75 181 ASN B CA 1
ATOM 3330 C C . ASN B 1 181 ? 4.371 -6.68 2.229 1 95.75 181 ASN B C 1
ATOM 3332 O O . ASN B 1 181 ? 4.773 -7.449 1.354 1 95.75 181 ASN B O 1
ATOM 3336 N N . LEU B 1 182 ? 4.527 -6.934 3.541 1 97.25 182 LEU B N 1
ATOM 3337 C CA . LEU B 1 182 ? 5.051 -8.219 3.994 1 97.25 182 LEU B CA 1
ATOM 3338 C C . LEU B 1 182 ? 4.199 -9.367 3.473 1 97.25 182 LEU B C 1
ATOM 3340 O O . LEU B 1 182 ? 4.727 -10.367 2.977 1 97.25 182 LEU B O 1
ATOM 3344 N N . VAL B 1 183 ? 2.932 -9.203 3.621 1 96 183 VAL B N 1
ATOM 3345 C CA . VAL B 1 183 ? 2.01 -10.266 3.232 1 96 183 VAL B CA 1
ATOM 3346 C C . VAL B 1 183 ? 2.145 -10.547 1.738 1 96 183 VAL B C 1
ATOM 3348 O O . VAL B 1 183 ? 2.229 -11.703 1.321 1 96 183 VAL B O 1
ATOM 3351 N N . VAL B 1 184 ? 2.27 -9.523 1.033 1 91.06 184 VAL B N 1
ATOM 3352 C CA . VAL B 1 184 ? 2.381 -9.641 -0.417 1 91.06 184 VAL B CA 1
ATOM 3353 C C . VAL B 1 184 ? 3.688 -10.344 -0.781 1 91.06 184 VAL B C 1
ATOM 3355 O O . VAL B 1 184 ? 3.701 -11.25 -1.611 1 91.06 184 VAL B O 1
ATOM 3358 N N . GLY B 1 185 ? 4.75 -9.93 -0.195 1 93.19 185 GLY B N 1
ATOM 3359 C CA . GLY B 1 185 ? 6.055 -10.516 -0.462 1 93.19 185 GLY B CA 1
ATOM 3360 C C . GLY B 1 185 ? 6.121 -12 -0.135 1 93.19 185 GLY B C 1
ATOM 3361 O O . GLY B 1 185 ? 6.742 -12.773 -0.864 1 93.19 185 GLY B O 1
ATOM 3362 N N . GLU B 1 186 ? 5.469 -12.383 0.922 1 96.06 186 GLU B N 1
ATOM 3363 C CA . GLU B 1 186 ? 5.512 -13.773 1.358 1 96.06 186 GLU B CA 1
ATOM 3364 C C . GLU B 1 186 ? 4.645 -14.664 0.469 1 96.06 186 GLU B C 1
ATOM 3366 O O . GLU B 1 186 ? 4.914 -15.852 0.317 1 96.06 186 GLU B O 1
ATOM 3371 N N . MET B 1 187 ? 3.615 -14.094 -0.098 1 92.94 187 MET B N 1
ATOM 3372 C CA . MET B 1 187 ? 2.721 -14.859 -0.966 1 92.94 187 MET B CA 1
ATOM 3373 C C . MET B 1 187 ? 3.43 -15.266 -2.252 1 92.94 187 MET B C 1
ATOM 3375 O O . MET B 1 187 ? 3.139 -16.328 -2.816 1 92.94 187 MET B O 1
ATOM 3379 N N . LEU B 1 188 ? 4.359 -14.469 -2.635 1 88.94 188 LEU B N 1
ATOM 3380 C CA . LEU B 1 188 ? 4.945 -14.695 -3.953 1 88.94 188 LEU B CA 1
ATOM 3381 C C . LEU B 1 188 ? 6.375 -15.211 -3.832 1 88.94 188 LEU B C 1
ATOM 3383 O O . LEU B 1 188 ? 6.895 -15.836 -4.762 1 88.94 188 LEU B O 1
ATOM 3387 N N . GLY B 1 189 ? 6.996 -14.922 -2.703 1 86.88 189 GLY B N 1
ATOM 3388 C CA . GLY B 1 189 ? 8.438 -15.141 -2.74 1 86.88 189 GLY B CA 1
ATOM 3389 C C . GLY B 1 189 ? 8.953 -15.898 -1.531 1 86.88 189 GLY B C 1
ATOM 3390 O O . GLY B 1 189 ? 10.156 -15.906 -1.271 1 86.88 189 GLY B O 1
ATOM 3391 N N . ALA B 1 190 ? 8.086 -16.469 -0.745 1 92.62 190 ALA B N 1
ATOM 3392 C CA . ALA B 1 190 ? 8.555 -17.156 0.453 1 92.62 190 ALA B CA 1
ATOM 3393 C C . ALA B 1 190 ? 7.938 -18.547 0.553 1 92.62 190 ALA B C 1
ATOM 3395 O O . ALA B 1 190 ? 7.027 -18.891 -0.205 1 92.62 190 ALA B O 1
ATOM 3396 N N . GLN B 1 191 ? 8.578 -19.281 1.425 1 94.69 191 GLN B N 1
ATOM 3397 C CA . GLN B 1 191 ? 8.062 -20.641 1.646 1 94.69 191 GLN B CA 1
ATOM 3398 C C . GLN B 1 191 ? 7.602 -20.812 3.088 1 94.69 191 GLN B C 1
ATOM 3400 O O . GLN B 1 191 ? 7.352 -21.938 3.527 1 94.69 191 GLN B O 1
ATOM 3405 N N . THR B 1 192 ? 7.695 -19.812 3.812 1 96.44 192 THR B N 1
ATOM 3406 C CA . THR B 1 192 ? 7.16 -19.719 5.164 1 96.44 192 THR B CA 1
ATOM 3407 C C . THR B 1 192 ? 6.551 -18.344 5.426 1 96.44 192 THR B C 1
ATOM 3409 O O . THR B 1 192 ? 6.648 -17.453 4.582 1 96.44 192 THR B O 1
ATOM 3412 N N . GLY B 1 193 ? 5.855 -18.25 6.605 1 98.19 193 GLY B N 1
ATOM 3413 C CA . GLY B 1 193 ? 5.234 -16.984 6.934 1 98.19 193 GLY B CA 1
ATOM 3414 C C . GLY B 1 193 ? 3.729 -16.984 6.738 1 98.19 193 GLY B C 1
ATOM 3415 O O . GLY B 1 193 ? 3.184 -17.891 6.109 1 98.19 193 GLY B O 1
ATOM 3416 N N . LEU B 1 194 ? 3.102 -16 7.23 1 98.56 194 LEU B N 1
ATOM 3417 C CA . LEU B 1 194 ? 1.647 -15.898 7.16 1 98.56 194 LEU B CA 1
ATOM 3418 C C . LEU B 1 194 ? 1.181 -15.734 5.719 1 98.56 194 LEU B C 1
ATOM 3420 O O . LEU B 1 194 ? 0.184 -16.344 5.312 1 98.56 194 LEU B O 1
ATOM 3424 N N . GLY B 1 195 ? 1.893 -14.898 4.977 1 97.56 195 GLY B N 1
ATOM 3425 C CA . GLY B 1 195 ? 1.554 -14.758 3.57 1 97.56 195 GLY B CA 1
ATOM 3426 C C . GLY B 1 195 ? 1.664 -16.062 2.799 1 97.56 195 GLY B C 1
ATOM 3427 O O . GLY B 1 195 ? 0.806 -16.375 1.972 1 97.56 195 GLY B O 1
ATOM 3428 N N . TYR B 1 196 ? 2.67 -16.781 3.049 1 97.38 196 TYR B N 1
ATOM 3429 C CA . TYR B 1 196 ? 2.842 -18.094 2.432 1 97.38 196 TYR B CA 1
ATOM 3430 C C . TYR B 1 196 ? 1.705 -19.031 2.818 1 97.38 196 TYR B C 1
ATOM 3432 O O . TYR B 1 196 ? 1.206 -19.797 1.982 1 97.38 196 TYR B O 1
ATOM 3440 N N . MET B 1 197 ? 1.356 -18.969 4.051 1 98 197 MET B N 1
ATOM 3441 C CA . MET B 1 197 ? 0.284 -19.844 4.535 1 98 197 MET B CA 1
ATOM 3442 C C . MET B 1 197 ? -1.009 -19.578 3.77 1 98 197 MET B C 1
ATOM 3444 O O . MET B 1 197 ? -1.796 -20.5 3.547 1 98 197 MET B O 1
ATOM 3448 N N . ILE B 1 198 ? -1.231 -18.375 3.352 1 97.5 198 ILE B N 1
ATOM 3449 C CA . ILE B 1 198 ? -2.418 -18.047 2.576 1 97.5 198 ILE B CA 1
ATOM 3450 C C . ILE B 1 198 ? -2.396 -18.781 1.244 1 97.5 198 ILE B C 1
ATOM 3452 O O . ILE B 1 198 ? -3.367 -19.453 0.886 1 97.5 198 ILE B O 1
ATOM 3456 N N . ILE B 1 199 ? -1.307 -18.75 0.576 1 94.5 199 ILE B N 1
ATOM 3457 C CA . ILE B 1 199 ? -1.188 -19.375 -0.735 1 94.5 199 ILE B CA 1
ATOM 3458 C C . ILE B 1 199 ? -1.224 -20.906 -0.584 1 94.5 199 ILE B C 1
ATOM 3460 O O . ILE B 1 199 ? -1.887 -21.594 -1.36 1 94.5 199 ILE B O 1
ATOM 3464 N N . ASP B 1 200 ? -0.52 -21.375 0.385 1 96 200 ASP B N 1
ATOM 3465 C CA . ASP B 1 200 ? -0.467 -22.812 0.628 1 96 200 ASP B CA 1
ATOM 3466 C C . ASP B 1 200 ? -1.853 -23.359 0.953 1 96 200 ASP B C 1
ATOM 3468 O O . ASP B 1 200 ? -2.234 -24.422 0.457 1 96 200 ASP B O 1
ATOM 3472 N N . SER B 1 201 ? -2.57 -22.688 1.79 1 96.81 201 SER B N 1
ATOM 3473 C CA . SER B 1 201 ? -3.918 -23.109 2.15 1 96.81 201 SER B CA 1
ATOM 3474 C C . SER B 1 201 ? -4.855 -23.062 0.95 1 96.81 201 SER B C 1
ATOM 3476 O O . SER B 1 201 ? -5.723 -23.922 0.793 1 96.81 201 SER B O 1
ATOM 3478 N N . ARG B 1 202 ? -4.711 -22.047 0.146 1 93.88 202 ARG B N 1
ATOM 3479 C CA . ARG B 1 202 ? -5.488 -21.969 -1.087 1 93.88 202 ARG B CA 1
ATOM 3480 C C . ARG B 1 202 ? -5.207 -23.172 -1.984 1 93.88 202 ARG B C 1
ATOM 3482 O O . ARG B 1 202 ? -6.137 -23.781 -2.51 1 93.88 202 ARG B O 1
ATOM 3489 N N . ASN B 1 203 ? -3.938 -23.5 -2.143 1 94.06 203 ASN B N 1
ATOM 3490 C CA . ASN B 1 203 ? -3.531 -24.594 -2.998 1 94.06 203 ASN B CA 1
ATOM 3491 C C . ASN B 1 203 ? -4.062 -25.938 -2.48 1 94.06 203 ASN B C 1
ATOM 3493 O O . ASN B 1 203 ? -4.324 -26.844 -3.262 1 94.06 203 ASN B O 1
ATOM 3497 N N . GLN B 1 204 ? -4.207 -26.031 -1.223 1 95.12 204 GLN B N 1
ATOM 3498 C CA . GLN B 1 204 ? -4.715 -27.25 -0.601 1 95.12 204 GLN B CA 1
ATOM 3499 C C . GLN B 1 204 ? -6.234 -27.203 -0.454 1 95.12 204 GLN B C 1
ATOM 3501 O O . GLN B 1 204 ? -6.84 -28.109 0.1 1 95.12 204 GLN B O 1
ATOM 3506 N N . LEU B 1 205 ? -6.812 -26.047 -0.781 1 93.94 205 LEU B N 1
ATOM 3507 C CA . LEU B 1 205 ? -8.25 -25.812 -0.726 1 93.94 205 LEU B CA 1
ATOM 3508 C C . LEU B 1 205 ? -8.75 -25.828 0.716 1 93.94 205 LEU B C 1
ATOM 3510 O O . LEU B 1 205 ? -9.844 -26.312 0.993 1 93.94 205 LEU B O 1
ATOM 3514 N N . ARG B 1 206 ? -7.871 -25.469 1.562 1 96.19 206 ARG B N 1
ATOM 3515 C CA . ARG B 1 206 ? -8.234 -25.297 2.963 1 96.19 206 ARG B CA 1
ATOM 3516 C C . ARG B 1 206 ? -8.594 -23.844 3.258 1 96.19 206 ARG B C 1
ATOM 3518 O O . ARG B 1 206 ? -7.859 -23.156 3.965 1 96.19 206 ARG B O 1
ATOM 3525 N N . ILE B 1 207 ? -9.797 -23.562 2.904 1 96.19 207 ILE B N 1
ATOM 3526 C CA . ILE B 1 207 ? -10.273 -22.188 3.004 1 96.19 207 ILE B CA 1
ATOM 3527 C C . ILE B 1 207 ? -10.445 -21.812 4.473 1 96.19 207 ILE B C 1
ATOM 3529 O O . ILE B 1 207 ? -10.305 -20.641 4.84 1 96.19 207 ILE B O 1
ATOM 3533 N N . ASP B 1 208 ? -10.688 -22.797 5.289 1 97.19 208 ASP B N 1
ATOM 3534 C CA . ASP B 1 208 ? -10.797 -22.562 6.723 1 97.19 208 ASP B CA 1
ATOM 3535 C C . ASP B 1 208 ? -9.477 -22.047 7.297 1 97.19 208 ASP B C 1
ATOM 3537 O O . ASP B 1 208 ? -9.453 -21.062 8.031 1 97.19 208 ASP B O 1
ATOM 3541 N N . ILE B 1 209 ? -8.375 -22.688 6.875 1 97.88 209 ILE B N 1
ATOM 3542 C CA . ILE B 1 209 ? -7.055 -22.266 7.328 1 97.88 209 ILE B CA 1
ATOM 3543 C C . ILE B 1 209 ? -6.707 -20.906 6.715 1 97.88 209 ILE B C 1
ATOM 3545 O O . ILE B 1 209 ? -6.086 -20.062 7.371 1 97.88 209 ILE B O 1
ATOM 3549 N N . LEU B 1 210 ? -7.094 -20.734 5.492 1 97.75 210 LEU B N 1
ATOM 3550 C CA . LEU B 1 210 ? -6.875 -19.469 4.801 1 97.75 210 LEU B CA 1
ATOM 3551 C C . LEU B 1 210 ? -7.504 -18.312 5.57 1 97.75 210 LEU B C 1
ATOM 3553 O O . LEU B 1 210 ? -6.836 -17.312 5.852 1 97.75 210 LEU B O 1
ATOM 3557 N N . ILE B 1 211 ? -8.727 -18.438 5.977 1 97.19 211 ILE B N 1
ATOM 3558 C CA . ILE B 1 211 ? -9.445 -17.391 6.691 1 97.19 211 ILE B CA 1
ATOM 3559 C C . ILE B 1 211 ? -8.836 -17.203 8.078 1 97.19 211 ILE B C 1
ATOM 3561 O O . ILE B 1 211 ? -8.672 -16.078 8.547 1 97.19 211 ILE B O 1
ATOM 3565 N N . ALA B 1 212 ? -8.508 -18.297 8.711 1 98.06 212 ALA B N 1
ATOM 3566 C CA . ALA B 1 212 ? -7.844 -18.219 10.008 1 98.06 212 ALA B CA 1
ATOM 3567 C C . ALA B 1 212 ? -6.562 -17.391 9.914 1 98.06 212 ALA B C 1
ATOM 3569 O O . ALA B 1 212 ? -6.266 -16.594 10.805 1 98.06 212 ALA B O 1
ATOM 3570 N N . THR B 1 213 ? -5.828 -17.609 8.852 1 98.44 213 THR B N 1
ATOM 3571 C CA . THR B 1 213 ? -4.574 -16.891 8.625 1 98.44 213 THR B CA 1
ATOM 3572 C C . THR B 1 213 ? -4.828 -15.414 8.383 1 98.44 213 THR B C 1
ATOM 3574 O O . THR B 1 213 ? -4.113 -14.562 8.914 1 98.44 213 THR B O 1
ATOM 3577 N N . ILE B 1 214 ? -5.844 -15.07 7.645 1 97.94 214 ILE B N 1
ATOM 3578 C CA . ILE B 1 214 ? -6.211 -13.688 7.363 1 97.94 214 ILE B CA 1
ATOM 3579 C C . ILE B 1 214 ? -6.582 -12.977 8.664 1 97.94 214 ILE B C 1
ATOM 3581 O O . ILE B 1 214 ? -6.16 -11.836 8.898 1 97.94 214 ILE B O 1
ATOM 3585 N N . ILE B 1 215 ? -7.344 -13.641 9.5 1 97.44 215 ILE B N 1
ATOM 3586 C CA . ILE B 1 215 ? -7.742 -13.078 10.781 1 97.44 215 ILE B CA 1
ATOM 3587 C C . ILE B 1 215 ? -6.504 -12.812 11.633 1 97.44 215 ILE B C 1
ATOM 3589 O O . ILE B 1 215 ? -6.398 -11.758 12.273 1 97.44 215 ILE B O 1
ATOM 3593 N N . THR B 1 216 ? -5.566 -13.758 11.617 1 98.44 216 THR B N 1
ATOM 3594 C CA . THR B 1 216 ? -4.312 -13.594 12.344 1 98.44 216 THR B CA 1
ATOM 3595 C C . THR B 1 216 ? -3.559 -12.359 11.844 1 98.44 216 THR B C 1
ATOM 3597 O O . THR B 1 216 ? -3.055 -11.57 12.648 1 98.44 216 THR B O 1
ATOM 3600 N N . ILE B 1 217 ? -3.51 -12.188 10.547 1 98.5 217 ILE B N 1
ATOM 3601 C CA . ILE B 1 217 ? -2.85 -11.039 9.93 1 98.5 217 ILE B CA 1
ATOM 3602 C C . ILE B 1 217 ? -3.51 -9.75 10.406 1 98.5 217 ILE B C 1
ATOM 3604 O O . ILE B 1 217 ? -2.824 -8.781 10.742 1 98.5 217 ILE B O 1
ATOM 3608 N N . GLY B 1 218 ? -4.816 -9.742 10.438 1 98.12 218 GLY B N 1
ATOM 3609 C CA . GLY B 1 218 ? -5.551 -8.586 10.922 1 98.12 218 GLY B CA 1
ATOM 3610 C C . GLY B 1 218 ? -5.266 -8.258 12.375 1 98.12 218 GLY B C 1
ATOM 3611 O O . GLY B 1 218 ? -5.031 -7.102 12.719 1 98.12 218 GLY B O 1
ATOM 3612 N N . ILE B 1 219 ? -5.234 -9.242 13.219 1 97.88 219 ILE B N 1
ATOM 3613 C CA . ILE B 1 219 ? -5.023 -9.062 14.648 1 97.88 219 ILE B CA 1
ATOM 3614 C C . ILE B 1 219 ? -3.611 -8.539 14.898 1 97.88 219 ILE B C 1
ATOM 3616 O O . ILE B 1 219 ? -3.426 -7.574 15.648 1 97.88 219 ILE B O 1
ATOM 3620 N N . ILE B 1 220 ? -2.623 -9.133 14.289 1 98.38 220 ILE B N 1
ATOM 3621 C CA . ILE B 1 220 ? -1.245 -8.688 14.484 1 98.38 220 ILE B CA 1
ATOM 3622 C C . ILE B 1 220 ? -1.075 -7.277 13.93 1 98.38 220 ILE B C 1
ATOM 3624 O O . ILE B 1 220 ? -0.413 -6.438 14.547 1 98.38 220 ILE B O 1
ATOM 3628 N N . GLY B 1 221 ? -1.682 -7.07 12.742 1 97.75 221 GLY B N 1
ATOM 3629 C CA . GLY B 1 221 ? -1.653 -5.723 12.195 1 97.75 221 GLY B CA 1
ATOM 3630 C C . GLY B 1 221 ? -2.254 -4.688 13.133 1 97.75 221 GLY B C 1
ATOM 3631 O O . GLY B 1 221 ? -1.722 -3.584 13.266 1 97.75 221 GLY B O 1
ATOM 3632 N N . MET B 1 222 ? -3.334 -5.023 13.75 1 96.94 222 MET B N 1
ATOM 3633 C CA . MET B 1 222 ? -3.967 -4.141 14.727 1 96.94 222 MET B CA 1
ATOM 3634 C C . MET B 1 222 ? -3.041 -3.887 15.906 1 96.94 222 MET B C 1
ATOM 3636 O O . MET B 1 222 ? -2.939 -2.758 16.391 1 96.94 222 MET B O 1
ATOM 3640 N N . ILE B 1 223 ? -2.4 -4.867 16.344 1 97.88 223 ILE B N 1
ATOM 3641 C CA . ILE B 1 223 ? -1.469 -4.75 17.469 1 97.88 223 ILE B CA 1
ATOM 3642 C C . ILE B 1 223 ? -0.311 -3.832 17.078 1 97.88 223 ILE B C 1
ATOM 3644 O O . ILE B 1 223 ? 0.079 -2.951 17.844 1 97.88 223 ILE B O 1
ATOM 3648 N N . ILE B 1 224 ? 0.219 -4.02 15.922 1 97.5 224 ILE B N 1
ATOM 3649 C CA . ILE B 1 224 ? 1.31 -3.189 15.422 1 97.5 224 ILE B CA 1
ATOM 3650 C C . ILE B 1 224 ? 0.868 -1.729 15.375 1 97.5 224 ILE B C 1
ATOM 3652 O O . ILE B 1 224 ? 1.583 -0.843 15.852 1 97.5 224 ILE B O 1
ATOM 3656 N N . ASN B 1 225 ? -0.291 -1.532 14.828 1 94.38 225 ASN B N 1
ATOM 3657 C CA . ASN B 1 225 ? -0.815 -0.174 14.75 1 94.38 225 ASN B CA 1
ATOM 3658 C C . ASN B 1 225 ? -0.981 0.449 16.125 1 94.38 225 ASN B C 1
ATOM 3660 O O . ASN B 1 225 ? -0.708 1.636 16.312 1 94.38 225 ASN B O 1
ATOM 3664 N N . THR B 1 226 ? -1.456 -0.306 17.078 1 94.81 226 THR B N 1
ATOM 3665 C CA . THR B 1 226 ? -1.64 0.174 18.438 1 94.81 226 THR B CA 1
ATOM 3666 C C . THR B 1 226 ? -0.296 0.506 19.078 1 94.81 226 THR B C 1
ATOM 3668 O O . THR B 1 226 ? -0.16 1.529 19.75 1 94.81 226 THR B O 1
ATOM 3671 N N . ILE B 1 227 ? 0.654 -0.332 18.859 1 96.38 227 ILE B N 1
ATOM 3672 C CA . ILE B 1 227 ? 1.982 -0.129 19.438 1 96.38 227 ILE B CA 1
ATOM 3673 C C . ILE B 1 227 ? 2.592 1.155 18.875 1 96.38 227 ILE B C 1
ATOM 3675 O O . ILE B 1 227 ? 3.051 2.012 19.641 1 96.38 227 ILE B O 1
ATOM 3679 N N . PHE B 1 228 ? 2.561 1.315 17.609 1 94.75 228 PHE B N 1
ATOM 3680 C CA . PHE B 1 228 ? 3.174 2.486 17 1 94.75 228 PHE B CA 1
ATOM 3681 C C . PHE B 1 228 ? 2.348 3.738 17.266 1 94.75 228 PHE B C 1
ATOM 3683 O O . PHE B 1 228 ? 2.891 4.844 17.328 1 94.75 228 PHE B O 1
ATOM 3690 N N . GLY B 1 229 ? 1.035 3.545 17.422 1 91 229 GLY B N 1
ATOM 3691 C CA . GLY B 1 229 ? 0.222 4.656 17.891 1 91 229 GLY B CA 1
ATOM 3692 C C . GLY B 1 229 ? 0.6 5.125 19.281 1 91 229 GLY B C 1
ATOM 3693 O O . GLY B 1 229 ? 0.641 6.324 19.547 1 91 229 GLY B O 1
ATOM 3694 N N . TYR B 1 230 ? 0.853 4.199 20.078 1 91.69 230 TYR B N 1
ATOM 3695 C CA . TYR B 1 230 ? 1.27 4.504 21.438 1 91.69 230 TYR B CA 1
ATOM 3696 C C . TYR B 1 230 ? 2.631 5.188 21.453 1 91.69 230 TYR B C 1
ATOM 3698 O O . TYR B 1 230 ? 2.842 6.152 22.188 1 91.69 230 TYR B O 1
ATOM 3706 N N . ILE B 1 231 ? 3.527 4.734 20.688 1 90.62 231 ILE B N 1
ATOM 3707 C CA . ILE B 1 231 ? 4.848 5.34 20.562 1 90.62 231 ILE B CA 1
ATOM 3708 C C . ILE B 1 231 ? 4.715 6.793 20.109 1 90.62 231 ILE B C 1
ATOM 3710 O O . ILE B 1 231 ? 5.359 7.684 20.672 1 90.62 231 ILE B O 1
ATOM 3714 N N . GLU B 1 232 ? 3.955 6.973 19.141 1 87.44 232 GLU B N 1
ATOM 3715 C CA . GLU B 1 232 ? 3.713 8.32 18.641 1 87.44 232 GLU B CA 1
ATOM 3716 C C . GLU B 1 232 ? 3.18 9.234 19.75 1 87.44 232 GLU B C 1
ATOM 3718 O O . GLU B 1 232 ? 3.646 10.367 19.906 1 87.44 232 GLU B O 1
ATOM 3723 N N . LYS B 1 233 ? 2.27 8.758 20.547 1 87.5 233 LYS B N 1
ATOM 3724 C CA . LYS B 1 233 ? 1.656 9.547 21.609 1 87.5 233 LYS B CA 1
ATOM 3725 C C . LYS B 1 233 ? 2.67 9.867 22.703 1 87.5 233 LYS B C 1
ATOM 3727 O O . LYS B 1 233 ? 2.734 11.008 23.188 1 87.5 233 LYS B O 1
ATOM 3732 N N . VAL B 1 234 ? 3.396 8.938 23.062 1 86.94 234 VAL B N 1
ATOM 3733 C CA . VAL B 1 234 ? 4.359 9.102 24.141 1 86.94 234 VAL B CA 1
ATOM 3734 C C . VAL B 1 234 ? 5.438 10.094 23.734 1 86.94 234 VAL B C 1
ATOM 3736 O O . VAL B 1 234 ? 5.793 10.992 24.5 1 86.94 234 VAL B O 1
ATOM 3739 N N . VAL B 1 235 ? 5.887 9.984 22.531 1 82.81 235 VAL B N 1
ATOM 3740 C CA . VAL B 1 235 ? 6.945 10.859 22.047 1 82.81 235 VAL B CA 1
ATOM 3741 C C . VAL B 1 235 ? 6.398 12.273 21.844 1 82.81 235 VAL B C 1
ATOM 3743 O O . VAL B 1 235 ? 7.062 13.258 22.188 1 82.81 235 VAL B O 1
ATOM 3746 N N . SER B 1 236 ? 5.207 12.336 21.297 1 78.38 236 SER B N 1
ATOM 3747 C CA . SER B 1 236 ? 4.582 13.641 21.094 1 78.38 236 SER B CA 1
ATOM 3748 C C . SER B 1 236 ? 4.352 14.344 22.438 1 78.38 236 SER B C 1
ATOM 3750 O O . SER B 1 236 ? 4.516 15.562 22.531 1 78.38 236 SER B O 1
ATOM 3752 N N . ARG B 1 237 ? 3.941 13.648 23.391 1 79.69 237 ARG B N 1
ATOM 3753 C CA . ARG B 1 237 ? 3.703 14.219 24.719 1 79.69 237 ARG B CA 1
ATOM 3754 C C . ARG B 1 237 ? 5.012 14.656 25.359 1 79.69 237 ARG B C 1
ATOM 3756 O O . ARG B 1 237 ? 5.07 15.711 26 1 79.69 237 ARG B O 1
ATOM 3763 N N . ARG B 1 238 ? 5.934 13.859 25.156 1 73 238 ARG B N 1
ATOM 3764 C CA . ARG B 1 238 ? 7.207 14.125 25.812 1 73 238 ARG B CA 1
ATOM 3765 C C . ARG B 1 238 ? 7.973 15.234 25.109 1 73 238 ARG B C 1
ATOM 3767 O O . ARG B 1 238 ? 8.602 16.078 25.766 1 73 238 ARG B O 1
ATOM 3774 N N . TYR B 1 239 ? 7.91 15.125 23.766 1 63.38 239 TYR B N 1
ATOM 3775 C CA . TYR B 1 239 ? 8.766 16.062 23.047 1 63.38 239 TYR B CA 1
ATOM 3776 C C . TYR B 1 239 ? 7.926 17.031 22.234 1 63.38 239 TYR B C 1
ATOM 3778 O O . TYR B 1 239 ? 8.453 17.984 21.641 1 63.38 239 TYR B O 1
ATOM 3786 N N . GLY B 1 240 ? 6.664 16.609 21.859 1 58.06 240 GLY B N 1
ATOM 3787 C CA . GLY B 1 240 ? 5.797 17.438 21.016 1 58.06 240 GLY B CA 1
ATOM 3788 C C . GLY B 1 240 ? 5.484 18.781 21.625 1 58.06 240 GLY B C 1
ATOM 3789 O O . GLY B 1 240 ? 5.414 18.922 22.859 1 58.06 240 GLY B O 1
ATOM 3790 N N . TYR B 1 241 ? 5.98 19.969 21.047 1 48.78 241 TYR B N 1
ATOM 3791 C CA . TYR B 1 241 ? 5.633 21.344 21.422 1 48.78 241 TYR B CA 1
ATOM 3792 C C . TYR B 1 241 ? 4.145 21.453 21.719 1 48.78 241 TYR B C 1
ATOM 3794 O O . TYR B 1 241 ? 3.307 20.922 21 1 48.78 241 TYR B O 1
ATOM 3802 N N . ASP B 1 242 ? 3.76 21.469 22.906 1 41.22 242 ASP B N 1
ATOM 3803 C CA . ASP B 1 242 ? 2.453 21.891 23.406 1 41.22 242 ASP B CA 1
ATOM 3804 C C . ASP B 1 242 ? 1.834 22.938 22.484 1 41.22 242 ASP B C 1
ATOM 3806 O O . ASP B 1 242 ? 2.195 24.125 22.562 1 41.22 242 ASP B O 1
ATOM 3810 N N . ARG B 1 243 ? 1.598 22.828 21.25 1 39.62 243 ARG B N 1
ATOM 3811 C CA . ARG B 1 243 ? 0.841 23.906 20.609 1 39.62 243 ARG B CA 1
ATOM 3812 C C . ARG B 1 243 ? -0.457 24.172 21.359 1 39.62 243 ARG B C 1
ATOM 3814 O O . ARG B 1 243 ? -1.293 24.953 20.906 1 39.62 243 ARG B O 1
ATOM 3821 N N . ASN B 1 244 ? -1.046 23.234 22.156 1 32.72 244 ASN B N 1
ATOM 3822 C CA . ASN B 1 244 ? -2.158 23.875 22.844 1 32.72 244 ASN B CA 1
ATOM 3823 C C . ASN B 1 244 ? -1.67 24.906 23.859 1 32.72 244 ASN B C 1
ATOM 3825 O O . ASN B 1 244 ? -0.688 24.672 24.578 1 32.72 244 ASN B O 1
#

Nearest PDB structures (foldseek):
  8w9m-assembly1_B  TM=7.836E-01  e=1.045E-08  Nostoc sp. PCC 7120 = FACHB-418
  7ahh-assembly1_B  TM=7.698E-01  e=5.959E-07  Lactococcus lactis subsp. lactis
  7ahd-assembly1_A  TM=8.136E-01  e=1.619E-06  Lactococcus lactis subsp. lactis
  7ahh-assembly1_A  TM=7.764E-01  e=2.225E-06  Lactococcus lactis subsp. lactis
  7ahc-assembly1_B  TM=7.665E-01  e=2.126E-06  Lactococcus lactis subsp. lactis

Foldseek 3Di:
DVVVVVVVVVVVVLVVLQVPADPLRHHPVLLVVLVVVCVVVCQLVQQAVLLVVLLVLLLVLLLVLLLVLLQVCLVPVVVVVVCVVVLVVLVPDQLLVCLVVVCVVPNFASVSLSSSLSSQSRSLSSVLNSVLQNPPPVVLVVVCVVVVHDPVCCCVPPRVVSSVLSCLVSSLVSSLSSLVSSLVSCCRGYCGHLNNQLNVCVVVSVVSNNVSSVVVSVVVSVVSNVVSVVVNVVSCVVPNPPPD/DVVVVVVVVVVVVLVVLQVPADPQRHHPVLLVVLVVVCVVVCQLVQQAVLLVVLLVLLLVLLLVLLLVLLQVCLVPVVVVVVCVVVLVVLVPDQLLVCLVVCCVVPNFASVSLSSSLSSQLRSLSSVLNSVLQNPPPVVLVVVCVVVVHDPVCCCVPPRVVSSVLSCLVSSLVSSLSSLVSSLVSCCRGYCGHLNNQLNVCVVVSVVSNNVSSVVVSVVVSVVSNVVSVVVNVVSCVVPNPPPD

Organism: NCBI:txid3161138

Solvent-accessible surface area (backbone atoms only — not comparable to full-atom values): 23496 Å² total; per-residue (Å²): 113,70,63,57,46,29,49,49,47,53,50,49,52,51,48,52,46,46,69,67,36,46,96,82,36,55,34,65,65,50,20,52,51,31,42,52,50,34,53,74,72,41,52,48,59,50,12,49,52,47,39,51,51,42,40,51,53,8,41,51,52,6,45,53,54,8,37,54,52,5,45,54,29,34,76,31,58,69,62,36,54,24,44,41,65,61,49,44,31,53,62,40,35,37,49,68,76,46,44,65,60,39,32,70,76,71,34,76,38,66,62,42,22,22,50,29,10,14,54,55,19,19,53,58,31,21,54,52,33,19,48,36,49,60,64,47,59,64,58,62,53,49,51,37,48,71,72,64,43,48,73,65,49,36,41,64,65,43,49,46,56,56,27,49,64,61,42,42,64,50,45,40,53,34,52,50,44,15,56,31,36,33,37,55,23,16,50,74,29,34,89,54,16,52,25,17,46,37,48,52,21,52,75,68,66,32,51,26,45,24,51,38,46,49,51,49,44,5,49,52,34,32,48,51,52,50,52,38,50,49,50,34,50,53,48,38,67,73,66,43,78,71,81,117,112,69,63,54,46,28,50,49,46,52,50,48,50,51,51,52,47,46,70,67,36,46,94,81,36,54,33,65,66,50,21,52,51,30,42,52,51,34,54,72,72,41,53,47,58,50,12,49,53,49,38,50,51,40,38,51,54,7,40,51,51,6,44,53,54,8,37,54,51,6,44,52,29,33,76,31,57,68,62,36,54,22,43,41,66,60,50,44,31,52,63,40,34,36,48,68,76,46,44,67,59,38,33,69,74,70,35,78,38,68,62,41,21,22,47,31,11,15,54,56,20,19,54,59,30,20,54,51,33,19,47,36,49,59,63,48,58,63,60,63,52,49,51,35,47,72,72,64,44,47,74,65,50,38,40,65,65,43,48,44,57,57,28,48,64,61,44,42,65,51,45,40,54,35,51,51,45,16,55,32,36,34,37,53,24,16,50,75,30,34,88,52,17,50,26,18,45,38,49,54,21,53,77,69,65,32,50,26,46,25,51,39,45,49,52,49,45,5,50,53,34,32,49,52,52,51,52,39,49,48,50,36,50,53,48,38,69,73,66,43,76,71,80,117

Secondary structure (DSSP, 8-state):
-HHHHHHHHHHHHHHHHHHT--SSS--HHHHHHHHHHHHHTTHHHHHHHHHHHHHHHHHHHHHHHHHHHHHHHHH-HHHHHHHHHHHHHHTTS-GGGGHHHHHHHH-SSHHHHHHHHHHHHHHHHHHHHHHHHHTS-HHHHHHHHHTT--HHHHIIIIIHHHHHHHHHHHHHHHHHHHHHHHHHHHHHH-SSSHHHHHHHHHHTT-HHHHHHHHHHHHHHHHHHHHHHHHHHHHHHHHHS----/-HHHHHHHHHHHHHHHHHHT--SSS--HHHHHHHHHHHHHTTHHHHHHHHHHHHHHHHHHHHHHHHHHHHHHHHH-HHHHHHHHHHHHHHTTS-GGGGHHHHHHHH-SSHHHHHHHHHHHHHHHHHHHHHHHHHTS-HHHHHHHHHTT--HHHHIIIIIHHHHHHHHHHHHHHHHHHHHHHHHHHHHHH-SSSHHHHHHHHHHTT-HHHHHHHHHHHHHHHHHHHHHHHHHHHHHHHHHS----

Radius of gyration: 23.96 Å; Cα contacts (8 Å, |Δi|>4): 664; chains: 2; bounding box: 61×61×60 Å

Sequence (488 aa):
MKYIYQSIVLAFAILIWHIFSSELIPSPMQVLNAFRLIIDNNSLQIGIIDSLYRYGIGLILGVIFGVIIGFIFGYNPKFAQAFDPLFNILRPISPIAWVPIILIIFGIGDLPTIFIIAYSVFFPMVLLSTKAIKDLPSQLIVVAKNFGASKLQIFTGVIIPSSFLSLISSLKLAAALAWINLVVGEMLGAQTGLGYMIIDSRNQLRIDILIATIITIGIIGMIINTIFGYIEKVVSRRYGYDRNMKYIYQSIVLAFAILIWHIFSSELIPSPMQVLNAFRLIIDNNSLQIGIIDSLYRYGIGLILGVIFGVIIGFIFGYNPKFAQAFDPLFNILRPISPIAWVPIILIIFGIGDLPTIFIIAYSVFFPMVLLSTKAIKDLPSQLIVVAKNFGASKLQIFTGVIIPSSFLSLISSLKLAAALAWINLVVGEMLGAQTGLGYMIIDSRNQLRIDILIATIITIGIIGMIINTIFGYIEKVVSRRYGYDRN